Protein AF-0000000074539623 (afdb_homodimer)

Sequence (484 aa):
MILRAFTIAVFAFLYIPIVIMIALSFYDDGFTLRNYQALLEDREIVSAFFNSIGVALLSTIISVILGTLAAYAFMRDQISFSALFYPPIIIPEITEAVSLLLFFIVLGFPLGFYSVLIGHTAFNIAFVFVIVSARGANLRREFEEASYILGANEFQTFRKVTLPLLMPGIIAASLIAFTLSWDNFIKTVFTTGPGFETLPLIIWSQAARGVVSPTINALASLMIVISLLLSYIYVRITVSERMILRAFTIAVFAFLYIPIVIMIALSFYDDGFTLRNYQALLEDREIVSAFFNSIGVALLSTIISVILGTLAAYAFMRDQISFSALFYPPIIIPEITEAVSLLLFFIVLGFPLGFYSVLIGHTAFNIAFVFVIVSARGANLRREFEEASYILGANEFQTFRKVTLPLLMPGIIAASLIAFTLSWDNFIKTVFTTGPGFETLPLIIWSQAARGVVSPTINALASLMIVISLLLSYIYVRITVSER

Solvent-accessible surface area (backbone atoms only — not comparable to full-atom values): 24145 Å² total; per-residue (Å²): 110,70,51,56,56,48,42,50,50,51,48,45,64,63,43,47,30,48,52,50,32,47,56,41,17,32,39,72,99,47,83,45,65,57,32,54,52,49,46,73,68,30,64,67,54,46,50,9,46,53,43,24,52,49,41,12,50,50,20,21,53,53,12,45,53,52,9,43,50,40,27,47,38,36,70,70,66,63,50,89,62,66,69,67,48,48,52,72,74,59,39,38,61,62,44,54,23,51,17,44,34,50,42,31,57,76,68,67,50,76,50,18,66,64,38,25,34,50,46,45,19,58,56,29,21,36,53,18,21,54,41,30,36,57,50,46,70,71,50,65,65,59,60,55,50,51,34,45,72,73,65,43,51,70,66,54,32,38,63,71,48,50,44,63,70,37,39,67,27,46,54,53,25,37,54,50,30,26,54,55,38,51,43,44,39,63,43,35,67,48,21,40,25,86,94,47,53,33,50,46,52,52,49,43,76,54,37,70,81,73,43,81,49,36,47,52,26,24,53,38,40,49,52,36,51,52,41,51,49,52,52,47,52,47,48,51,60,59,51,65,75,101,107,70,51,57,55,48,41,51,50,51,49,46,64,61,42,46,29,49,51,50,33,47,57,42,17,32,39,72,100,47,82,44,62,58,30,54,52,49,46,74,69,31,65,67,54,46,50,8,45,53,43,23,52,47,42,13,51,51,22,21,54,52,12,43,52,54,10,43,50,38,28,48,37,36,71,70,65,62,50,88,61,66,70,68,46,49,51,72,74,60,39,39,61,61,44,53,22,49,16,45,35,52,43,31,57,77,69,66,51,74,52,18,68,65,39,25,33,50,47,45,19,57,58,29,20,37,53,18,21,52,42,30,35,57,52,46,70,71,50,64,64,58,60,56,50,49,34,45,71,73,66,43,50,72,67,53,32,38,64,69,47,49,44,63,70,37,40,67,28,45,54,52,25,37,51,52,30,25,55,55,39,52,44,44,39,62,44,35,68,47,21,41,24,86,94,46,53,33,49,46,50,52,50,43,74,55,37,70,80,72,43,80,49,36,47,53,26,24,53,38,41,50,53,37,52,52,42,51,50,51,50,48,52,48,49,50,59,59,50,66,73,99

Radius of gyration: 23.47 Å; Cα contacts (8 Å, |Δi|>4): 634; chains: 2; bounding box: 62×62×57 Å

Foldseek 3Di:
DVVVVVVVVVVCVVCVVLVVLLVLLQDDPHGHCVLVVVCVVDPVNVQQACLLQVLLQLLLVLLLVLLLVVLVCCLPVVPVVLVVLCVLVVDDLLVLLLVLLVVCVVVVNDFASVLLSVLLNVSLNSLLNVQLNVQCVPPDCVQLVVCVVVPDDPVRSCVPPVCVSSVLSSLVSSLVSSLCSSQPDNNDVSRHDPPHHHLNRVLCVQPVVPDDDSSSSNSVSVSVVVNVVSVVVSCCVSVVVD/DVVVVVVVVVVCVVCVVLVVLLVLLQDDPHGHCVLVVVCVVDPVNVQQACLLQVLLQLLLVLLLVLLLVVLVCCLPVVPVVLVVLCVLVVDDLLVLLQVLLVVCVVVVNDFASVLLSVLLNVSLNSLLNVQLNVQCVPPDCVQLVVCVVVPDDPVRSCVPPVCVSSVLSSLVSSLVSSLCSSQPDNNDVSRHDPPHHHLNRVLCVQPVVPDDDSSSSNSVSVSVVVNVVSVVVSCCVSVVVD

Organism: Archaeoglobus fulgidus (strain ATCC 49558 / DSM 4304 / JCM 9628 / NBRC 100126 / VC-16) (NCBI:txid224325)

InterPro domains:
  IPR000515 ABC transporter type 1, transmembrane domain MetI-like [PF00528] (88-235)
  IPR000515 ABC transporter type 1, transmembrane domain MetI-like [PS50928] (49-234)
  IPR000515 ABC transporter type 1, transmembrane domain MetI-like [cd06261] (49-231)
  IPR035906 MetI-like superfamily [G3DSA:1.10.3720.10] (1-236)
  IPR035906 MetI-like superfamily [SSF161098] (3-240)
  IPR051789 Bacterial Polyamine Transport Permease [PTHR43848] (3-237)

Structure (mmCIF, N/CA/C/O backbone):
data_AF-0000000074539623-model_v1
#
loop_
_entity.id
_entity.type
_entity.pdbx_description
1 polymer 'Spermidine/putrescine ABC transporter, permease protein (PotC)'
#
loop_
_atom_site.group_PDB
_atom_site.id
_atom_site.type_symbol
_atom_site.label_atom_id
_atom_site.label_alt_id
_atom_site.label_comp_id
_atom_site.label_asym_id
_atom_site.label_entity_id
_atom_site.label_seq_id
_atom_site.pdbx_PDB_ins_code
_atom_site.Cartn_x
_atom_site.Cartn_y
_atom_site.Cartn_z
_atom_site.occupancy
_atom_site.B_iso_or_equiv
_atom_site.auth_seq_id
_atom_site.auth_comp_id
_atom_site.auth_asym_id
_atom_site.auth_atom_id
_atom_site.pdbx_PDB_model_num
ATOM 1 N N . MET A 1 1 ? -29.781 10.711 11.742 1 66.69 1 MET A N 1
ATOM 2 C CA . MET A 1 1 ? -30.125 9.297 11.859 1 66.69 1 MET A CA 1
ATOM 3 C C . MET A 1 1 ? -29.641 8.523 10.633 1 66.69 1 MET A C 1
ATOM 5 O O . MET A 1 1 ? -28.922 7.527 10.766 1 66.69 1 MET A O 1
ATOM 9 N N . ILE A 1 2 ? -29.859 8.992 9.492 1 76.25 2 ILE A N 1
ATOM 10 C CA . ILE A 1 2 ? -29.531 8.297 8.258 1 76.25 2 ILE A CA 1
ATOM 11 C C . ILE A 1 2 ? -28.016 8.195 8.117 1 76.25 2 ILE A C 1
ATOM 13 O O . ILE A 1 2 ? -27.484 7.129 7.781 1 76.25 2 ILE A O 1
ATOM 17 N N . LEU A 1 3 ? -27.344 9.125 8.594 1 78.75 3 LEU A N 1
ATOM 18 C CA . LEU A 1 3 ? -25.875 9.141 8.484 1 78.75 3 LEU A CA 1
ATOM 19 C C . LEU A 1 3 ? -25.25 8.148 9.453 1 78.75 3 LEU A C 1
ATOM 21 O O . LEU A 1 3 ? -24.25 7.516 9.141 1 78.75 3 LEU A O 1
ATOM 25 N N . ARG A 1 4 ? -25.906 8.117 10.539 1 79.56 4 ARG A N 1
ATOM 26 C CA . ARG A 1 4 ? -25.406 7.156 11.523 1 79.56 4 ARG A CA 1
ATOM 27 C C . ARG A 1 4 ? -25.578 5.727 11.023 1 79.56 4 ARG A C 1
ATOM 29 O O . ARG A 1 4 ? -24.672 4.906 11.156 1 79.56 4 ARG A O 1
ATOM 36 N N . ALA A 1 5 ? -26.734 5.438 10.539 1 82.81 5 ALA A N 1
ATOM 37 C CA . ALA A 1 5 ? -27 4.113 9.977 1 82.81 5 ALA A CA 1
ATOM 38 C C . ALA A 1 5 ? -26.031 3.787 8.844 1 82.81 5 ALA A C 1
ATOM 40 O O . ALA A 1 5 ? -25.547 2.656 8.742 1 82.81 5 ALA A O 1
ATOM 41 N N . PHE A 1 6 ? -25.75 4.73 8.141 1 83.88 6 PHE A N 1
ATOM 42 C CA . PHE A 1 6 ? -24.812 4.586 7.035 1 83.88 6 PHE A CA 1
ATOM 43 C C . PHE A 1 6 ? -23.406 4.266 7.543 1 83.88 6 PHE A C 1
ATOM 45 O O . PHE A 1 6 ? -22.766 3.348 7.043 1 83.88 6 PHE A O 1
ATOM 52 N N . THR A 1 7 ? -22.984 4.938 8.484 1 83.19 7 THR A N 1
ATOM 53 C CA . THR A 1 7 ? -21.641 4.73 9.039 1 83.19 7 THR A CA 1
ATOM 54 C C . THR A 1 7 ? -21.531 3.346 9.672 1 83.19 7 THR A C 1
ATOM 56 O O . THR A 1 7 ? -20.516 2.666 9.5 1 83.19 7 THR A O 1
ATOM 59 N N . ILE A 1 8 ? -22.562 2.953 10.266 1 84.81 8 ILE A N 1
ATOM 60 C CA . ILE A 1 8 ? -22.594 1.628 10.883 1 84.81 8 ILE A CA 1
ATOM 61 C C . ILE A 1 8 ? -22.5 0.558 9.797 1 84.81 8 ILE A C 1
ATOM 63 O O . ILE A 1 8 ? -21.781 -0.431 9.945 1 84.81 8 ILE A O 1
ATOM 67 N N . ALA A 1 9 ? -23.156 0.792 8.781 1 87.5 9 ALA A N 1
ATOM 68 C CA . ALA A 1 9 ? -23.141 -0.148 7.66 1 87.5 9 ALA A CA 1
ATOM 69 C C . ALA A 1 9 ? -21.75 -0.244 7.047 1 87.5 9 ALA A C 1
ATOM 71 O O . ALA A 1 9 ? -21.297 -1.332 6.676 1 87.5 9 ALA A O 1
ATOM 72 N N . VAL A 1 10 ? -21.125 0.88 6.992 1 85.88 10 VAL A N 1
ATOM 73 C CA . VAL A 1 10 ? -19.766 0.915 6.438 1 85.88 10 VAL A CA 1
ATOM 74 C C . VAL A 1 10 ? -18.828 0.143 7.352 1 85.88 10 VAL A C 1
ATOM 76 O O . VAL A 1 10 ? -18.031 -0.684 6.879 1 85.88 10 VAL A O 1
ATOM 79 N N . PHE A 1 11 ? -18.969 0.32 8.625 1 86.88 11 PHE A N 1
ATOM 80 C CA . PHE A 1 11 ? -18.141 -0.393 9.586 1 86.88 11 PHE A CA 1
ATOM 81 C C . PHE A 1 11 ? -18.391 -1.893 9.523 1 86.88 11 PHE A C 1
ATOM 83 O O . PHE A 1 11 ? -17.453 -2.693 9.531 1 86.88 11 PHE A O 1
ATOM 90 N N . ALA A 1 12 ? -19.641 -2.156 9.461 1 88.94 12 ALA A N 1
ATOM 91 C CA . ALA A 1 12 ? -20 -3.568 9.367 1 88.94 12 ALA A CA 1
ATOM 92 C C . ALA A 1 12 ? -19.375 -4.219 8.141 1 88.94 12 ALA A C 1
ATOM 94 O O . ALA A 1 12 ? -18.812 -5.316 8.227 1 88.94 12 ALA A O 1
ATOM 95 N N . PHE A 1 13 ? -19.453 -3.535 7.133 1 87.5 13 PHE A N 1
ATOM 96 C CA . PHE A 1 13 ? -18.906 -4.051 5.887 1 87.5 13 PHE A CA 1
ATOM 97 C C . PHE A 1 13 ? -17.391 -4.227 5.992 1 87.5 13 PHE A C 1
ATOM 99 O O . PHE A 1 13 ? -16.844 -5.219 5.504 1 87.5 13 PHE A O 1
ATOM 106 N N . LEU A 1 14 ? -16.703 -3.332 6.629 1 88.5 14 LEU A N 1
ATOM 107 C CA . LEU A 1 14 ? -15.242 -3.35 6.738 1 88.5 14 LEU A CA 1
ATOM 108 C C . LEU A 1 14 ? -14.781 -4.438 7.699 1 88.5 14 LEU A C 1
ATOM 110 O O . LEU A 1 14 ? -13.758 -5.082 7.469 1 88.5 14 LEU A O 1
ATOM 114 N N . TYR A 1 15 ? -15.578 -4.734 8.75 1 94 15 TYR A N 1
ATOM 115 C CA . TYR A 1 15 ? -15.039 -5.539 9.844 1 94 15 TYR A CA 1
ATOM 116 C C . TYR A 1 15 ? -15.672 -6.926 9.852 1 94 15 TYR A C 1
ATOM 118 O O . TYR A 1 15 ? -15.086 -7.875 10.383 1 94 15 TYR A O 1
ATOM 126 N N . ILE A 1 16 ? -16.781 -7.156 9.266 1 96 16 ILE A N 1
ATOM 127 C CA . ILE A 1 16 ? -17.484 -8.438 9.312 1 96 16 ILE A CA 1
ATOM 128 C C . ILE A 1 16 ? -16.609 -9.531 8.703 1 96 16 ILE A C 1
ATOM 130 O O . ILE A 1 16 ? -16.438 -10.594 9.297 1 96 16 ILE A O 1
ATOM 134 N N . PRO A 1 17 ? -16.047 -9.281 7.488 1 96.06 17 PRO A N 1
ATOM 135 C CA . PRO A 1 17 ? -15.188 -10.328 6.918 1 96.06 17 PRO A CA 1
ATOM 136 C C . PRO A 1 17 ? -14.023 -10.703 7.836 1 96.06 17 PRO A C 1
ATOM 138 O O . PRO A 1 17 ? -13.688 -11.891 7.953 1 96.06 17 PRO A O 1
ATOM 141 N N . ILE A 1 18 ? -13.469 -9.758 8.453 1 96.19 18 ILE A N 1
ATOM 142 C CA . ILE A 1 18 ? -12.32 -9.977 9.32 1 96.19 18 ILE A CA 1
ATOM 143 C C . ILE A 1 18 ? -12.75 -10.773 10.555 1 96.19 18 ILE A C 1
ATOM 145 O O . ILE A 1 18 ? -12.078 -11.734 10.945 1 96.19 18 ILE A O 1
ATOM 149 N N . VAL A 1 19 ? -13.875 -10.391 11.148 1 96.62 19 VAL A N 1
ATOM 150 C CA . VAL A 1 19 ? -14.391 -11.047 12.336 1 96.62 19 VAL A CA 1
ATOM 151 C C . VAL A 1 19 ? -14.742 -12.5 12.008 1 96.62 19 VAL A C 1
ATOM 153 O O . VAL A 1 19 ? -14.469 -13.406 12.805 1 96.62 19 VAL A O 1
ATOM 156 N N . ILE A 1 20 ? -15.305 -12.703 10.883 1 96.19 20 ILE A N 1
ATOM 157 C CA . ILE A 1 20 ? -15.656 -14.055 10.453 1 96.19 20 ILE A CA 1
ATOM 158 C C . ILE A 1 20 ? -14.391 -14.898 10.312 1 96.19 20 ILE A C 1
ATOM 160 O O . ILE A 1 20 ? -14.352 -16.047 10.766 1 96.19 20 ILE A O 1
ATOM 164 N N . MET A 1 21 ? -13.383 -14.328 9.672 1 96.56 21 MET A N 1
ATOM 165 C CA . MET A 1 21 ? -12.125 -15.047 9.492 1 96.56 21 MET A CA 1
ATOM 166 C C . MET A 1 21 ? -11.5 -15.398 10.836 1 96.56 21 MET A C 1
ATOM 168 O O . MET A 1 21 ? -11.055 -16.531 11.047 1 96.56 21 MET A O 1
ATOM 172 N N . ILE A 1 22 ? -11.523 -14.445 11.742 1 97.12 22 ILE A N 1
ATOM 173 C CA . ILE A 1 22 ? -10.961 -14.672 13.062 1 97.12 22 ILE A CA 1
ATOM 174 C C . ILE A 1 22 ? -11.766 -15.758 13.789 1 97.12 22 ILE A C 1
ATOM 176 O O . ILE A 1 22 ? -11.188 -16.656 14.398 1 97.12 22 ILE A O 1
ATOM 180 N N . ALA A 1 23 ? -13.055 -15.695 13.727 1 96.56 23 ALA A N 1
ATOM 181 C CA . ALA A 1 23 ? -13.914 -16.703 14.359 1 96.56 23 ALA A CA 1
ATOM 182 C C . ALA A 1 23 ? -13.648 -18.094 13.797 1 96.56 23 ALA A C 1
ATOM 184 O O . ALA A 1 23 ? -13.547 -19.062 14.547 1 96.56 23 ALA A O 1
ATOM 185 N N . LEU A 1 24 ? -13.469 -18.172 12.5 1 95.75 24 LEU A N 1
ATOM 186 C CA . LEU A 1 24 ? -13.297 -19.469 11.844 1 95.75 24 LEU A CA 1
ATOM 187 C C . LEU A 1 24 ? -11.883 -20.016 12.07 1 95.75 24 LEU A C 1
ATOM 189 O O . LEU A 1 24 ? -11.625 -21.188 11.828 1 95.75 24 LEU A O 1
ATOM 193 N N . SER A 1 25 ? -10.984 -19.109 12.477 1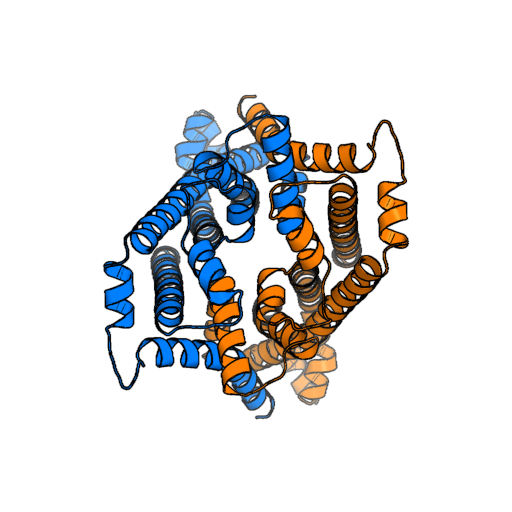 96.62 25 SER A N 1
ATOM 194 C CA . SER A 1 25 ? -9.641 -19.578 12.82 1 96.62 25 SER A CA 1
ATOM 195 C C . SER A 1 25 ? -9.672 -20.484 14.039 1 96.62 25 SER A C 1
ATOM 197 O O . SER A 1 25 ? -8.75 -21.281 14.25 1 96.62 25 SER A O 1
ATOM 199 N N . PHE A 1 26 ? -10.781 -20.438 14.883 1 97.38 26 PHE A N 1
ATOM 200 C CA . PHE A 1 26 ? -10.922 -21.234 16.094 1 97.38 26 PHE A CA 1
ATOM 201 C C . PHE A 1 26 ? -11.836 -22.422 15.852 1 97.38 26 PHE A C 1
ATOM 203 O O . PHE A 1 26 ? -12.234 -23.109 16.797 1 97.38 26 PHE A O 1
ATOM 210 N N . TYR A 1 27 ? -12.195 -22.594 14.586 1 94.38 27 TYR A N 1
ATOM 211 C CA . TYR A 1 27 ? -13.172 -23.625 14.305 1 94.38 27 TYR A CA 1
ATOM 212 C C . TYR A 1 27 ? -12.586 -24.703 13.383 1 94.38 27 TYR A C 1
ATOM 214 O O . TYR A 1 27 ? -12.016 -24.375 12.336 1 94.38 27 TYR A O 1
ATOM 222 N N . ASP A 1 28 ? -12.609 -25.906 13.672 1 93.25 28 ASP A N 1
ATOM 223 C CA . ASP A 1 28 ? -12.266 -27.125 12.953 1 93.25 28 ASP A CA 1
ATOM 224 C C . ASP A 1 28 ? -13.008 -28.328 13.516 1 93.25 28 ASP A C 1
ATOM 226 O O . ASP A 1 28 ? -12.438 -29.141 14.25 1 93.25 28 ASP A O 1
ATOM 230 N N . ASP A 1 29 ? -14.25 -28.641 13.023 1 92.06 29 ASP A N 1
ATOM 231 C CA . ASP A 1 29 ? -15.148 -29.625 13.602 1 92.06 29 ASP A CA 1
ATOM 232 C C . ASP A 1 29 ? -15.445 -29.312 15.062 1 92.06 29 ASP A C 1
ATOM 234 O O . ASP A 1 29 ? -15.359 -30.188 15.93 1 92.06 29 ASP A O 1
ATOM 238 N N . GLY A 1 30 ? -15.648 -28.109 15.398 1 93.75 30 GLY A N 1
ATOM 239 C CA . GLY A 1 30 ? -15.859 -27.547 16.719 1 93.75 30 GLY A CA 1
ATOM 240 C C . GLY A 1 30 ? -14.805 -26.531 17.109 1 93.75 30 GLY A C 1
ATOM 241 O O . GLY A 1 30 ? -13.891 -26.25 16.344 1 93.75 30 GLY A O 1
ATOM 242 N N . PHE A 1 31 ? -15.055 -25.922 18.219 1 96.25 31 PHE A N 1
ATOM 243 C CA . PHE A 1 31 ? -14.094 -24.938 18.734 1 96.25 31 PHE A CA 1
ATOM 244 C C . PHE A 1 31 ? -12.766 -25.609 19.062 1 96.25 31 PHE A C 1
ATOM 246 O O . PHE A 1 31 ? -12.742 -26.672 19.672 1 96.25 31 PHE A O 1
ATOM 253 N N . THR A 1 32 ? -11.641 -25.031 18.625 1 96.62 32 THR A N 1
ATOM 254 C CA . THR A 1 32 ? -10.336 -25.609 18.875 1 96.62 32 THR A CA 1
ATOM 255 C C . THR A 1 32 ? -9.242 -24.547 18.781 1 96.62 32 THR A C 1
ATOM 257 O O . THR A 1 32 ? -9.445 -23.5 18.188 1 96.62 32 THR A O 1
ATOM 260 N N . LEU A 1 33 ? -8.164 -24.797 19.422 1 96.5 33 LEU A N 1
ATOM 261 C CA . LEU A 1 33 ? -6.965 -23.969 19.312 1 96.5 33 LEU A CA 1
ATOM 262 C C . LEU A 1 33 ? -5.887 -24.688 18.5 1 96.5 33 LEU A C 1
ATOM 264 O O . LEU A 1 33 ? -4.77 -24.188 18.359 1 96.5 33 LEU A O 1
ATOM 268 N N . ARG A 1 34 ? -6.266 -25.719 17.922 1 96.56 34 ARG A N 1
ATOM 269 C CA . ARG A 1 34 ? -5.332 -26.578 17.203 1 96.56 34 ARG A CA 1
ATOM 270 C C . ARG A 1 34 ? -4.738 -25.859 16 1 96.56 34 ARG A C 1
ATOM 272 O O . ARG A 1 34 ? -3.574 -26.078 15.656 1 96.56 34 ARG A O 1
ATOM 279 N N . ASN A 1 35 ? -5.512 -25 15.406 1 96.69 35 ASN A N 1
ATOM 280 C CA . ASN A 1 35 ? -5.02 -24.25 14.25 1 96.69 35 ASN A CA 1
ATOM 281 C C . ASN A 1 35 ? -3.844 -23.359 14.617 1 96.69 35 ASN A C 1
ATOM 283 O O . ASN A 1 35 ? -2.924 -23.172 13.82 1 96.69 35 ASN A O 1
ATOM 287 N N . TYR A 1 36 ? -3.914 -22.859 15.789 1 97.06 36 TYR A N 1
ATOM 288 C CA . TYR A 1 36 ? -2.824 -22 16.266 1 97.06 36 TYR A CA 1
ATOM 289 C C . TYR A 1 36 ? -1.63 -22.844 16.703 1 97.06 36 TYR A C 1
ATOM 291 O O . TYR A 1 36 ? -0.479 -22.453 16.484 1 97.06 36 TYR A O 1
ATOM 299 N N . GLN A 1 37 ? -1.86 -23.953 17.297 1 97 37 GLN A N 1
ATOM 300 C CA . GLN A 1 37 ? -0.789 -24.875 17.656 1 97 37 GLN A CA 1
ATOM 301 C C . GLN A 1 37 ? -0.054 -25.359 16.406 1 97 37 GLN A C 1
ATOM 303 O O . GLN A 1 37 ? 1.174 -25.469 16.406 1 97 37 GLN A O 1
ATOM 308 N N . ALA A 1 38 ? -0.805 -25.641 15.414 1 96 38 ALA A N 1
ATOM 309 C CA . ALA A 1 38 ? -0.242 -26.109 14.148 1 96 38 ALA A CA 1
ATOM 310 C C . ALA A 1 38 ? 0.717 -25.078 13.555 1 96 38 ALA A C 1
ATOM 312 O O . ALA A 1 38 ? 1.715 -25.438 12.93 1 96 38 ALA A O 1
ATOM 313 N N . LEU A 1 39 ? 0.415 -23.812 13.719 1 96.31 39 LEU A N 1
ATOM 314 C CA . LEU A 1 39 ? 1.296 -22.75 13.234 1 96.31 39 LEU A CA 1
ATOM 315 C C . LEU A 1 39 ? 2.672 -22.859 13.891 1 96.31 39 LEU A C 1
ATOM 317 O O . LEU A 1 39 ? 3.693 -22.703 13.219 1 96.31 39 LEU A O 1
ATOM 321 N N . LEU A 1 40 ? 2.678 -23.141 15.219 1 96.25 40 LEU A N 1
ATOM 322 C CA . LEU A 1 40 ? 3.912 -23.172 15.992 1 96.25 40 LEU A CA 1
ATOM 323 C C . LEU A 1 40 ? 4.727 -24.422 15.695 1 96.25 40 LEU A C 1
ATOM 325 O O . LEU A 1 40 ? 5.949 -24.422 15.852 1 96.25 40 LEU A O 1
ATOM 329 N N . GLU A 1 41 ? 4.074 -25.422 15.242 1 97.06 41 GLU A N 1
ATOM 330 C CA . GLU A 1 41 ? 4.723 -26.703 14.977 1 97.06 41 GLU A CA 1
ATOM 331 C C . GLU A 1 41 ? 5.223 -26.781 13.539 1 97.06 41 GLU A C 1
ATOM 333 O O . GLU A 1 41 ? 6.02 -27.656 13.203 1 97.06 41 GLU A O 1
ATOM 338 N N . ASP A 1 42 ? 4.785 -25.906 12.727 1 96.44 42 ASP A N 1
ATOM 339 C CA . ASP A 1 42 ? 5.207 -25.859 11.328 1 96.44 42 ASP A CA 1
ATOM 340 C C . ASP A 1 42 ? 6.504 -25.078 11.172 1 96.44 42 ASP A C 1
ATOM 342 O O . ASP A 1 42 ? 6.508 -23.844 11.258 1 96.44 42 ASP A O 1
ATOM 346 N N . ARG A 1 43 ? 7.539 -25.766 10.859 1 96.88 43 ARG A N 1
ATOM 347 C CA . ARG A 1 43 ? 8.859 -25.156 10.789 1 96.88 43 ARG A CA 1
ATOM 348 C C . ARG A 1 43 ? 8.914 -24.109 9.688 1 96.88 43 ARG A C 1
ATOM 350 O O . ARG A 1 43 ? 9.625 -23.109 9.812 1 96.88 43 ARG A O 1
ATOM 357 N N . GLU A 1 44 ? 8.219 -24.328 8.625 1 96.06 44 GLU A N 1
ATOM 358 C CA . GLU A 1 44 ? 8.188 -23.359 7.531 1 96.06 44 GLU A CA 1
ATOM 359 C C . GLU A 1 44 ? 7.52 -22.062 7.965 1 96.06 44 GLU A C 1
ATOM 361 O O . GLU A 1 44 ? 8.008 -20.969 7.648 1 96.06 44 GLU A O 1
ATOM 366 N N . ILE A 1 45 ? 6.453 -22.188 8.719 1 96.75 45 ILE A N 1
ATOM 367 C CA . ILE A 1 45 ? 5.719 -21.016 9.18 1 96.75 45 ILE A CA 1
ATOM 368 C C . ILE A 1 45 ? 6.547 -20.266 10.219 1 96.75 45 ILE A C 1
ATOM 370 O O . ILE A 1 45 ? 6.637 -19.047 10.188 1 96.75 45 ILE A O 1
ATOM 374 N N . VAL A 1 46 ? 7.152 -21.016 11.078 1 97.62 46 VAL A N 1
ATOM 375 C CA . VAL A 1 46 ? 7.984 -20.391 12.109 1 97.62 46 VAL A CA 1
ATOM 376 C C . VAL A 1 46 ? 9.164 -19.672 11.461 1 97.62 46 VAL A C 1
ATOM 378 O O . VAL A 1 46 ? 9.477 -18.531 11.828 1 97.62 46 VAL A O 1
ATOM 381 N N . SER A 1 47 ? 9.797 -20.328 10.539 1 97.81 47 SER A N 1
ATOM 382 C CA . SER A 1 47 ? 10.898 -19.703 9.82 1 97.81 47 SER A CA 1
ATOM 383 C C . SER A 1 47 ? 10.445 -18.438 9.094 1 97.81 47 SER A C 1
ATOM 385 O O . SER A 1 47 ? 11.133 -17.422 9.125 1 97.81 47 SER A O 1
ATOM 387 N N . ALA A 1 48 ? 9.328 -18.5 8.438 1 97.75 48 ALA A N 1
ATOM 388 C CA . ALA A 1 48 ? 8.773 -17.359 7.715 1 97.75 48 ALA A CA 1
ATOM 389 C C . ALA A 1 48 ? 8.477 -16.203 8.664 1 97.75 48 ALA A C 1
ATOM 391 O O . ALA A 1 48 ? 8.617 -15.031 8.289 1 97.75 48 ALA A O 1
ATOM 392 N N . PHE A 1 49 ? 8.031 -16.562 9.828 1 97.31 49 PHE A N 1
ATOM 393 C CA . PHE A 1 49 ? 7.777 -15.547 10.836 1 97.31 49 PHE A CA 1
ATOM 394 C C . PHE A 1 49 ? 9.047 -14.766 11.141 1 97.31 49 PHE A C 1
ATOM 396 O O . PHE A 1 49 ? 9.047 -13.531 11.109 1 97.31 49 PHE A O 1
ATOM 403 N N . PHE A 1 50 ? 10.102 -15.422 11.391 1 97.56 50 PHE A N 1
ATOM 404 C CA . PHE A 1 50 ? 11.359 -14.766 11.734 1 97.56 50 PHE A CA 1
ATOM 405 C C . PHE A 1 50 ? 11.953 -14.055 10.523 1 97.56 50 PHE A C 1
ATOM 407 O O . PHE A 1 50 ? 12.586 -13.008 10.664 1 97.56 50 PHE A O 1
ATOM 414 N N . ASN A 1 51 ? 11.773 -14.641 9.359 1 98.31 51 ASN A N 1
ATOM 415 C CA . ASN A 1 51 ? 12.164 -13.938 8.148 1 98.31 51 ASN A CA 1
ATOM 416 C C . ASN A 1 51 ? 11.414 -12.609 8 1 98.31 51 ASN A C 1
ATOM 418 O O . ASN A 1 51 ? 12.023 -11.586 7.668 1 98.31 51 ASN A O 1
ATOM 422 N N . SER A 1 52 ? 10.086 -12.641 8.242 1 98 52 SER A N 1
ATOM 423 C CA . SER A 1 52 ? 9.266 -11.445 8.133 1 98 52 SER A CA 1
ATOM 424 C C . SER A 1 52 ? 9.703 -10.375 9.125 1 98 52 SER A C 1
ATOM 426 O O . SER A 1 52 ? 9.891 -9.211 8.758 1 98 52 SER A O 1
ATOM 428 N N . ILE A 1 53 ? 9.891 -10.773 10.344 1 96.69 53 ILE A N 1
ATOM 429 C CA . ILE A 1 53 ? 10.289 -9.828 11.383 1 96.69 53 ILE A CA 1
ATOM 430 C C . ILE A 1 53 ? 11.688 -9.297 11.078 1 96.69 53 ILE A C 1
ATOM 432 O O . ILE A 1 53 ? 11.961 -8.102 11.273 1 96.69 53 ILE A O 1
ATOM 436 N N . GLY A 1 54 ? 12.562 -10.172 10.695 1 97.88 54 GLY A N 1
ATOM 437 C CA . GLY A 1 54 ? 13.93 -9.773 10.375 1 97.88 54 GLY A CA 1
ATOM 438 C C . GLY A 1 54 ? 14 -8.758 9.25 1 97.88 54 GLY A C 1
ATOM 439 O O . GLY A 1 54 ? 14.664 -7.727 9.383 1 97.88 54 GLY A O 1
ATOM 440 N N . VAL A 1 55 ? 13.336 -9.031 8.164 1 98.44 55 VAL A N 1
ATOM 441 C CA . VAL A 1 55 ? 13.344 -8.125 7.016 1 98.44 55 VAL A CA 1
ATOM 442 C C . VAL A 1 55 ? 12.688 -6.797 7.402 1 98.44 55 VAL A C 1
ATOM 444 O O . VAL A 1 55 ? 13.188 -5.727 7.055 1 98.44 55 VAL A O 1
ATOM 447 N N . ALA A 1 56 ? 11.578 -6.891 8.094 1 97.69 56 ALA A N 1
ATOM 448 C CA . ALA A 1 56 ? 10.852 -5.684 8.477 1 97.69 56 ALA A CA 1
ATOM 449 C C . ALA A 1 56 ? 11.703 -4.797 9.375 1 97.69 56 ALA A C 1
ATOM 451 O O . ALA A 1 56 ? 11.789 -3.584 9.164 1 97.69 56 ALA A O 1
ATOM 452 N N . LEU A 1 57 ? 12.344 -5.414 10.336 1 97.44 57 LEU A N 1
ATOM 453 C CA . LEU A 1 57 ? 13.164 -4.656 11.281 1 97.44 57 LEU A CA 1
ATOM 454 C C . LEU A 1 57 ? 14.391 -4.078 10.586 1 97.44 57 LEU A C 1
ATOM 456 O O . LEU A 1 57 ? 14.688 -2.889 10.719 1 97.44 57 LEU A O 1
ATOM 460 N N . LEU A 1 58 ? 15.102 -4.875 9.875 1 98.44 58 LEU A N 1
ATOM 461 C CA . LEU A 1 58 ? 16.344 -4.438 9.242 1 98.44 58 LEU A CA 1
ATOM 462 C C . LEU A 1 58 ? 16.062 -3.385 8.172 1 98.44 58 LEU A C 1
ATOM 464 O O . LEU A 1 58 ? 16.766 -2.383 8.078 1 98.44 58 LEU A O 1
ATOM 468 N N . SER A 1 59 ? 15.055 -3.631 7.32 1 98.19 59 SER A N 1
ATOM 469 C CA . SER A 1 59 ? 14.719 -2.641 6.301 1 98.19 59 SER A CA 1
ATOM 470 C C . SER A 1 59 ? 14.297 -1.318 6.934 1 98.19 59 SER A C 1
ATOM 472 O O . SER A 1 59 ? 14.586 -0.248 6.398 1 98.19 59 SER A O 1
ATOM 474 N N . THR A 1 60 ? 13.562 -1.409 8.039 1 97.56 60 THR A N 1
ATOM 475 C CA . THR A 1 60 ? 13.148 -0.203 8.75 1 97.56 60 THR A CA 1
ATOM 476 C C . THR A 1 60 ? 14.367 0.56 9.266 1 97.56 60 THR A C 1
ATOM 478 O O . THR A 1 60 ? 14.492 1.765 9.039 1 97.56 60 THR A O 1
ATOM 481 N N . ILE A 1 61 ? 15.266 -0.138 9.906 1 98 61 ILE A N 1
ATOM 482 C CA . ILE A 1 61 ? 16.453 0.488 10.477 1 98 61 ILE A CA 1
ATOM 483 C C . ILE A 1 61 ? 17.266 1.154 9.367 1 98 61 ILE A C 1
ATOM 485 O O . ILE A 1 61 ? 17.625 2.328 9.469 1 98 61 ILE A O 1
ATOM 489 N N . ILE A 1 62 ? 17.5 0.46 8.328 1 97.62 62 ILE A N 1
ATOM 490 C CA . ILE A 1 62 ? 18.312 0.975 7.219 1 97.62 62 ILE A CA 1
ATOM 491 C C . ILE A 1 62 ? 17.594 2.16 6.574 1 97.62 62 ILE A C 1
ATOM 493 O O . ILE A 1 62 ? 18.203 3.197 6.312 1 97.62 62 ILE A O 1
ATOM 497 N N . SER A 1 63 ? 16.297 2.045 6.336 1 97.38 63 SER A N 1
ATOM 498 C CA . SER A 1 63 ? 15.539 3.098 5.672 1 97.38 63 SER A CA 1
ATOM 499 C C . SER A 1 63 ? 15.445 4.348 6.543 1 97.38 63 SER A C 1
ATOM 501 O O . SER A 1 63 ? 15.461 5.469 6.031 1 97.38 63 SER A O 1
ATOM 503 N N . VAL A 1 64 ? 15.297 4.105 7.824 1 97 64 VAL A N 1
ATOM 504 C CA . VAL A 1 64 ? 15.219 5.242 8.742 1 97 64 VAL A CA 1
ATOM 505 C C . VAL A 1 64 ? 16.531 6.016 8.727 1 97 64 VAL A C 1
ATOM 507 O O . VAL A 1 64 ? 16.531 7.246 8.672 1 97 64 VAL A O 1
ATOM 510 N N . ILE A 1 65 ? 17.609 5.324 8.758 1 95.69 65 ILE A N 1
ATOM 511 C CA . ILE A 1 65 ? 18.922 5.961 8.734 1 95.69 65 ILE A CA 1
ATOM 512 C C . ILE A 1 65 ? 19.125 6.691 7.406 1 95.69 65 ILE A C 1
ATOM 514 O O . ILE A 1 65 ? 19.391 7.895 7.387 1 95.69 65 ILE A O 1
ATOM 518 N N . LEU A 1 66 ? 18.875 6.047 6.32 1 94.81 66 LEU A N 1
ATOM 519 C CA . LEU A 1 66 ? 19.156 6.613 5.004 1 94.81 66 LEU A CA 1
ATOM 520 C C . LEU A 1 66 ? 18.141 7.711 4.664 1 94.81 66 LEU A C 1
ATOM 522 O O . LEU A 1 66 ? 18.516 8.75 4.117 1 94.81 66 LEU A O 1
ATOM 526 N N . GLY A 1 67 ? 16.906 7.434 4.953 1 94.25 67 GLY A N 1
ATOM 527 C CA . GLY A 1 67 ? 15.867 8.422 4.676 1 94.25 67 GLY A CA 1
ATOM 528 C C . GLY A 1 67 ? 16.016 9.68 5.508 1 94.25 67 GLY A C 1
ATOM 529 O O . GLY A 1 67 ? 15.789 10.789 5.012 1 94.25 67 GLY A O 1
ATOM 530 N N . THR A 1 68 ? 16.344 9.523 6.75 1 93.5 68 THR A N 1
ATOM 531 C CA . THR A 1 68 ? 16.531 10.672 7.637 1 93.5 68 THR A CA 1
ATOM 532 C C . THR A 1 68 ? 17.75 11.5 7.203 1 93.5 68 THR A C 1
ATOM 534 O O . THR A 1 68 ? 17.688 12.727 7.199 1 93.5 68 THR A O 1
ATOM 537 N N . LEU A 1 69 ? 18.828 10.812 6.863 1 90.81 69 LEU A N 1
ATOM 538 C CA . LEU A 1 69 ? 20 11.516 6.371 1 90.81 69 LEU A CA 1
ATOM 539 C C . LEU A 1 69 ? 19.672 12.289 5.094 1 90.81 69 LEU A C 1
ATOM 541 O O . LEU A 1 69 ? 20.141 13.414 4.91 1 90.81 69 LEU A O 1
ATOM 545 N N . ALA A 1 70 ? 18.938 11.695 4.23 1 90 70 ALA A N 1
ATOM 546 C CA . ALA A 1 70 ? 18.531 12.375 3.004 1 90 70 ALA A CA 1
ATOM 547 C C . ALA A 1 70 ? 17.656 13.586 3.314 1 90 70 ALA A C 1
ATOM 549 O O . ALA A 1 70 ? 17.828 14.648 2.717 1 90 70 ALA A O 1
ATOM 550 N N . ALA A 1 71 ? 16.703 13.383 4.215 1 89.81 71 ALA A N 1
ATOM 551 C CA . ALA A 1 71 ? 15.844 14.492 4.621 1 89.81 71 ALA A CA 1
ATOM 552 C C . ALA A 1 71 ? 16.656 15.641 5.199 1 89.81 71 ALA A C 1
ATOM 554 O O . ALA A 1 71 ? 16.391 16.812 4.898 1 89.81 71 ALA A O 1
ATOM 555 N N . TYR A 1 72 ? 17.594 15.305 5.969 1 87.44 72 TYR A N 1
ATOM 556 C CA . TYR A 1 72 ? 18.469 16.297 6.574 1 87.44 72 TYR A CA 1
ATOM 557 C C . TYR A 1 72 ? 19.266 17.047 5.512 1 87.44 72 TYR A C 1
ATOM 559 O O . TYR A 1 72 ? 19.438 18.266 5.59 1 87.44 72 TYR A O 1
ATOM 567 N N . ALA A 1 73 ? 19.844 16.281 4.633 1 85.12 73 ALA A N 1
ATOM 568 C CA . ALA A 1 73 ? 20.594 16.891 3.541 1 85.12 73 ALA A CA 1
ATOM 569 C C . ALA A 1 73 ? 19.734 17.891 2.77 1 85.12 73 ALA A C 1
ATOM 571 O O . ALA A 1 73 ? 20.203 18.969 2.387 1 85.12 73 ALA A O 1
ATOM 572 N N . PHE A 1 74 ? 18.609 17.516 2.562 1 83.56 74 PHE A N 1
ATOM 573 C CA . PHE A 1 74 ? 17.688 18.375 1.823 1 83.56 74 PHE A CA 1
ATOM 574 C C . PHE A 1 74 ? 17.359 19.641 2.615 1 83.56 74 PHE A C 1
ATOM 576 O O . PHE A 1 74 ? 17.25 20.719 2.043 1 83.56 74 PHE A O 1
ATOM 583 N N . MET A 1 75 ? 17.141 19.531 3.867 1 80 75 MET A N 1
ATOM 584 C CA . MET A 1 75 ? 16.812 20.656 4.727 1 80 75 MET A CA 1
ATOM 585 C C . MET A 1 75 ? 17.969 21.641 4.809 1 80 75 MET A C 1
ATOM 587 O O . MET A 1 75 ? 17.766 22.859 4.863 1 80 75 MET A O 1
ATOM 591 N N . ARG A 1 76 ? 19.109 21.094 4.789 1 76.25 76 ARG A N 1
ATOM 592 C CA . ARG A 1 76 ? 20.297 21.922 4.988 1 76.25 76 ARG A CA 1
ATOM 593 C C . ARG A 1 76 ? 20.703 22.594 3.686 1 76.25 76 ARG A C 1
ATOM 595 O O . ARG A 1 76 ? 21.016 23.797 3.674 1 76.25 76 ARG A O 1
ATOM 602 N N . ASP A 1 77 ? 20.859 21.766 2.662 1 73.25 77 ASP A N 1
ATOM 603 C CA . ASP A 1 77 ? 21.5 22.266 1.444 1 73.25 77 ASP A CA 1
ATOM 604 C C . ASP A 1 77 ? 20.453 22.781 0.454 1 73.25 77 ASP A C 1
ATOM 606 O O . ASP A 1 77 ? 20.797 23.281 -0.622 1 73.25 77 ASP A O 1
ATOM 610 N N . GLN A 1 78 ? 19.297 23 0.847 1 65.69 78 GLN A N 1
ATOM 611 C CA . GLN A 1 78 ? 18.234 23.422 -0.053 1 65.69 78 GLN A CA 1
ATOM 612 C C . GLN A 1 78 ? 18.297 22.672 -1.379 1 65.69 78 GLN A C 1
ATOM 614 O O . GLN A 1 78 ? 18.281 23.281 -2.447 1 65.69 78 GLN A O 1
ATOM 619 N N . ILE A 1 79 ? 18.688 21.469 -1.336 1 63.41 79 ILE A N 1
ATOM 620 C CA . ILE A 1 79 ? 18.766 20.672 -2.555 1 63.41 79 ILE A CA 1
ATOM 621 C C . ILE A 1 79 ? 17.438 20.688 -3.287 1 63.41 79 ILE A C 1
ATOM 623 O O . ILE A 1 79 ? 16.375 20.469 -2.682 1 63.41 79 ILE A O 1
ATOM 627 N N . SER A 1 80 ? 17.453 21.188 -4.574 1 65.56 80 SER A N 1
ATOM 628 C CA . SER A 1 80 ? 16.312 21.484 -5.426 1 65.56 80 SER A CA 1
ATOM 629 C C . SER A 1 80 ? 15.586 20.219 -5.859 1 65.56 80 SER A C 1
ATOM 631 O O . SER A 1 80 ? 14.5 20.281 -6.445 1 65.56 80 SER A O 1
ATOM 633 N N . PHE A 1 81 ? 16 18.969 -5.402 1 76.62 81 PHE A N 1
ATOM 634 C CA . PHE A 1 81 ? 15.375 17.828 -6.074 1 76.62 81 PHE A CA 1
ATOM 635 C C . PHE A 1 81 ? 14.625 16.953 -5.074 1 76.62 81 PHE A C 1
ATOM 637 O O . PHE A 1 81 ? 14.539 15.742 -5.25 1 76.62 81 PHE A O 1
ATOM 644 N N . SER A 1 82 ? 14.125 17.578 -4.039 1 75.56 82 SER A N 1
ATOM 645 C CA . SER A 1 82 ? 13.352 16.859 -3.033 1 75.56 82 SER A CA 1
ATOM 646 C C . SER A 1 82 ? 12.086 16.25 -3.635 1 75.56 82 SER A C 1
ATOM 648 O O . SER A 1 82 ? 11.602 15.227 -3.164 1 75.56 82 SER A O 1
ATOM 650 N N . ALA A 1 83 ? 11.758 16.719 -4.777 1 77.75 83 ALA A N 1
ATOM 651 C CA . ALA A 1 83 ? 10.555 16.25 -5.457 1 77.75 83 ALA A CA 1
ATOM 652 C C . ALA A 1 83 ? 10.75 14.852 -6.023 1 77.75 83 ALA A C 1
ATOM 654 O O . ALA A 1 83 ? 9.781 14.141 -6.285 1 77.75 83 ALA A O 1
ATOM 655 N N . LEU A 1 84 ? 11.945 14.406 -6.074 1 83 84 LEU A N 1
ATOM 656 C CA . LEU A 1 84 ? 12.258 13.117 -6.676 1 83 84 LEU A CA 1
ATOM 657 C C . LEU A 1 84 ? 11.969 11.984 -5.695 1 83 84 LEU A C 1
ATOM 659 O O . LEU A 1 84 ? 11.922 10.812 -6.086 1 83 84 LEU A O 1
ATOM 663 N N . PHE A 1 85 ? 11.656 12.32 -4.457 1 82.81 85 PHE A N 1
ATOM 664 C CA . PHE A 1 85 ? 11.336 11.273 -3.488 1 82.81 85 PHE A CA 1
ATOM 665 C C . PHE A 1 85 ? 9.844 10.953 -3.512 1 82.81 85 PHE A C 1
ATOM 667 O O . PHE A 1 85 ? 9.414 9.945 -2.943 1 82.81 85 PHE A O 1
ATOM 674 N N . TYR A 1 86 ? 9.047 11.633 -4.309 1 83.5 86 TYR A N 1
ATOM 675 C CA . TYR A 1 86 ? 7.605 11.422 -4.309 1 83.5 86 TYR A CA 1
ATOM 676 C C . TYR A 1 86 ? 7.207 10.383 -5.352 1 83.5 86 TYR A C 1
ATOM 678 O O . TYR A 1 86 ? 6.359 9.523 -5.09 1 83.5 86 TYR A O 1
ATOM 686 N N . PRO A 1 87 ? 7.887 10.328 -6.441 1 86.56 87 PRO A N 1
ATOM 687 C CA . PRO A 1 87 ? 7.457 9.391 -7.48 1 86.56 87 PRO A CA 1
ATOM 688 C C . PRO A 1 87 ? 7.473 7.938 -7.008 1 86.56 87 PRO A C 1
ATOM 690 O O . PRO A 1 87 ? 6.566 7.168 -7.332 1 86.56 87 PRO A O 1
ATOM 693 N N . PRO A 1 88 ? 8.43 7.516 -6.195 1 86.12 88 PRO A N 1
ATOM 694 C CA . PRO A 1 88 ? 8.414 6.121 -5.754 1 86.12 88 PRO A CA 1
ATOM 695 C C . PRO A 1 88 ? 7.148 5.762 -4.98 1 86.12 88 PRO A C 1
ATOM 697 O O . PRO A 1 88 ? 6.762 4.59 -4.93 1 86.12 88 PRO A O 1
ATOM 700 N N . ILE A 1 89 ? 6.551 6.746 -4.406 1 86.69 89 ILE A N 1
ATOM 701 C CA . ILE A 1 89 ? 5.32 6.523 -3.652 1 86.69 89 ILE A CA 1
ATOM 702 C C . ILE A 1 89 ? 4.141 6.414 -4.613 1 86.69 89 ILE A C 1
ATOM 704 O O . ILE A 1 89 ? 3.168 5.707 -4.332 1 86.69 89 ILE A O 1
ATOM 708 N N . ILE A 1 90 ? 4.262 7.059 -5.781 1 88.69 90 ILE A N 1
ATOM 709 C CA . ILE A 1 90 ? 3.176 7.16 -6.754 1 88.69 90 ILE A CA 1
ATOM 710 C C . ILE A 1 90 ? 3.266 6.004 -7.746 1 88.69 90 ILE A C 1
ATOM 712 O O . ILE A 1 90 ? 2.244 5.531 -8.25 1 88.69 90 ILE A O 1
ATOM 716 N N . ILE A 1 91 ? 4.438 5.535 -7.988 1 94.06 91 ILE A N 1
ATOM 717 C CA . ILE A 1 91 ? 4.68 4.445 -8.93 1 94.06 91 ILE A CA 1
ATOM 718 C C . ILE A 1 91 ? 4.035 3.164 -8.414 1 94.06 91 ILE A C 1
ATOM 720 O O . ILE A 1 91 ? 4.133 2.848 -7.227 1 94.06 91 ILE A O 1
ATOM 724 N N . PRO A 1 92 ? 3.369 2.457 -9.336 1 94.88 92 PRO A N 1
ATOM 725 C CA . PRO A 1 92 ? 2.758 1.193 -8.914 1 94.88 92 PRO A CA 1
ATOM 726 C C . PRO A 1 92 ? 3.766 0.221 -8.305 1 94.88 92 PRO A C 1
ATOM 728 O O . PRO A 1 92 ? 4.859 0.043 -8.852 1 94.88 92 PRO A O 1
ATOM 731 N N . GLU A 1 93 ? 3.348 -0.289 -7.258 1 94.62 93 GLU A N 1
ATOM 732 C CA . GLU A 1 93 ? 4.254 -1.146 -6.496 1 94.62 93 GLU A CA 1
ATOM 733 C C . GLU A 1 93 ? 4.711 -2.34 -7.328 1 94.62 93 GLU A C 1
ATOM 735 O O . GLU A 1 93 ? 5.891 -2.697 -7.312 1 94.62 93 GLU A O 1
ATOM 740 N N . ILE A 1 94 ? 3.82 -2.926 -8.047 1 95.25 94 ILE A N 1
ATOM 741 C CA . ILE A 1 94 ? 4.145 -4.133 -8.805 1 95.25 94 ILE A CA 1
ATOM 742 C C . ILE A 1 94 ? 5.156 -3.803 -9.898 1 95.25 94 ILE A C 1
ATOM 744 O O . ILE A 1 94 ? 6.035 -4.609 -10.195 1 95.25 94 ILE A O 1
ATOM 748 N N . THR A 1 95 ? 5.047 -2.637 -10.508 1 95.81 95 THR A N 1
ATOM 749 C CA . THR A 1 95 ? 6 -2.246 -11.539 1 95.81 95 THR A CA 1
ATOM 750 C C . THR A 1 95 ? 7.375 -1.979 -10.93 1 95.81 95 THR A C 1
ATOM 752 O O . THR A 1 95 ? 8.398 -2.289 -11.547 1 95.81 95 THR A O 1
ATOM 755 N N . GLU A 1 96 ? 7.355 -1.415 -9.758 1 94.81 96 GLU A N 1
ATOM 756 C CA . GLU A 1 96 ? 8.617 -1.244 -9.047 1 94.81 96 GLU A CA 1
ATOM 757 C C . GLU A 1 96 ? 9.266 -2.59 -8.742 1 94.81 96 GLU A C 1
ATOM 759 O O . GLU A 1 96 ? 10.484 -2.746 -8.883 1 94.81 96 GLU A O 1
ATOM 764 N N . ALA A 1 97 ? 8.469 -3.488 -8.328 1 95.31 97 ALA A N 1
ATOM 765 C CA . ALA A 1 97 ? 8.969 -4.812 -7.965 1 95.31 97 ALA A CA 1
ATOM 766 C C . ALA A 1 97 ? 9.531 -5.535 -9.188 1 95.31 97 ALA A C 1
ATOM 768 O O . ALA A 1 97 ? 10.594 -6.156 -9.109 1 95.31 97 ALA A O 1
ATOM 769 N N . VAL A 1 98 ? 8.844 -5.453 -10.281 1 95.38 98 VAL A N 1
ATOM 770 C CA . VAL A 1 98 ? 9.297 -6.078 -11.516 1 95.38 98 VAL A CA 1
ATOM 771 C C . VAL A 1 98 ? 10.602 -5.434 -11.969 1 95.38 98 VAL A C 1
ATOM 773 O O . VAL A 1 98 ? 11.508 -6.121 -12.445 1 95.38 98 VAL A O 1
ATOM 776 N N . SER A 1 99 ? 10.641 -4.125 -11.898 1 95.56 99 SER A N 1
ATOM 777 C CA . SER A 1 99 ? 11.859 -3.426 -12.289 1 95.56 99 SER A CA 1
ATOM 778 C C . SER A 1 99 ? 13.055 -3.883 -11.453 1 95.56 99 SER A C 1
ATOM 780 O O . SER A 1 99 ? 14.156 -4.043 -11.977 1 95.56 99 SER A O 1
ATOM 782 N N . LEU A 1 100 ? 12.859 -4.066 -10.203 1 95.12 100 LEU A N 1
ATOM 783 C CA . LEU A 1 100 ? 13.93 -4.539 -9.328 1 95.12 100 LEU A CA 1
ATOM 784 C C . LEU A 1 10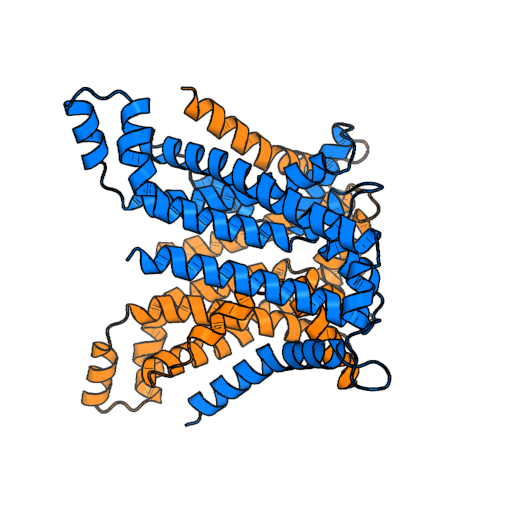0 ? 14.344 -5.957 -9.695 1 95.12 100 LEU A C 1
ATOM 786 O O . LEU A 1 100 ? 15.539 -6.281 -9.688 1 95.12 100 LEU A O 1
ATOM 790 N N . LEU A 1 101 ? 13.336 -6.824 -9.914 1 95.5 101 LEU A N 1
ATOM 791 C CA . LEU A 1 101 ? 13.633 -8.18 -10.352 1 95.5 101 LEU A CA 1
ATOM 792 C C . LEU A 1 101 ? 14.523 -8.172 -11.586 1 95.5 101 LEU A C 1
ATOM 794 O O . LEU A 1 101 ? 15.562 -8.836 -11.617 1 95.5 101 LEU A O 1
ATOM 798 N N . LEU A 1 102 ? 14.117 -7.391 -12.57 1 94.81 102 LEU A N 1
ATOM 799 C CA . LEU A 1 102 ? 14.883 -7.281 -13.805 1 94.81 102 LEU A CA 1
ATOM 800 C C . LEU A 1 102 ? 16.297 -6.793 -13.531 1 94.81 102 LEU A C 1
ATOM 802 O O . LEU A 1 102 ? 17.266 -7.293 -14.109 1 94.81 102 LEU A O 1
ATOM 806 N N . PHE A 1 103 ? 16.375 -5.867 -12.688 1 95.19 103 PHE A N 1
ATOM 807 C CA . PHE A 1 103 ? 17.672 -5.305 -12.312 1 95.19 103 PHE A CA 1
ATOM 808 C C . PHE A 1 103 ? 18.562 -6.375 -11.703 1 95.19 103 PHE A C 1
ATOM 810 O O . PHE A 1 103 ? 19.75 -6.469 -12.039 1 95.19 103 PHE A O 1
ATOM 817 N N . PHE A 1 104 ? 18.031 -7.199 -10.797 1 95.12 104 PHE A N 1
ATOM 818 C CA . PHE A 1 104 ? 18.797 -8.273 -10.172 1 95.12 104 PHE A CA 1
ATOM 819 C C . PHE A 1 104 ? 19.219 -9.305 -11.203 1 95.12 104 PHE A C 1
ATOM 821 O O . PHE A 1 104 ? 20.344 -9.82 -11.141 1 95.12 104 PHE A O 1
ATOM 828 N N . ILE A 1 105 ? 18.344 -9.562 -12.102 1 93.19 105 ILE A N 1
ATOM 829 C CA . ILE A 1 105 ? 18.656 -10.523 -13.156 1 93.19 105 ILE A CA 1
ATOM 830 C C . ILE A 1 105 ? 19.812 -10 -14.008 1 93.19 105 ILE A C 1
ATOM 832 O O . ILE A 1 105 ? 20.766 -10.719 -14.258 1 93.19 105 ILE A O 1
ATOM 836 N N . VAL A 1 106 ? 19.734 -8.773 -14.445 1 92.69 106 VAL A N 1
ATOM 837 C CA . VAL A 1 106 ? 20.75 -8.156 -15.297 1 92.69 106 VAL A CA 1
ATOM 838 C C . VAL A 1 106 ? 22.094 -8.141 -14.586 1 92.69 106 VAL A C 1
ATOM 840 O O . VAL A 1 106 ? 23.141 -8.367 -15.211 1 92.69 106 VAL A O 1
ATOM 843 N N . LEU A 1 107 ? 22.094 -7.996 -13.289 1 95.38 107 LEU A N 1
ATOM 844 C CA . LEU A 1 107 ? 23.328 -7.906 -12.516 1 95.38 107 LEU A CA 1
ATOM 845 C C . LEU A 1 107 ? 23.812 -9.297 -12.117 1 95.38 107 LEU A C 1
ATOM 847 O O . LEU A 1 107 ? 24.922 -9.445 -11.609 1 95.38 107 LEU A O 1
ATOM 851 N N . GLY A 1 108 ? 22.984 -10.312 -12.328 1 95.88 108 GLY A N 1
ATOM 852 C CA . GLY A 1 108 ?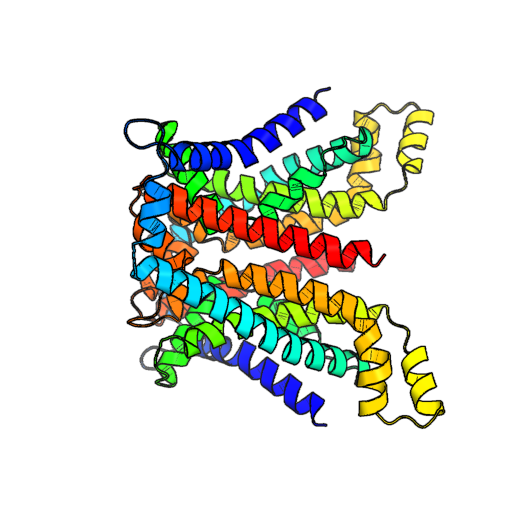 23.312 -11.641 -11.844 1 95.88 108 GLY A CA 1
ATOM 853 C C . GLY A 1 108 ? 23.297 -11.742 -10.328 1 95.88 108 GLY A C 1
ATOM 854 O O . GLY A 1 108 ? 24.062 -12.523 -9.742 1 95.88 108 GLY A O 1
ATOM 855 N N . PHE A 1 109 ? 22.547 -10.914 -9.695 1 95.94 109 PHE A N 1
ATOM 856 C CA . PHE A 1 109 ? 22.422 -10.906 -8.242 1 95.94 109 PHE A CA 1
ATOM 857 C C . PHE A 1 109 ? 21.516 -12.031 -7.766 1 95.94 109 PHE A C 1
ATOM 859 O O . PHE A 1 109 ? 20.359 -12.133 -8.188 1 95.94 109 PHE A O 1
ATOM 866 N N . PRO A 1 110 ? 22.062 -12.906 -6.895 1 95.75 110 PRO A N 1
ATOM 867 C CA . PRO A 1 110 ? 21.219 -14.016 -6.438 1 95.75 110 PRO A CA 1
ATOM 868 C C . PRO A 1 110 ? 20.016 -13.547 -5.633 1 95.75 110 PRO A C 1
ATOM 870 O O . PRO A 1 110 ? 20.109 -12.602 -4.844 1 95.75 110 PRO A O 1
ATOM 873 N N . LEU A 1 111 ? 18.906 -14.18 -5.875 1 95.69 111 LEU A N 1
ATOM 874 C CA . LEU A 1 111 ? 17.672 -13.844 -5.164 1 95.69 111 LEU A CA 1
ATOM 875 C C . LEU A 1 111 ? 17.609 -14.562 -3.824 1 95.69 111 LEU A C 1
ATOM 877 O O . LEU A 1 111 ? 18 -15.727 -3.721 1 95.69 111 LEU A O 1
ATOM 881 N N . GLY A 1 112 ? 17.172 -13.891 -2.826 1 97.06 112 GLY A N 1
ATOM 882 C CA . GLY A 1 112 ? 17.078 -14.391 -1.466 1 97.06 112 GLY A CA 1
ATOM 883 C C . GLY A 1 112 ? 16.906 -13.297 -0.434 1 97.06 112 GLY A C 1
ATOM 884 O O . GLY A 1 112 ? 16.219 -12.305 -0.687 1 97.06 112 GLY A O 1
ATOM 885 N N . PHE A 1 113 ? 17.453 -13.508 0.719 1 97.81 113 PHE A N 1
ATOM 886 C CA . PHE A 1 113 ? 17.281 -12.594 1.84 1 97.81 113 PHE A CA 1
ATOM 887 C C . PHE A 1 113 ? 17.734 -11.188 1.46 1 97.81 113 PHE A C 1
ATOM 889 O O . PHE A 1 113 ? 17 -10.219 1.675 1 97.81 113 PHE A O 1
ATOM 896 N N . TYR A 1 114 ? 18.828 -11.07 0.848 1 97.62 114 TYR A N 1
ATOM 897 C CA . TYR A 1 114 ? 19.406 -9.758 0.592 1 97.62 114 TYR A CA 1
ATOM 898 C C . TYR A 1 114 ? 18.625 -9.016 -0.48 1 97.62 114 TYR A C 1
ATOM 900 O O . TYR A 1 114 ? 18.422 -7.805 -0.383 1 97.62 114 TYR A O 1
ATOM 908 N N . SER A 1 115 ? 18.203 -9.711 -1.579 1 97.38 115 SER A N 1
ATOM 909 C CA . SER A 1 115 ? 17.406 -9.047 -2.602 1 97.38 115 SER A CA 1
ATOM 910 C C . SER A 1 115 ? 16.062 -8.602 -2.041 1 97.38 115 SER A C 1
ATOM 912 O O . SER A 1 115 ? 15.562 -7.52 -2.381 1 97.38 115 SER A O 1
ATOM 914 N N . VAL A 1 116 ? 15.484 -9.398 -1.125 1 98.25 116 VAL A N 1
ATOM 915 C CA . VAL A 1 116 ? 14.242 -9.016 -0.464 1 98.25 116 VAL A CA 1
ATOM 916 C C . VAL A 1 116 ? 14.469 -7.793 0.417 1 98.25 116 VAL A C 1
ATOM 918 O O . VAL A 1 116 ? 13.695 -6.836 0.377 1 98.25 116 VAL A O 1
ATOM 921 N N . LEU A 1 117 ? 15.539 -7.824 1.168 1 98.25 117 LEU A N 1
ATOM 922 C CA . LEU A 1 117 ? 15.883 -6.715 2.053 1 98.25 117 LEU A CA 1
ATOM 923 C C . LEU A 1 117 ? 16.078 -5.426 1.26 1 98.25 117 LEU A C 1
ATOM 925 O O . LEU A 1 117 ? 15.57 -4.371 1.647 1 98.25 117 LEU A O 1
ATOM 929 N N . ILE A 1 118 ? 16.75 -5.535 0.186 1 97.25 118 ILE A N 1
ATOM 930 C CA . ILE A 1 118 ? 17 -4.387 -0.677 1 97.25 118 ILE A CA 1
ATOM 931 C C . ILE A 1 118 ? 15.672 -3.852 -1.219 1 97.25 118 ILE A C 1
ATOM 933 O O . ILE A 1 118 ? 15.445 -2.641 -1.234 1 97.25 118 ILE A O 1
ATOM 937 N N . GLY A 1 119 ? 14.836 -4.773 -1.685 1 96.75 119 GLY A N 1
ATOM 938 C CA . GLY A 1 119 ? 13.539 -4.371 -2.195 1 96.75 119 GLY A CA 1
ATOM 939 C C . GLY A 1 119 ? 12.695 -3.631 -1.172 1 96.75 119 GLY A C 1
ATOM 940 O O . GLY A 1 119 ? 12.109 -2.592 -1.479 1 96.75 119 GLY A O 1
ATOM 941 N N . HIS A 1 120 ? 12.656 -4.125 0.03 1 97.88 120 HIS A N 1
ATOM 942 C CA . HIS A 1 120 ? 11.898 -3.49 1.109 1 97.88 120 HIS A CA 1
ATOM 943 C C . HIS A 1 120 ? 12.508 -2.141 1.481 1 97.88 120 HIS A C 1
ATOM 945 O O . HIS A 1 120 ? 11.781 -1.167 1.69 1 97.88 120 HIS A O 1
ATOM 951 N N . THR A 1 121 ? 13.766 -2.051 1.474 1 96.81 121 THR A N 1
ATOM 952 C CA . THR A 1 121 ? 14.469 -0.835 1.869 1 96.81 121 THR A CA 1
ATOM 953 C C . THR A 1 121 ? 14.258 0.27 0.837 1 96.81 121 THR A C 1
ATOM 955 O O . THR A 1 121 ? 14 1.421 1.195 1 96.81 121 THR A O 1
ATOM 958 N N . ALA A 1 122 ? 14.414 -0.087 -0.398 1 91.75 122 ALA A N 1
ATOM 959 C CA . ALA A 1 122 ? 14.281 0.884 -1.48 1 91.75 122 ALA A CA 1
ATOM 960 C C . ALA A 1 122 ? 12.953 1.63 -1.391 1 91.75 122 ALA A C 1
ATOM 962 O O . ALA A 1 122 ? 12.906 2.85 -1.566 1 91.75 122 ALA A O 1
ATOM 963 N N . PHE A 1 123 ? 11.953 0.951 -1.042 1 86.12 123 PHE A N 1
ATOM 964 C CA . PHE A 1 123 ? 10.625 1.552 -0.98 1 86.12 123 PHE A CA 1
ATOM 965 C C . PHE A 1 123 ? 10.438 2.307 0.33 1 86.12 123 PHE A C 1
ATOM 967 O O . PHE A 1 123 ? 9.891 3.412 0.342 1 86.12 123 PHE A O 1
ATOM 974 N N . ASN A 1 124 ? 10.906 1.836 1.336 1 94.81 124 ASN A N 1
ATOM 975 C CA . ASN A 1 124 ? 10.742 2.408 2.668 1 94.81 124 ASN A CA 1
ATOM 976 C C . ASN A 1 124 ? 11.484 3.732 2.807 1 94.81 124 ASN A C 1
ATOM 978 O O . ASN A 1 124 ? 11.039 4.625 3.529 1 94.81 124 ASN A O 1
ATOM 982 N N . ILE A 1 125 ? 12.562 3.891 2.051 1 95.44 125 ILE A N 1
ATOM 983 C CA . ILE A 1 125 ? 13.383 5.094 2.152 1 95.44 125 ILE A CA 1
ATOM 984 C C . ILE A 1 125 ? 12.555 6.316 1.756 1 95.44 125 ILE A C 1
ATOM 986 O O . ILE A 1 125 ? 12.633 7.359 2.408 1 95.44 125 ILE A O 1
ATOM 990 N N . ALA A 1 126 ? 11.875 6.172 0.673 1 93.12 126 ALA A N 1
ATOM 991 C CA . ALA A 1 126 ? 11.07 7.285 0.173 1 93.12 126 ALA A CA 1
ATOM 992 C C . ALA A 1 126 ? 10.031 7.719 1.206 1 93.12 126 ALA A C 1
ATOM 994 O O . ALA A 1 126 ? 9.836 8.914 1.43 1 93.12 126 ALA A O 1
ATOM 995 N N . PHE A 1 127 ? 9.422 6.797 1.898 1 93.81 127 PHE A N 1
ATOM 996 C CA . PHE A 1 127 ? 8.422 7.102 2.916 1 93.81 127 PHE A CA 1
ATOM 997 C C . PHE A 1 127 ? 9.062 7.793 4.113 1 93.81 127 PHE A C 1
ATOM 999 O O . PHE A 1 127 ? 8.531 8.781 4.625 1 93.81 127 PHE A O 1
ATOM 1006 N N . VAL A 1 128 ? 10.172 7.27 4.492 1 95.81 128 VAL A N 1
ATOM 1007 C CA . VAL A 1 128 ? 10.875 7.863 5.621 1 95.81 128 VAL A CA 1
ATOM 1008 C C . VAL A 1 128 ? 11.281 9.297 5.281 1 95.81 128 VAL A C 1
ATOM 1010 O O . VAL A 1 128 ? 11.086 10.211 6.086 1 95.81 128 VAL A O 1
ATOM 1013 N N . PHE A 1 129 ? 11.812 9.453 4.129 1 93.62 129 PHE A N 1
ATOM 1014 C CA . PHE A 1 129 ? 12.227 10.781 3.684 1 93.62 129 PHE A CA 1
ATOM 1015 C C . PHE A 1 129 ? 11.062 11.766 3.75 1 93.62 129 PHE A C 1
ATOM 1017 O O . PHE A 1 129 ? 11.188 12.852 4.32 1 93.62 129 PHE A O 1
ATOM 1024 N N . VAL A 1 130 ? 9.969 11.406 3.209 1 91.12 130 VAL A N 1
ATOM 1025 C CA . VAL A 1 130 ? 8.82 12.305 3.09 1 91.12 130 VAL A CA 1
ATOM 1026 C C . VAL A 1 130 ? 8.289 12.648 4.477 1 91.12 130 VAL A C 1
ATOM 1028 O O . VAL A 1 130 ? 8.008 13.812 4.773 1 91.12 130 VAL A O 1
ATOM 1031 N N . ILE A 1 131 ? 8.18 11.703 5.355 1 91.5 131 ILE A N 1
ATOM 1032 C CA . ILE A 1 131 ? 7.609 11.906 6.684 1 91.5 131 ILE A CA 1
ATOM 1033 C C . ILE A 1 131 ? 8.555 12.758 7.523 1 91.5 131 ILE A C 1
ATOM 1035 O O . ILE A 1 131 ? 8.133 13.727 8.164 1 91.5 131 ILE A O 1
ATOM 1039 N N . VAL A 1 132 ? 9.82 12.461 7.465 1 92.88 132 VAL A N 1
ATOM 1040 C CA . VAL A 1 132 ? 10.805 13.188 8.258 1 92.88 132 VAL A CA 1
ATOM 1041 C C . VAL A 1 132 ? 10.961 14.602 7.719 1 92.88 132 VAL A C 1
ATOM 1043 O O . VAL A 1 132 ? 11.078 15.562 8.484 1 92.88 132 VAL A O 1
ATOM 1046 N N . SER A 1 133 ? 10.969 14.766 6.418 1 90.69 133 SER A N 1
ATOM 1047 C CA . SER A 1 133 ? 11.062 16.094 5.816 1 90.69 133 SER A CA 1
ATOM 1048 C C . SER A 1 133 ? 9.859 16.953 6.191 1 90.69 133 SER A C 1
ATOM 1050 O O . SER A 1 133 ? 10 18.156 6.402 1 90.69 133 SER A O 1
ATOM 1052 N N . ALA A 1 134 ? 8.742 16.312 6.223 1 86.19 134 ALA A N 1
ATOM 1053 C CA . ALA A 1 134 ? 7.543 17.047 6.613 1 86.19 134 ALA A CA 1
ATOM 1054 C C . ALA A 1 134 ? 7.652 17.562 8.047 1 86.19 134 ALA A C 1
ATOM 1056 O O . ALA A 1 134 ? 7.266 18.688 8.344 1 86.19 134 ALA A O 1
ATOM 1057 N N . ARG A 1 135 ? 8.133 16.766 8.867 1 85.5 135 ARG A N 1
ATOM 1058 C CA . ARG A 1 135 ? 8.352 17.172 10.25 1 85.5 135 ARG A CA 1
ATOM 1059 C C . ARG A 1 135 ? 9.391 18.281 10.328 1 85.5 135 ARG A C 1
ATOM 1061 O O . ARG A 1 135 ? 9.258 19.203 11.141 1 85.5 135 ARG A O 1
ATOM 1068 N N . GLY A 1 136 ? 10.398 18.219 9.555 1 86.31 136 GLY A N 1
ATOM 1069 C CA . GLY A 1 136 ? 11.492 19.172 9.57 1 86.31 136 GLY A CA 1
ATOM 1070 C C . GLY A 1 136 ? 11.117 20.516 8.969 1 86.31 136 GLY A C 1
ATOM 1071 O O . GLY A 1 136 ? 11.727 21.531 9.305 1 86.31 136 GLY A O 1
ATOM 1072 N N . ALA A 1 137 ? 10.219 20.422 8.055 1 81 137 ALA A N 1
ATOM 1073 C CA . ALA A 1 137 ? 9.812 21.656 7.395 1 81 137 ALA A CA 1
ATOM 1074 C C . ALA A 1 137 ? 9.25 22.656 8.406 1 81 137 ALA A C 1
ATOM 1076 O O . ALA A 1 137 ? 9.367 23.875 8.219 1 81 137 ALA A O 1
ATOM 1077 N N . ASN A 1 138 ? 8.859 22.078 9.422 1 72.94 138 ASN A N 1
ATOM 1078 C CA . ASN A 1 138 ? 8.258 22.938 10.438 1 72.94 138 ASN A CA 1
ATOM 1079 C C . ASN A 1 138 ? 9.289 23.375 11.484 1 72.94 138 ASN A C 1
ATOM 1081 O O . ASN A 1 138 ? 8.969 24.156 12.383 1 72.94 138 ASN A O 1
ATOM 1085 N N . LEU A 1 139 ? 10.414 22.812 11.273 1 74.44 139 LEU A N 1
ATOM 1086 C CA . LEU A 1 139 ? 11.406 23.094 12.305 1 74.44 139 LEU A CA 1
ATOM 1087 C C . LEU A 1 139 ? 12.18 24.375 11.977 1 74.44 139 LEU A C 1
ATOM 1089 O O . LEU A 1 139 ? 12.477 24.641 10.805 1 74.44 139 LEU A O 1
ATOM 1093 N N . ARG A 1 140 ? 12.203 25.219 12.867 1 66.94 140 ARG A N 1
ATOM 1094 C CA . ARG A 1 140 ? 12.82 26.531 12.734 1 66.94 140 ARG A CA 1
ATOM 1095 C C . ARG A 1 140 ? 14.336 26.422 12.594 1 66.94 140 ARG A C 1
ATOM 1097 O O . ARG A 1 140 ? 14.992 25.781 13.414 1 66.94 140 ARG A O 1
ATOM 1104 N N . ARG A 1 141 ? 14.852 26.797 11.586 1 74.88 141 ARG A N 1
ATOM 1105 C CA . ARG A 1 141 ? 16.281 26.891 11.281 1 74.88 141 ARG A CA 1
ATOM 1106 C C . ARG A 1 141 ? 17.016 27.688 12.359 1 74.88 141 ARG A C 1
ATOM 1108 O O . ARG A 1 141 ? 18.234 27.547 12.516 1 74.88 141 ARG A O 1
ATOM 1115 N N . GLU A 1 142 ? 16.203 28.203 13.141 1 77.62 142 GLU A N 1
ATOM 1116 C CA . GLU A 1 142 ? 16.75 29.078 14.164 1 77.62 142 GLU A CA 1
ATOM 1117 C C . GLU A 1 142 ? 17.578 28.297 15.18 1 77.62 142 GLU A C 1
ATOM 1119 O O . GLU A 1 142 ? 18.625 28.766 15.641 1 77.62 142 GLU A O 1
ATOM 1124 N N . PHE A 1 143 ? 17.125 27.094 15.422 1 80.12 143 PHE A N 1
ATOM 1125 C CA . PHE A 1 143 ? 17.828 26.297 16.406 1 80.12 143 PHE A CA 1
ATOM 1126 C C . PHE A 1 143 ? 19.188 25.844 15.867 1 80.12 143 PHE A C 1
ATOM 1128 O O . PHE A 1 143 ? 20.172 25.812 16.609 1 80.12 143 PHE A O 1
ATOM 1135 N N . GLU A 1 144 ? 19.172 25.578 14.664 1 81.69 144 GLU A N 1
ATOM 1136 C CA . GLU A 1 144 ? 20.438 25.172 14.055 1 81.69 144 GLU A CA 1
ATOM 1137 C C . GLU A 1 144 ? 21.406 26.344 13.977 1 81.69 144 GLU A C 1
ATOM 1139 O O . GLU A 1 144 ? 22.609 26.188 14.242 1 81.69 144 GLU A O 1
ATOM 1144 N N . GLU A 1 145 ? 20.875 27.438 13.68 1 84.56 145 GLU A N 1
ATOM 1145 C CA . GLU A 1 145 ? 21.688 28.641 13.609 1 84.56 145 GLU A CA 1
ATOM 1146 C C . GLU A 1 145 ? 22.281 28.984 14.969 1 84.56 145 GLU A C 1
ATOM 1148 O O . GLU A 1 145 ? 23.453 29.375 15.07 1 84.56 145 GLU A O 1
ATOM 1153 N N . ALA A 1 146 ? 21.438 28.875 15.891 1 88.56 146 ALA A N 1
ATOM 1154 C CA . ALA A 1 146 ? 21.891 29.141 17.25 1 88.56 146 ALA A CA 1
ATOM 1155 C C . ALA A 1 146 ? 23.016 28.203 17.656 1 88.56 146 ALA A C 1
ATOM 1157 O O . ALA A 1 146 ? 23.969 28.609 18.328 1 88.56 146 ALA A O 1
ATOM 1158 N N . SER A 1 147 ? 22.859 27.016 17.234 1 88.81 147 SER A N 1
ATOM 1159 C CA . SER A 1 147 ? 23.891 26.031 17.531 1 88.81 147 SER A CA 1
ATOM 1160 C C . SER A 1 147 ? 25.219 26.406 16.859 1 88.81 147 SER A C 1
ATOM 1162 O O . SER A 1 147 ? 26.281 26.234 17.453 1 88.81 147 SER A O 1
ATOM 1164 N N . TYR A 1 148 ? 25.125 26.953 15.719 1 86.62 148 TYR A N 1
ATOM 1165 C CA . TYR A 1 148 ? 26.328 27.391 15.008 1 86.62 148 TYR A CA 1
ATOM 1166 C C . TYR A 1 148 ? 26.953 28.594 15.68 1 86.62 148 TYR A C 1
ATOM 1168 O O . TYR A 1 148 ? 28.172 28.703 15.773 1 86.62 148 TYR A O 1
ATOM 1176 N N . ILE A 1 149 ? 26.156 29.391 16.156 1 90.75 149 ILE A N 1
ATOM 1177 C CA . ILE A 1 149 ? 26.609 30.594 16.828 1 90.75 149 ILE A CA 1
ATOM 1178 C C . ILE A 1 149 ? 27.344 30.219 18.125 1 90.75 149 ILE A C 1
ATOM 1180 O O . ILE A 1 149 ? 28.328 30.859 18.5 1 90.75 149 ILE A O 1
ATOM 1184 N N . LEU A 1 150 ? 26.938 29.156 18.703 1 92.88 150 LEU A N 1
ATOM 1185 C CA . LEU A 1 150 ? 27.531 28.688 19.953 1 92.88 150 LEU A CA 1
ATOM 1186 C C . LEU A 1 150 ? 28.781 27.859 19.672 1 92.88 150 LEU A C 1
ATOM 1188 O O . LEU A 1 150 ? 29.453 27.406 20.609 1 92.88 150 LEU A O 1
ATOM 1192 N N . GLY A 1 151 ? 29.078 27.734 18.438 1 91.69 151 GLY A N 1
ATOM 1193 C CA . GLY A 1 151 ? 30.344 27.125 18.062 1 91.69 151 GLY A CA 1
ATOM 1194 C C . GLY A 1 151 ? 30.219 25.656 17.719 1 91.69 151 GLY A C 1
ATOM 1195 O O . GLY A 1 151 ? 31.234 24.984 17.5 1 91.69 151 GLY A O 1
ATOM 1196 N N . ALA A 1 152 ? 29.016 25.188 17.672 1 91.31 152 ALA A N 1
ATOM 1197 C CA . ALA A 1 152 ? 28.828 23.781 17.328 1 91.31 152 ALA A CA 1
ATOM 1198 C C . ALA A 1 152 ? 29.078 23.547 15.844 1 91.31 152 ALA A C 1
ATOM 1200 O O . ALA A 1 152 ? 28.797 24.406 15.008 1 91.31 152 ALA A O 1
ATOM 1201 N N . ASN A 1 153 ? 29.719 22.375 15.586 1 90.94 153 ASN A N 1
ATOM 1202 C CA . ASN A 1 153 ? 29.891 22.016 14.18 1 90.94 153 ASN A CA 1
ATOM 1203 C C . ASN A 1 153 ? 28.656 21.297 13.633 1 90.94 153 ASN A C 1
ATOM 1205 O O . ASN A 1 153 ? 27.656 21.125 14.344 1 90.94 153 ASN A O 1
ATOM 1209 N N . GLU A 1 154 ? 28.734 20.875 12.398 1 83.94 154 GLU A N 1
ATOM 1210 C CA . GLU A 1 154 ? 27.578 20.328 11.695 1 83.94 154 GLU A CA 1
ATOM 1211 C C . GLU A 1 154 ? 27.125 19.016 12.336 1 83.94 154 GLU A C 1
ATOM 1213 O O . GLU A 1 154 ? 25.922 18.797 12.492 1 83.94 154 GLU A O 1
ATOM 1218 N N . PHE A 1 155 ? 28.062 18.266 12.633 1 88.19 155 PHE A N 1
ATOM 1219 C CA . PHE A 1 155 ? 27.719 16.969 13.211 1 88.19 155 PHE A CA 1
ATOM 1220 C C . PHE A 1 155 ? 27.156 17.125 14.609 1 88.19 155 PHE A C 1
ATOM 1222 O O . PHE A 1 155 ? 26.188 16.453 14.977 1 88.19 155 PHE A O 1
ATOM 1229 N N . GLN A 1 156 ? 27.734 18.016 15.359 1 91.31 156 GLN A N 1
ATOM 1230 C CA . GLN A 1 156 ? 27.234 18.312 16.703 1 91.31 156 GLN A CA 1
ATOM 1231 C C . GLN A 1 156 ? 25.828 18.891 16.641 1 91.31 156 GLN A C 1
ATOM 1233 O O . GLN A 1 156 ? 24.953 18.516 17.438 1 91.31 156 GLN A O 1
ATOM 1238 N N . THR A 1 157 ? 25.641 19.797 15.727 1 89.12 157 THR A N 1
ATOM 1239 C CA . THR A 1 157 ? 24.344 20.422 15.562 1 89.12 157 THR A CA 1
ATOM 1240 C C . THR A 1 157 ? 23.297 19.391 15.148 1 89.12 157 THR A C 1
ATOM 1242 O O . THR A 1 157 ? 22.172 19.391 15.664 1 89.12 157 THR A O 1
ATOM 1245 N N . PHE A 1 158 ? 23.688 18.5 14.25 1 88.75 158 PHE A N 1
ATOM 1246 C CA . PHE A 1 158 ? 22.766 17.453 13.812 1 88.75 158 PHE A CA 1
ATOM 1247 C C . PHE A 1 158 ? 22.391 16.547 14.969 1 88.75 158 PHE A C 1
ATOM 1249 O O . PHE A 1 158 ? 21.203 16.297 15.219 1 88.75 158 PHE A O 1
ATOM 1256 N N . ARG A 1 159 ? 23.328 16.109 15.664 1 91.31 159 ARG A N 1
ATOM 1257 C CA . ARG A 1 159 ? 23.141 15.094 16.703 1 91.31 159 ARG A CA 1
ATOM 1258 C C . ARG A 1 159 ? 22.422 15.672 17.922 1 91.31 159 ARG A C 1
ATOM 1260 O O . ARG A 1 159 ? 21.562 15.016 18.516 1 91.31 159 ARG A O 1
ATOM 1267 N N . LYS A 1 160 ? 22.703 16.906 18.234 1 92.88 160 LYS A N 1
ATOM 1268 C CA . LYS A 1 160 ? 22.234 17.453 19.516 1 92.88 160 LYS A CA 1
ATOM 1269 C C . LYS A 1 160 ? 21.016 18.328 19.328 1 92.88 160 LYS A C 1
ATOM 1271 O O . LYS A 1 160 ? 20.266 18.578 20.281 1 92.88 160 LYS A O 1
ATOM 1276 N N . VAL A 1 161 ? 20.781 18.797 18.156 1 91.19 161 VAL A N 1
ATOM 1277 C CA . VAL A 1 161 ? 19.703 19.75 17.953 1 91.19 161 VAL A CA 1
ATOM 1278 C C . VAL A 1 161 ? 18.719 19.203 16.938 1 91.19 161 VAL A C 1
ATOM 1280 O O . VAL A 1 161 ? 17.562 18.891 17.266 1 91.19 161 VAL A O 1
ATOM 1283 N N . THR A 1 162 ? 19.188 18.938 15.766 1 90.38 162 THR A N 1
ATOM 1284 C CA . THR A 1 162 ? 18.312 18.594 14.648 1 90.38 162 THR A CA 1
ATOM 1285 C C . THR A 1 162 ? 17.672 17.234 14.867 1 90.38 162 THR A C 1
ATOM 1287 O O . THR A 1 162 ? 16.453 17.078 14.75 1 90.38 162 THR A O 1
ATOM 1290 N N . LEU A 1 163 ? 18.5 16.281 15.242 1 92.69 163 LEU A N 1
ATOM 1291 C CA . LEU A 1 163 ? 18.031 14.898 15.367 1 92.69 163 LEU A CA 1
ATOM 1292 C C . LEU A 1 163 ? 16.969 14.781 16.453 1 92.69 163 LEU A C 1
ATOM 1294 O O . LEU A 1 163 ? 15.898 14.203 16.234 1 92.69 163 LEU A O 1
ATOM 1298 N N . PRO A 1 164 ? 17.234 15.336 17.594 1 92.44 164 PRO A N 1
ATOM 1299 C CA . PRO A 1 164 ? 16.203 15.289 18.625 1 92.44 164 PRO A CA 1
ATOM 1300 C C . PRO A 1 164 ? 14.898 15.953 18.172 1 92.44 164 PRO A C 1
ATOM 1302 O O . PRO A 1 164 ? 13.812 15.484 18.531 1 92.44 164 PRO A O 1
ATOM 1305 N N . LEU A 1 165 ? 15.023 16.984 17.453 1 90 165 LEU A N 1
ATOM 1306 C CA . LEU A 1 165 ? 13.844 17.703 16.969 1 90 165 LEU A CA 1
ATOM 1307 C C . LEU A 1 165 ? 13.102 16.875 15.922 1 90 165 LEU A C 1
ATOM 1309 O O . LEU A 1 165 ? 11.883 17 15.781 1 90 165 LEU A O 1
ATOM 1313 N N . LEU A 1 166 ? 13.781 16.016 15.25 1 93.06 166 LEU A N 1
ATOM 1314 C CA . LEU A 1 166 ? 13.203 15.195 14.188 1 93.06 166 LEU A CA 1
ATOM 1315 C C . LEU A 1 166 ? 12.68 13.883 14.742 1 93.06 166 LEU A C 1
ATOM 1317 O O . LEU A 1 166 ? 11.961 13.148 14.055 1 93.06 166 LEU A O 1
ATOM 1321 N N . MET A 1 167 ? 12.961 13.594 15.969 1 93.06 167 MET A N 1
ATOM 1322 C CA . MET A 1 167 ? 12.742 12.266 16.531 1 93.06 167 MET A CA 1
ATOM 1323 C C . MET A 1 167 ? 11.266 11.883 16.453 1 93.06 167 MET A C 1
ATOM 1325 O O . MET A 1 167 ? 10.938 10.742 16.109 1 93.06 167 MET A O 1
ATOM 1329 N N . PRO A 1 168 ? 10.375 12.758 16.703 1 88.56 168 PRO A N 1
ATOM 1330 C CA . PRO A 1 168 ? 8.969 12.352 16.562 1 88.56 168 PRO A CA 1
ATOM 1331 C C . PRO A 1 168 ? 8.633 11.906 15.148 1 88.56 168 PRO A C 1
ATOM 1333 O O . PRO A 1 168 ? 7.902 10.922 14.961 1 88.56 168 PRO A O 1
ATOM 1336 N N . GLY A 1 169 ? 9.141 12.68 14.211 1 90.81 169 GLY A N 1
ATOM 1337 C CA . GLY A 1 169 ? 8.953 12.281 12.828 1 90.81 169 GLY A CA 1
ATOM 1338 C C . GLY A 1 169 ? 9.633 10.969 12.484 1 90.81 169 GLY A C 1
ATOM 1339 O O . GLY A 1 169 ? 9.07 10.141 11.758 1 90.81 169 GLY A O 1
ATOM 1340 N N . ILE A 1 170 ? 10.797 10.781 13.047 1 94.81 170 ILE A N 1
ATOM 1341 C CA . ILE A 1 170 ? 11.57 9.57 12.797 1 94.81 170 ILE A CA 1
ATOM 1342 C C . ILE A 1 170 ? 10.852 8.359 13.391 1 94.81 170 ILE A C 1
ATOM 1344 O O . ILE A 1 170 ? 10.766 7.309 12.758 1 94.81 170 ILE A O 1
ATOM 1348 N N . ILE A 1 171 ? 10.359 8.516 14.531 1 92.31 171 ILE A N 1
ATOM 1349 C CA . ILE A 1 171 ? 9.617 7.449 15.188 1 92.31 171 ILE A CA 1
ATOM 1350 C C . ILE A 1 171 ? 8.375 7.109 14.367 1 92.31 171 ILE A C 1
ATOM 1352 O O . ILE A 1 171 ? 8.078 5.934 14.133 1 92.31 171 ILE A O 1
ATOM 1356 N N . ALA A 1 172 ? 7.656 8.109 13.93 1 89.81 172 ALA A N 1
ATOM 1357 C CA . ALA A 1 172 ? 6.484 7.887 13.094 1 89.81 172 ALA A CA 1
ATOM 1358 C C . ALA A 1 172 ? 6.863 7.176 11.797 1 89.81 172 ALA A C 1
ATOM 1360 O O . ALA A 1 172 ? 6.199 6.223 11.383 1 89.81 172 ALA A O 1
ATOM 1361 N N . ALA A 1 173 ? 7.91 7.648 11.219 1 94.12 173 ALA A N 1
ATOM 1362 C CA . ALA A 1 173 ? 8.383 7.051 9.969 1 94.12 173 ALA A CA 1
ATOM 1363 C C . ALA A 1 173 ? 8.797 5.598 10.18 1 94.12 173 ALA A C 1
ATOM 1365 O O . ALA A 1 173 ? 8.586 4.754 9.305 1 94.12 173 ALA A O 1
ATOM 1366 N N . SER A 1 174 ? 9.398 5.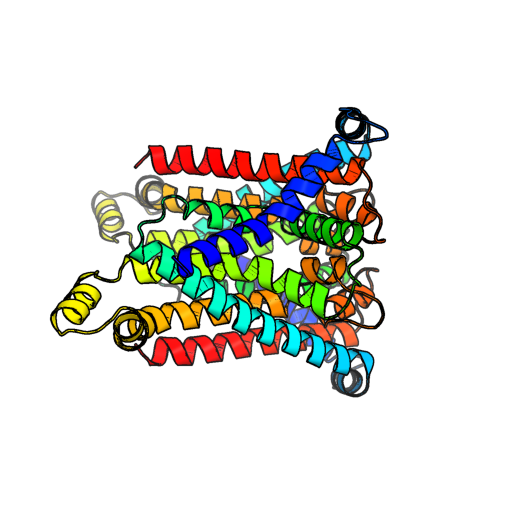348 11.281 1 94.62 174 SER A N 1
ATOM 1367 C CA . SER A 1 174 ? 9.852 3.988 11.57 1 94.62 174 SER A CA 1
ATOM 1368 C C . SER A 1 174 ? 8.672 3.027 11.672 1 94.62 174 SER A C 1
ATOM 1370 O O . SER A 1 174 ? 8.758 1.884 11.219 1 94.62 174 SER A O 1
ATOM 1372 N N . LEU A 1 175 ? 7.656 3.438 12.297 1 91.25 175 LEU A N 1
ATOM 1373 C CA . LEU A 1 175 ? 6.473 2.596 12.43 1 91.25 175 LEU A CA 1
ATOM 1374 C C . LEU A 1 175 ? 5.852 2.316 11.062 1 91.25 175 LEU A C 1
ATOM 1376 O O . LEU A 1 175 ? 5.469 1.181 10.766 1 91.25 175 LEU A O 1
ATOM 1380 N N . ILE A 1 176 ? 5.754 3.342 10.281 1 91.25 176 ILE A N 1
ATOM 1381 C CA . ILE A 1 176 ? 5.172 3.195 8.945 1 91.25 176 ILE A CA 1
ATOM 1382 C C . ILE A 1 176 ? 6.039 2.258 8.109 1 91.25 176 ILE A C 1
ATOM 1384 O O . ILE A 1 176 ? 5.523 1.342 7.461 1 91.25 176 ILE A O 1
ATOM 1388 N N . ALA A 1 177 ? 7.316 2.451 8.156 1 95.25 177 ALA A N 1
ATOM 1389 C CA . ALA A 1 177 ? 8.242 1.614 7.402 1 95.25 177 ALA A CA 1
ATOM 1390 C C . ALA A 1 177 ? 8.141 0.155 7.832 1 95.25 177 ALA A C 1
ATOM 1392 O O . ALA A 1 177 ? 8.133 -0.749 6.992 1 95.25 177 ALA A O 1
ATOM 1393 N N . PHE A 1 178 ? 8.086 -0.034 9.109 1 94.44 178 PHE A N 1
ATOM 1394 C CA . PHE A 1 178 ? 7.973 -1.393 9.633 1 94.44 178 PHE A CA 1
ATOM 1395 C C . PHE A 1 178 ? 6.684 -2.049 9.148 1 94.44 178 PHE A C 1
ATOM 1397 O O . PHE A 1 178 ? 6.699 -3.189 8.688 1 94.44 178 PHE A O 1
ATOM 1404 N N . THR A 1 179 ? 5.617 -1.36 9.297 1 92.06 179 THR A N 1
ATOM 1405 C CA . THR A 1 179 ? 4.312 -1.896 8.914 1 92.06 179 THR A CA 1
ATOM 1406 C C . THR A 1 179 ? 4.281 -2.246 7.434 1 92.06 179 THR A C 1
ATOM 1408 O O . THR A 1 179 ? 3.758 -3.293 7.047 1 92.06 179 THR A O 1
ATOM 1411 N N . LEU A 1 180 ? 4.82 -1.389 6.629 1 93.38 180 LEU A N 1
ATOM 1412 C CA . LEU A 1 180 ? 4.84 -1.596 5.188 1 93.38 180 LEU A CA 1
ATOM 1413 C C . LEU A 1 180 ? 5.668 -2.826 4.824 1 93.38 180 LEU A C 1
ATOM 1415 O O . LEU A 1 180 ? 5.328 -3.551 3.887 1 93.38 180 LEU A O 1
ATOM 1419 N N . SER A 1 181 ? 6.703 -3.014 5.543 1 96.5 181 SER A N 1
ATOM 1420 C CA . SER A 1 181 ? 7.57 -4.16 5.285 1 96.5 181 SER A CA 1
ATOM 1421 C C . SER A 1 181 ? 6.973 -5.441 5.859 1 96.5 181 SER A C 1
ATOM 1423 O O . SER A 1 181 ? 6.996 -6.488 5.207 1 96.5 181 SER A O 1
ATOM 1425 N N . TRP A 1 182 ? 6.398 -5.387 7 1 95.31 182 TRP A N 1
ATOM 1426 C CA . TRP A 1 182 ? 5.832 -6.52 7.727 1 95.31 182 TRP A CA 1
ATOM 1427 C C . TRP A 1 182 ? 4.809 -7.258 6.871 1 95.31 182 TRP A C 1
ATOM 1429 O O . TRP A 1 182 ? 4.758 -8.492 6.883 1 95.31 182 TRP A O 1
ATOM 1439 N N . ASP A 1 183 ? 4.129 -6.594 6.121 1 93.5 183 ASP A N 1
ATOM 1440 C CA . ASP A 1 183 ? 3.033 -7.219 5.391 1 93.5 183 ASP A CA 1
ATOM 1441 C C . ASP A 1 183 ? 3.305 -7.215 3.887 1 93.5 183 ASP A C 1
ATOM 1443 O O . ASP A 1 183 ? 2.424 -7.543 3.09 1 93.5 183 ASP A O 1
ATOM 1447 N N . ASN A 1 184 ? 4.48 -6.879 3.521 1 96.75 184 ASN A N 1
ATOM 1448 C CA . ASN A 1 184 ? 4.723 -6.699 2.096 1 96.75 184 ASN A CA 1
ATOM 1449 C C . ASN A 1 184 ? 4.773 -8.039 1.361 1 96.75 184 ASN A C 1
ATOM 1451 O O . ASN A 1 184 ? 5.59 -8.898 1.689 1 96.75 184 ASN A O 1
ATOM 1455 N N . PHE A 1 185 ? 3.984 -8.234 0.446 1 96.25 185 PHE A N 1
ATOM 1456 C CA . PHE A 1 185 ? 3.957 -9.422 -0.405 1 96.25 185 PHE A CA 1
ATOM 1457 C C . PHE A 1 185 ? 4.617 -9.133 -1.749 1 96.25 185 PHE A C 1
ATOM 1459 O O . PHE A 1 185 ? 5.461 -9.906 -2.207 1 96.25 185 PHE A O 1
ATOM 1466 N N . ILE A 1 186 ? 4.328 -8.016 -2.334 1 95.56 186 ILE A N 1
ATOM 1467 C CA . ILE A 1 186 ? 4.652 -7.738 -3.729 1 95.56 186 ILE A CA 1
ATOM 1468 C C . ILE A 1 186 ? 6.164 -7.633 -3.895 1 95.56 186 ILE A C 1
ATOM 1470 O O . ILE A 1 186 ? 6.754 -8.328 -4.727 1 95.56 186 ILE A O 1
ATOM 1474 N N . LYS A 1 187 ? 6.762 -6.824 -3.074 1 95.5 187 LYS A N 1
ATOM 1475 C CA . LYS A 1 187 ? 8.211 -6.707 -3.197 1 95.5 187 LYS A CA 1
ATOM 1476 C C . LYS A 1 187 ? 8.898 -8.039 -2.889 1 95.5 187 LYS A C 1
ATOM 1478 O O . LYS A 1 187 ? 9.891 -8.391 -3.529 1 95.5 187 LYS A O 1
ATOM 1483 N N . THR A 1 188 ? 8.336 -8.688 -1.944 1 96.81 188 THR A N 1
ATOM 1484 C CA . THR A 1 188 ? 8.961 -9.938 -1.516 1 96.81 188 THR A CA 1
ATOM 1485 C C . THR A 1 188 ? 8.867 -10.984 -2.615 1 96.81 188 THR A C 1
ATOM 1487 O O . THR A 1 188 ? 9.859 -11.625 -2.959 1 96.81 188 THR A O 1
ATOM 1490 N N . VAL A 1 189 ? 7.742 -11.164 -3.178 1 95.19 189 VAL A N 1
ATOM 1491 C CA . VAL A 1 189 ? 7.512 -12.281 -4.094 1 95.19 189 VAL A CA 1
ATOM 1492 C C . VAL A 1 189 ? 8.352 -12.094 -5.355 1 95.19 189 VAL A C 1
ATOM 1494 O O . VAL A 1 189 ? 8.789 -13.07 -5.969 1 95.19 189 VAL A O 1
ATOM 1497 N N . PHE A 1 190 ? 8.648 -10.906 -5.75 1 95.06 190 PHE A N 1
ATOM 1498 C CA . PHE A 1 190 ? 9.414 -10.648 -6.965 1 95.06 190 PHE A CA 1
ATOM 1499 C C . PHE A 1 190 ? 10.906 -10.703 -6.68 1 95.06 190 PHE A C 1
ATOM 1501 O O . PHE A 1 190 ? 11.719 -10.781 -7.605 1 95.06 190 PHE A O 1
ATOM 1508 N N . THR A 1 191 ? 11.266 -10.672 -5.449 1 95.19 191 THR A N 1
ATOM 1509 C CA . THR A 1 191 ? 12.688 -10.562 -5.164 1 95.19 191 THR A CA 1
ATOM 1510 C C . THR A 1 191 ? 13.164 -11.719 -4.297 1 95.19 191 THR A C 1
ATOM 1512 O O . THR A 1 191 ? 14.336 -11.789 -3.92 1 95.19 191 THR A O 1
ATOM 1515 N N . THR A 1 192 ? 12.234 -12.609 -3.949 1 96 192 THR A N 1
ATOM 1516 C CA . THR A 1 192 ? 12.602 -13.75 -3.125 1 96 192 THR A CA 1
ATOM 1517 C C . THR A 1 192 ? 13.234 -14.852 -3.975 1 96 192 THR A C 1
ATOM 1519 O O . THR A 1 192 ? 13.203 -14.789 -5.207 1 96 192 THR A O 1
ATOM 1522 N N . GLY A 1 193 ? 13.945 -15.766 -3.318 1 93.62 193 GLY A N 1
ATOM 1523 C CA . GLY A 1 193 ? 14.562 -16.938 -3.932 1 93.62 193 GLY A CA 1
ATOM 1524 C C . GLY A 1 193 ? 14.359 -18.203 -3.129 1 93.62 193 GLY A C 1
ATOM 1525 O O . GLY A 1 193 ? 13.648 -18.203 -2.121 1 93.62 193 GLY A O 1
ATOM 1526 N N . PRO A 1 194 ? 14.938 -19.219 -3.717 1 91.25 194 PRO A N 1
ATOM 1527 C CA . PRO A 1 194 ? 14.766 -20.516 -3.041 1 91.25 194 PRO A CA 1
ATOM 1528 C C . PRO A 1 194 ? 15.148 -20.453 -1.563 1 91.25 194 PRO A C 1
ATOM 1530 O O . PRO A 1 194 ? 16.156 -19.844 -1.205 1 91.25 194 PRO A O 1
ATOM 1533 N N . GLY A 1 195 ? 14.297 -20.969 -0.758 1 92.31 195 GLY A N 1
ATOM 1534 C CA . GLY A 1 195 ? 14.609 -21.141 0.652 1 92.31 195 GLY A CA 1
ATOM 1535 C C . GLY A 1 195 ? 14.25 -19.938 1.492 1 92.31 195 GLY A C 1
ATOM 1536 O O . GLY A 1 195 ? 14.445 -19.938 2.711 1 92.31 195 GLY A O 1
ATOM 1537 N N . PHE A 1 196 ? 13.852 -18.875 0.913 1 96.69 196 PHE A N 1
ATOM 1538 C CA . PHE A 1 196 ? 13.508 -17.688 1.688 1 96.69 196 PHE A CA 1
ATOM 1539 C C . PHE A 1 196 ? 12.031 -17.328 1.5 1 96.69 196 PHE A C 1
ATOM 1541 O O . PHE A 1 196 ? 11.625 -16.922 0.409 1 96.69 196 PHE A O 1
ATOM 1548 N N . GLU A 1 197 ? 11.305 -17.391 2.629 1 96.69 197 GLU A N 1
ATOM 1549 C CA . GLU A 1 197 ? 9.875 -17.094 2.594 1 96.69 197 GLU A CA 1
ATOM 1550 C C . GLU A 1 197 ? 9.469 -16.203 3.771 1 96.69 197 GLU A C 1
ATOM 1552 O O . GLU A 1 197 ? 10.016 -16.328 4.867 1 96.69 197 GLU A O 1
ATOM 1557 N N . THR A 1 198 ? 8.516 -15.273 3.475 1 98 198 THR A N 1
ATOM 1558 C CA . THR A 1 198 ? 7.895 -14.469 4.523 1 98 198 THR A CA 1
ATOM 1559 C C . THR A 1 198 ? 6.453 -14.914 4.758 1 98 198 THR A C 1
ATOM 1561 O O . THR A 1 198 ? 5.914 -15.719 3.998 1 98 198 THR A O 1
ATOM 1564 N N . LEU A 1 199 ? 5.844 -14.445 5.82 1 97.75 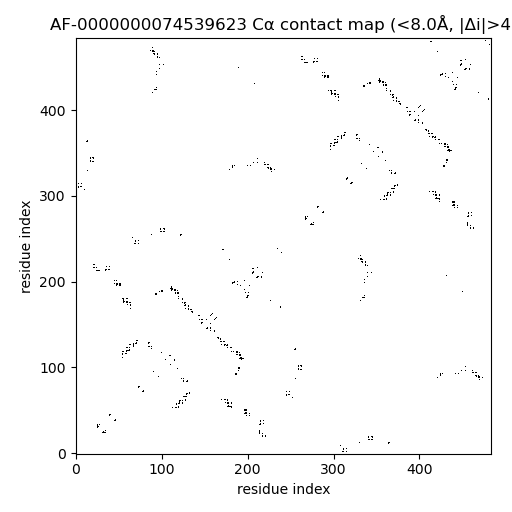199 LEU A N 1
ATOM 1565 C CA . LEU A 1 199 ? 4.496 -14.859 6.191 1 97.75 199 LEU A CA 1
ATOM 1566 C C . LEU A 1 199 ? 3.502 -14.539 5.082 1 97.75 199 LEU A C 1
ATOM 1568 O O . LEU A 1 199 ? 2.666 -15.375 4.73 1 97.75 199 LEU A O 1
ATOM 1572 N N . PRO A 1 200 ? 3.594 -13.336 4.469 1 97.31 200 PRO A N 1
ATOM 1573 C CA . PRO A 1 200 ? 2.662 -13.055 3.373 1 97.31 200 PRO A CA 1
ATOM 1574 C C . PRO A 1 200 ? 2.785 -14.047 2.223 1 97.31 200 PRO A C 1
ATOM 1576 O O . PRO A 1 200 ? 1.783 -14.406 1.599 1 97.31 200 PRO A O 1
ATOM 1579 N N . LEU A 1 201 ? 4.004 -14.523 1.973 1 96.06 201 LEU A N 1
ATOM 1580 C CA . LEU A 1 201 ? 4.195 -15.508 0.914 1 96.06 201 LEU A CA 1
ATOM 1581 C C . LEU A 1 201 ? 3.537 -16.828 1.281 1 96.06 201 LEU A C 1
ATOM 1583 O O . LEU A 1 201 ? 2.992 -17.516 0.415 1 96.06 201 LEU A O 1
ATOM 1587 N N . ILE A 1 202 ? 3.619 -17.156 2.543 1 95.81 202 ILE A N 1
ATOM 1588 C CA . ILE A 1 202 ? 2.98 -18.391 3 1 95.81 202 ILE A CA 1
ATOM 1589 C C . ILE A 1 202 ? 1.465 -18.266 2.85 1 95.81 202 ILE A C 1
ATOM 1591 O O . ILE A 1 202 ? 0.807 -19.203 2.377 1 95.81 202 ILE A O 1
ATOM 1595 N N . ILE A 1 203 ? 0.934 -17.172 3.236 1 95.25 203 ILE A N 1
ATOM 1596 C CA . ILE A 1 203 ? -0.5 -16.953 3.1 1 95.25 203 ILE A CA 1
ATOM 1597 C C . ILE A 1 203 ? -0.899 -17.047 1.629 1 95.25 203 ILE A C 1
ATOM 1599 O O . ILE A 1 203 ? -1.887 -17.703 1.287 1 95.25 203 ILE A O 1
ATOM 1603 N N . TRP A 1 204 ? -0.13 -16.406 0.811 1 92.69 204 TRP A N 1
ATOM 1604 C CA . TRP A 1 204 ? -0.39 -16.453 -0.625 1 92.69 204 TRP A CA 1
ATOM 1605 C C . TRP A 1 204 ? -0.376 -17.875 -1.146 1 92.69 204 TRP A C 1
ATOM 1607 O O . TRP A 1 204 ? -1.313 -18.312 -1.821 1 92.69 204 TRP A O 1
ATOM 1617 N N . SER A 1 205 ? 0.662 -18.625 -0.866 1 89.94 205 SER A N 1
ATOM 1618 C CA . SER A 1 205 ? 0.851 -19.969 -1.397 1 89.94 205 SER A CA 1
ATOM 1619 C C . SER A 1 205 ? -0.289 -20.891 -0.981 1 89.94 205 SER A C 1
ATOM 1621 O O . SER A 1 205 ? -0.639 -21.828 -1.711 1 89.94 205 SER A O 1
ATOM 1623 N N . GLN A 1 206 ? -0.953 -20.531 0.078 1 87.31 206 GLN A N 1
ATOM 1624 C CA . GLN A 1 206 ? -1.988 -21.422 0.596 1 87.31 206 GLN A CA 1
ATOM 1625 C C . GLN A 1 206 ? -3.381 -20.922 0.214 1 87.31 206 GLN A C 1
ATOM 1627 O O . GLN A 1 206 ? -4.305 -21.719 0.046 1 87.31 206 GLN A O 1
ATOM 1632 N N . ALA A 1 207 ? -3.523 -19.672 0.041 1 85.62 207 ALA A N 1
ATOM 1633 C CA . ALA A 1 207 ? -4.867 -19.109 -0.111 1 85.62 207 ALA A CA 1
ATOM 1634 C C . ALA A 1 207 ? -5.156 -18.766 -1.569 1 85.62 207 ALA A C 1
ATOM 1636 O O . ALA A 1 207 ? -6.316 -18.625 -1.961 1 85.62 207 ALA A O 1
ATOM 1637 N N . ALA A 1 208 ? -4.168 -18.578 -2.373 1 72.75 208 ALA A N 1
ATOM 1638 C CA . ALA A 1 208 ? -4.359 -18.062 -3.723 1 72.75 208 ALA A CA 1
ATOM 1639 C C . ALA A 1 208 ? -5.117 -19.062 -4.594 1 72.75 208 ALA A C 1
ATOM 1641 O O . ALA A 1 208 ? -5.699 -18.688 -5.617 1 72.75 208 ALA A O 1
ATOM 1642 N N . ARG A 1 209 ? -5.242 -20.25 -4.18 1 73 209 ARG A N 1
ATOM 1643 C CA . ARG A 1 209 ? -5.965 -21.234 -4.977 1 73 209 ARG A CA 1
ATOM 1644 C C . ARG A 1 209 ? -7.434 -21.281 -4.566 1 73 209 ARG A C 1
ATOM 1646 O O . ARG A 1 209 ? -8.164 -22.188 -4.996 1 73 209 ARG A O 1
ATOM 1653 N N . GLY A 1 210 ? -7.781 -20.406 -3.758 1 75.31 210 GLY A N 1
ATOM 1654 C CA . GLY A 1 210 ? -9.188 -20.297 -3.416 1 75.31 210 GLY A CA 1
ATOM 1655 C C . GLY A 1 210 ? -9.57 -21.141 -2.205 1 75.31 210 GLY A C 1
ATOM 1656 O O . GLY A 1 210 ? -10.75 -21.281 -1.888 1 75.31 210 GLY A O 1
ATOM 1657 N N . VAL A 1 211 ? -8.648 -21.703 -1.685 1 78.44 211 VAL A N 1
ATOM 1658 C CA . VAL A 1 211 ? -8.93 -22.516 -0.502 1 78.44 211 VAL A CA 1
ATOM 1659 C C . VAL A 1 211 ? -8.398 -21.812 0.743 1 78.44 211 VAL A C 1
ATOM 1661 O O . VAL A 1 211 ? -7.223 -21.438 0.801 1 78.44 211 VAL A O 1
ATOM 1664 N N . VAL A 1 212 ? -9.391 -21.625 1.582 1 85.75 212 VAL A N 1
ATOM 1665 C CA . VAL A 1 212 ? -9 -21.016 2.848 1 85.75 212 VAL A CA 1
ATOM 1666 C C . VAL A 1 212 ? -9.211 -22 3.986 1 85.75 212 VAL A C 1
ATOM 1668 O O . VAL A 1 212 ? -10.352 -22.312 4.348 1 85.75 212 VAL A O 1
ATOM 1671 N N . SER A 1 213 ? -8.07 -22.484 4.512 1 90.75 213 SER A N 1
ATOM 1672 C CA . SER A 1 213 ? -8.117 -23.453 5.602 1 90.75 213 SER A CA 1
ATOM 1673 C C . SER A 1 213 ? -8.172 -22.766 6.957 1 90.75 213 SER A C 1
ATOM 1675 O O . SER A 1 213 ? -7.844 -21.578 7.07 1 90.75 213 SER A O 1
ATOM 1677 N N . PRO A 1 214 ? -8.539 -23.469 7.957 1 92.88 214 PRO A N 1
ATOM 1678 C CA . PRO A 1 214 ? -8.531 -22.906 9.305 1 92.88 214 PRO A CA 1
ATOM 1679 C C . PRO A 1 214 ? -7.137 -22.469 9.75 1 92.88 214 PRO A C 1
ATOM 1681 O O . PRO A 1 214 ? -6.996 -21.484 10.484 1 92.88 214 PRO A O 1
ATOM 1684 N N . THR A 1 215 ? -6.168 -23.188 9.258 1 92.56 215 THR A N 1
ATOM 1685 C CA . THR A 1 215 ? -4.797 -22.812 9.594 1 92.56 215 THR A CA 1
ATOM 1686 C C . THR A 1 215 ? -4.418 -21.484 8.969 1 92.56 215 THR A C 1
ATOM 1688 O O . THR A 1 215 ? -3.742 -20.672 9.602 1 92.56 215 THR A O 1
ATOM 1691 N N . ILE A 1 216 ? -4.867 -21.234 7.809 1 93.38 216 ILE A N 1
ATOM 1692 C CA . ILE A 1 216 ? -4.613 -19.953 7.145 1 93.38 216 ILE A CA 1
ATOM 1693 C C . ILE A 1 216 ? -5.367 -18.844 7.859 1 93.38 216 ILE A C 1
ATOM 1695 O O . ILE A 1 216 ? -4.848 -17.734 8.016 1 93.38 216 ILE A O 1
ATOM 1699 N N . ASN A 1 217 ? -6.59 -19.188 8.258 1 96.12 217 ASN A N 1
ATOM 1700 C CA . ASN A 1 217 ? -7.344 -18.219 9.055 1 96.12 217 ASN A CA 1
ATOM 1701 C C . ASN A 1 217 ? -6.586 -17.828 10.328 1 96.12 217 ASN A C 1
ATOM 1703 O O . ASN A 1 217 ? -6.559 -16.656 10.703 1 96.12 217 ASN A O 1
ATOM 1707 N N . ALA A 1 218 ? -6.055 -18.828 10.891 1 97.31 218 ALA A N 1
ATOM 1708 C CA . ALA A 1 218 ? -5.297 -18.594 12.117 1 97.31 218 ALA A CA 1
ATOM 1709 C C . ALA A 1 218 ? -4.059 -17.75 11.844 1 97.31 218 ALA A C 1
ATOM 1711 O O . ALA A 1 218 ? -3.758 -16.812 12.594 1 97.31 218 ALA A O 1
ATOM 1712 N N . LEU A 1 219 ? -3.318 -18.109 10.82 1 96.94 219 LEU A N 1
ATOM 1713 C CA . LEU A 1 219 ? -2.117 -17.375 10.453 1 96.94 219 LEU A CA 1
ATOM 1714 C C . LEU A 1 219 ? -2.445 -15.914 10.141 1 96.94 219 LEU A C 1
ATOM 1716 O O . LEU A 1 219 ? -1.766 -15 10.617 1 96.94 219 LEU A O 1
ATOM 1720 N N . ALA A 1 220 ? -3.453 -15.664 9.352 1 96.94 220 ALA A N 1
ATOM 1721 C CA . ALA A 1 220 ? -3.896 -14.32 9 1 96.94 220 ALA A CA 1
ATOM 1722 C C . ALA A 1 220 ? -4.324 -13.539 10.242 1 96.94 220 ALA A C 1
ATOM 1724 O O . ALA A 1 220 ? -3.98 -12.367 10.398 1 96.94 220 ALA A O 1
ATOM 1725 N N . SER A 1 221 ? -5.059 -14.195 11.109 1 97.44 221 SER A N 1
ATOM 1726 C CA . SER A 1 221 ? -5.504 -13.578 12.352 1 97.44 221 SER A CA 1
ATOM 1727 C C . SER A 1 221 ? -4.32 -13.148 13.211 1 97.44 221 SER A C 1
ATOM 1729 O O . SER A 1 221 ? -4.309 -12.047 13.75 1 97.44 221 SER A O 1
ATOM 1731 N N . LEU A 1 222 ? -3.422 -14.039 13.266 1 96.62 222 LEU A N 1
ATOM 1732 C CA . LEU A 1 222 ? -2.23 -13.734 14.047 1 96.62 222 LEU A CA 1
ATOM 1733 C C . LEU A 1 222 ? -1.492 -12.531 13.477 1 96.62 222 LEU A C 1
ATOM 1735 O O . LEU A 1 222 ? -1.018 -11.672 14.227 1 96.62 222 LEU A O 1
ATOM 1739 N N . MET A 1 223 ? -1.34 -12.477 12.211 1 96.38 223 MET A N 1
ATOM 1740 C CA . MET A 1 223 ? -0.672 -11.352 11.562 1 96.38 223 MET A CA 1
ATOM 1741 C C . MET A 1 223 ? -1.401 -10.047 11.852 1 96.38 223 MET A C 1
ATOM 1743 O O . MET A 1 223 ? -0.767 -9.008 12.07 1 96.38 223 MET A O 1
ATOM 1747 N N . ILE A 1 224 ? -2.736 -10.047 11.836 1 96.25 224 ILE A N 1
ATOM 1748 C CA . ILE A 1 224 ? -3.545 -8.875 12.148 1 96.25 224 ILE A CA 1
ATOM 1749 C C . ILE A 1 224 ? -3.279 -8.43 13.578 1 96.25 224 ILE A C 1
ATOM 1751 O O . ILE A 1 224 ? -3.027 -7.246 13.836 1 96.25 224 ILE A O 1
ATOM 1755 N N . VAL A 1 225 ? -3.283 -9.359 14.484 1 95.06 225 VAL A N 1
ATOM 1756 C CA . VAL A 1 225 ? -3.107 -9.062 15.898 1 95.06 225 VAL A CA 1
ATOM 1757 C C . VAL A 1 225 ? -1.734 -8.43 16.125 1 95.06 225 VAL A C 1
ATOM 1759 O O . VAL A 1 225 ? -1.612 -7.438 16.844 1 95.06 225 VAL A O 1
ATOM 1762 N N . ILE A 1 226 ? -0.776 -8.984 15.516 1 93.38 226 ILE A N 1
ATOM 1763 C CA . ILE A 1 226 ? 0.578 -8.461 15.672 1 93.38 226 ILE A CA 1
ATOM 1764 C C . ILE A 1 226 ? 0.655 -7.047 15.102 1 93.38 226 ILE A C 1
ATOM 1766 O O . ILE A 1 226 ? 1.229 -6.152 15.727 1 93.38 226 ILE A O 1
ATOM 1770 N N . SER A 1 227 ? 0.087 -6.859 13.953 1 93.19 227 SER A N 1
ATOM 1771 C CA . SER A 1 227 ? 0.091 -5.539 13.328 1 93.19 227 SER A CA 1
ATOM 1772 C C . SER A 1 227 ? -0.606 -4.508 14.211 1 93.19 227 SER A C 1
ATOM 1774 O O . SER A 1 227 ? -0.088 -3.408 14.414 1 93.19 227 SER A O 1
ATOM 1776 N N . LEU A 1 228 ? -1.753 -4.82 14.75 1 92.94 228 LEU A N 1
ATOM 1777 C CA . LEU A 1 228 ? -2.525 -3.904 15.586 1 92.94 228 LEU A CA 1
ATOM 1778 C C . LEU A 1 228 ? -1.816 -3.645 16.906 1 92.94 228 LEU A C 1
ATOM 1780 O O . LEU A 1 228 ? -1.825 -2.518 17.406 1 92.94 228 LEU A O 1
ATOM 1784 N N . LEU A 1 229 ? -1.24 -4.656 17.438 1 92.38 229 LEU A N 1
ATOM 1785 C CA . LEU A 1 229 ? -0.512 -4.512 18.703 1 92.38 229 LEU A CA 1
ATOM 1786 C C . LEU A 1 229 ? 0.684 -3.578 18.531 1 92.38 229 LEU A C 1
ATOM 1788 O O . LEU A 1 229 ? 0.917 -2.701 19.359 1 92.38 229 LEU A O 1
ATOM 1792 N N . LEU A 1 230 ? 1.362 -3.787 17.484 1 85.81 230 LEU A N 1
ATOM 1793 C CA . LEU A 1 230 ? 2.52 -2.936 17.234 1 85.81 230 LEU A CA 1
ATOM 1794 C C . LEU A 1 230 ? 2.09 -1.489 17 1 85.81 230 LEU A C 1
ATOM 1796 O O . LEU A 1 230 ? 2.742 -0.561 17.484 1 85.81 230 LEU A O 1
ATOM 1800 N N . SER A 1 231 ? 1.057 -1.355 16.234 1 85.19 231 SER A N 1
ATOM 1801 C CA . SER A 1 231 ? 0.529 -0.015 16 1 85.19 231 SER A CA 1
ATOM 1802 C C . SER A 1 231 ? 0.074 0.636 17.312 1 85.19 231 SER A C 1
ATOM 1804 O O . SER A 1 231 ? 0.305 1.827 17.531 1 85.19 231 SER A O 1
ATOM 1806 N N . TYR A 1 232 ? -0.548 -0.093 18.156 1 87.38 232 TYR A N 1
ATOM 1807 C CA . TYR A 1 232 ? -1.02 0.408 19.453 1 87.38 232 TYR A CA 1
ATOM 1808 C C . TYR A 1 232 ? 0.149 0.846 20.328 1 87.38 232 TYR A C 1
ATOM 1810 O O . TYR A 1 232 ? 0.118 1.928 20.922 1 87.38 232 TYR A O 1
ATOM 1818 N N . ILE A 1 233 ? 1.03 -0.008 20.453 1 83.94 233 ILE A N 1
ATOM 1819 C CA . ILE A 1 233 ? 2.213 0.293 21.25 1 83.94 233 ILE A CA 1
ATOM 1820 C C . ILE A 1 233 ? 2.881 1.562 20.734 1 83.94 233 ILE A C 1
ATOM 1822 O O . ILE A 1 233 ? 3.283 2.428 21.5 1 83.94 233 ILE A O 1
ATOM 1826 N N . TYR A 1 234 ? 2.902 1.631 19.453 1 77 234 TYR A N 1
ATOM 1827 C CA . TYR A 1 234 ? 3.518 2.793 18.828 1 77 234 TYR A CA 1
ATOM 1828 C C . TYR A 1 234 ? 2.764 4.07 19.172 1 77 234 TYR A C 1
ATOM 1830 O O . TYR A 1 234 ? 3.371 5.07 19.562 1 77 234 TYR A O 1
ATOM 1838 N N . VAL A 1 235 ? 1.503 4.105 19.078 1 77 235 VAL A N 1
ATOM 1839 C CA . VAL A 1 235 ? 0.68 5.273 19.375 1 77 235 VAL A CA 1
ATOM 1840 C C . VAL A 1 235 ? 0.828 5.648 20.844 1 77 235 VAL A C 1
ATOM 1842 O O . VAL A 1 235 ? 0.922 6.832 21.188 1 77 235 VAL A O 1
ATOM 1845 N N . ARG A 1 236 ? 0.903 4.715 21.656 1 82 236 ARG A N 1
ATOM 1846 C CA . ARG A 1 236 ? 1.021 4.953 23.094 1 82 236 ARG A CA 1
ATOM 1847 C C . ARG A 1 236 ? 2.357 5.609 23.438 1 82 236 ARG A C 1
ATOM 1849 O O . ARG A 1 236 ? 2.426 6.484 24.297 1 82 236 ARG A O 1
ATOM 1856 N N . ILE A 1 237 ? 3.283 5.141 22.797 1 74.75 237 ILE A N 1
ATOM 1857 C CA . ILE A 1 237 ? 4.617 5.664 23.078 1 74.75 237 ILE A CA 1
ATOM 1858 C C . ILE A 1 237 ? 4.742 7.082 22.531 1 74.75 237 ILE A C 1
ATOM 1860 O O . ILE A 1 237 ? 5.328 7.957 23.172 1 74.75 237 ILE A O 1
ATOM 1864 N N . THR A 1 238 ? 4.215 7.281 21.359 1 67.62 238 THR A N 1
ATOM 1865 C CA . THR A 1 238 ? 4.379 8.57 20.703 1 67.62 238 THR A CA 1
ATOM 1866 C C . THR A 1 238 ? 3.416 9.602 21.281 1 67.62 238 THR A C 1
ATOM 1868 O O . THR A 1 238 ? 3.752 10.781 21.391 1 67.62 238 THR A O 1
ATOM 1871 N N . VAL A 1 239 ? 2.193 9.281 21.484 1 63.12 239 VAL A N 1
ATOM 1872 C CA . VAL A 1 239 ? 1.22 10.211 22.047 1 63.12 239 VAL A CA 1
ATOM 1873 C C . VAL A 1 239 ? 1.512 10.438 23.516 1 63.12 239 VAL A C 1
ATOM 1875 O O . VAL A 1 239 ? 1.302 11.539 24.047 1 63.12 239 VAL A O 1
ATOM 1878 N N . SER A 1 240 ? 1.86 9.43 24.234 1 56.44 240 SER A N 1
ATOM 1879 C CA . SER A 1 240 ? 2.15 9.633 25.641 1 56.44 240 SER A CA 1
ATOM 1880 C C . SER A 1 240 ? 3.227 10.695 25.844 1 56.44 240 SER A C 1
ATOM 1882 O O . SER A 1 240 ? 3.326 11.305 26.906 1 56.44 240 SER A O 1
ATOM 1884 N N . GLU A 1 241 ? 4.016 10.875 24.859 1 50.28 241 GLU A N 1
ATOM 1885 C CA . GLU A 1 241 ? 5.035 11.906 25.047 1 50.28 241 GLU A CA 1
ATOM 1886 C C . GLU A 1 241 ? 4.492 13.289 24.703 1 50.28 241 GLU A C 1
ATOM 1888 O O . GLU A 1 241 ? 5.164 14.297 24.938 1 50.28 241 GLU A O 1
ATOM 1893 N N . ARG A 1 242 ? 3.178 13.391 24.234 1 45.88 242 ARG A N 1
ATOM 1894 C CA . ARG A 1 242 ? 2.6 14.727 24.188 1 45.88 242 ARG A CA 1
ATOM 1895 C C . ARG A 1 242 ? 1.818 15.023 25.469 1 45.88 242 ARG A C 1
ATOM 1897 O O . ARG A 1 242 ? 1.232 14.125 26.062 1 45.88 242 ARG A O 1
ATOM 1904 N N . MET B 1 1 ? 29.078 17.875 1.402 1 67.25 1 MET B N 1
ATOM 1905 C CA . MET B 1 1 ? 29.5 17.078 0.253 1 67.25 1 MET B CA 1
ATOM 1906 C C . MET B 1 1 ? 29.109 15.617 0.435 1 67.25 1 MET B C 1
ATOM 1908 O O . MET B 1 1 ? 28.453 15.031 -0.431 1 67.25 1 MET B O 1
ATOM 1912 N N . ILE B 1 2 ? 29.328 15.055 1.557 1 76.25 2 ILE B N 1
ATOM 1913 C CA . ILE B 1 2 ? 29.078 13.641 1.808 1 76.25 2 ILE B CA 1
ATOM 1914 C C . ILE B 1 2 ? 27.578 13.367 1.776 1 76.25 2 ILE B C 1
ATOM 1916 O O . ILE B 1 2 ? 27.141 12.391 1.165 1 76.25 2 ILE B O 1
ATOM 1920 N N . LEU B 1 3 ? 26.844 14.289 2.156 1 78.75 3 LEU B N 1
ATOM 1921 C CA . LEU B 1 3 ? 25.391 14.117 2.197 1 78.75 3 LEU B CA 1
ATOM 1922 C C . LEU B 1 3 ? 24.797 14.18 0.793 1 78.75 3 LEU B C 1
ATOM 1924 O O . LEU B 1 3 ? 23.844 13.461 0.487 1 78.75 3 LEU B O 1
ATOM 1928 N N . ARG B 1 4 ? 25.406 15.039 0.102 1 79.62 4 ARG B N 1
ATOM 1929 C CA . ARG B 1 4 ? 24.938 15.141 -1.28 1 79.62 4 ARG B CA 1
ATOM 1930 C C . ARG B 1 4 ? 25.219 13.852 -2.047 1 79.62 4 ARG B C 1
ATOM 1932 O O . ARG B 1 4 ? 24.359 13.367 -2.785 1 79.62 4 ARG B O 1
ATOM 1939 N N . ALA B 1 5 ? 26.406 13.375 -1.924 1 82.94 5 ALA B N 1
ATOM 1940 C CA . ALA B 1 5 ? 26.781 12.117 -2.566 1 82.94 5 ALA B CA 1
ATOM 1941 C C . ALA B 1 5 ? 25.875 10.984 -2.117 1 82.94 5 ALA B C 1
ATOM 1943 O O . ALA B 1 5 ? 25.469 10.141 -2.926 1 82.94 5 ALA B O 1
ATOM 1944 N N . PHE B 1 6 ? 25.547 11.023 -0.948 1 83.94 6 PHE B N 1
ATOM 1945 C CA . PHE B 1 6 ? 24.672 10.016 -0.375 1 83.94 6 PHE B CA 1
ATOM 1946 C C . PHE B 1 6 ? 23.281 10.109 -0.993 1 83.94 6 PHE B C 1
ATOM 1948 O O . PHE B 1 6 ? 22.703 9.094 -1.395 1 83.94 6 PHE B O 1
ATOM 1955 N N . THR B 1 7 ? 22.766 11.242 -1.102 1 83 7 THR B N 1
ATOM 1956 C CA . THR B 1 7 ? 21.438 11.445 -1.658 1 83 7 THR B CA 1
ATOM 1957 C C . THR B 1 7 ? 21.391 11.023 -3.125 1 83 7 THR B C 1
ATOM 1959 O O . THR B 1 7 ? 20.438 10.398 -3.568 1 83 7 THR B O 1
ATOM 1962 N N . ILE B 1 8 ? 22.422 11.297 -3.779 1 84.81 8 ILE B N 1
ATOM 1963 C CA . ILE B 1 8 ? 22.516 10.914 -5.184 1 84.81 8 ILE B CA 1
ATOM 1964 C C . ILE B 1 8 ? 22.531 9.391 -5.305 1 84.81 8 ILE B C 1
ATOM 1966 O O . ILE B 1 8 ? 21.875 8.82 -6.18 1 84.81 8 ILE B O 1
ATOM 1970 N N . ALA B 1 9 ? 23.234 8.805 -4.457 1 87.56 9 ALA B N 1
ATOM 1971 C CA . ALA B 1 9 ? 23.312 7.344 -4.453 1 87.56 9 ALA B CA 1
ATOM 1972 C C . ALA B 1 9 ? 21.938 6.723 -4.172 1 87.56 9 ALA B C 1
ATOM 1974 O O . ALA B 1 9 ? 21.578 5.711 -4.773 1 87.56 9 ALA B O 1
ATOM 1975 N N . VAL B 1 10 ? 21.234 7.363 -3.295 1 85.81 10 VAL B N 1
ATOM 1976 C CA . VAL B 1 10 ? 19.906 6.875 -2.949 1 85.81 10 VAL B CA 1
ATOM 1977 C C . VAL B 1 10 ? 18.984 7.012 -4.152 1 85.81 10 VAL B C 1
ATOM 1979 O O . VAL B 1 10 ? 18.266 6.07 -4.504 1 85.81 10 VAL B O 1
ATOM 1982 N N . PHE B 1 11 ? 19.062 8.117 -4.832 1 86.75 11 PHE B N 1
ATOM 1983 C CA . PHE B 1 11 ? 18.25 8.336 -6.023 1 86.75 11 PHE B CA 1
ATOM 1984 C C . PHE B 1 11 ? 18.609 7.34 -7.117 1 86.75 11 PHE B C 1
ATOM 1986 O O . PHE B 1 11 ? 17.719 6.766 -7.758 1 86.75 11 PHE B O 1
ATOM 1993 N N . ALA B 1 12 ? 19.859 7.207 -7.25 1 88.88 12 ALA B N 1
ATOM 1994 C CA . ALA B 1 12 ? 20.312 6.258 -8.258 1 88.88 12 ALA B CA 1
ATOM 1995 C C . ALA B 1 12 ? 19.766 4.859 -7.984 1 88.88 12 ALA B C 1
ATOM 1997 O O . ALA B 1 12 ? 19.281 4.188 -8.891 1 88.88 12 ALA B O 1
ATOM 1998 N N . PHE B 1 13 ? 19.859 4.535 -6.812 1 87.44 13 PHE B N 1
ATOM 1999 C CA . PHE B 1 13 ? 19.391 3.211 -6.418 1 87.44 13 PHE B CA 1
ATOM 2000 C C . PHE B 1 13 ? 17.891 3.078 -6.656 1 87.44 13 PHE B C 1
ATOM 2002 O O . PHE B 1 13 ? 17.422 2.035 -7.113 1 87.44 13 PHE B O 1
ATOM 2009 N N . LEU B 1 14 ? 17.109 4.09 -6.398 1 88.5 14 LEU B N 1
ATOM 2010 C CA . LEU B 1 14 ? 15.664 4.07 -6.52 1 88.5 14 LEU B CA 1
ATOM 2011 C C . LEU B 1 14 ? 15.242 4.07 -7.984 1 88.5 14 LEU B C 1
ATOM 2013 O O . LEU B 1 14 ? 14.266 3.414 -8.352 1 88.5 14 LEU B O 1
ATOM 2017 N N . TYR B 1 15 ? 16 4.742 -8.859 1 94.06 15 TYR B N 1
ATOM 2018 C CA . TYR B 1 15 ? 15.492 5.02 -10.195 1 94.06 15 TYR B CA 1
ATOM 2019 C C . TYR B 1 15 ? 16.203 4.172 -11.242 1 94.06 15 TYR B C 1
ATOM 2021 O O . TYR B 1 15 ? 15.664 3.93 -12.328 1 94.06 15 TYR B O 1
ATOM 2029 N N . ILE B 1 16 ? 17.359 3.646 -11.008 1 96 16 ILE B N 1
ATOM 2030 C CA . ILE B 1 16 ? 18.125 2.902 -11.992 1 96 16 ILE B CA 1
ATOM 2031 C C . ILE B 1 16 ? 17.344 1.677 -12.453 1 96 16 ILE B C 1
ATOM 2033 O O . ILE B 1 16 ? 17.203 1.434 -13.656 1 96 16 ILE B O 1
ATOM 2037 N N . PRO B 1 17 ? 16.797 0.873 -11.5 1 96 17 PRO B N 1
ATOM 2038 C CA . PRO B 1 17 ? 16.031 -0.29 -11.953 1 96 17 PRO B CA 1
ATOM 2039 C C . PRO B 1 17 ? 14.867 0.089 -12.875 1 96 17 PRO B C 1
ATOM 2041 O O . PRO B 1 17 ? 14.602 -0.604 -13.859 1 96 17 PRO B O 1
ATOM 2044 N N . ILE B 1 18 ? 14.242 1.141 -12.562 1 96.19 18 ILE B N 1
ATOM 2045 C CA . ILE B 1 18 ? 13.078 1.586 -13.328 1 96.19 18 ILE B CA 1
ATOM 2046 C C . ILE B 1 18 ? 13.516 2.045 -14.719 1 96.19 18 ILE B C 1
ATOM 2048 O O . ILE B 1 18 ? 12.906 1.678 -15.719 1 96.19 18 ILE B O 1
ATOM 2052 N N . VAL B 1 19 ? 14.602 2.812 -14.766 1 96.62 19 VAL B N 1
ATOM 2053 C CA . VAL B 1 19 ? 15.125 3.328 -16.016 1 96.62 19 VAL B CA 1
ATOM 2054 C C . VAL B 1 19 ? 15.578 2.17 -16.906 1 96.62 19 VAL B C 1
ATOM 2056 O O . VAL B 1 19 ? 15.336 2.174 -18.125 1 96.62 19 VAL B O 1
ATOM 2059 N N . ILE B 1 20 ? 16.188 1.211 -16.312 1 96.12 20 ILE B N 1
ATOM 2060 C CA . ILE B 1 20 ? 16.641 0.039 -17.062 1 96.12 20 ILE B CA 1
ATOM 2061 C C . ILE B 1 20 ? 15.438 -0.693 -17.656 1 96.12 20 ILE B C 1
ATOM 2063 O O . ILE B 1 20 ? 15.453 -1.081 -18.812 1 96.12 20 ILE B O 1
ATOM 2067 N N . MET B 1 21 ? 14.406 -0.878 -16.828 1 96.5 21 MET B N 1
ATOM 2068 C CA . MET B 1 21 ? 13.211 -1.562 -17.312 1 96.5 21 MET B CA 1
ATOM 2069 C C . MET B 1 21 ? 12.562 -0.8 -18.453 1 96.5 21 MET B C 1
ATOM 2071 O O . MET B 1 21 ? 12.188 -1.396 -19.469 1 96.5 21 MET B O 1
ATOM 2075 N N . ILE B 1 22 ? 12.5 0.508 -18.328 1 97.06 22 ILE B N 1
ATOM 2076 C CA . ILE B 1 22 ? 11.914 1.333 -19.375 1 97.06 22 ILE B CA 1
ATOM 2077 C C . ILE B 1 22 ? 12.766 1.24 -20.641 1 97.06 22 ILE B C 1
ATOM 2079 O O . ILE B 1 22 ? 12.227 1.092 -21.734 1 97.06 22 ILE B O 1
ATOM 2083 N N . ALA B 1 23 ? 14.055 1.318 -20.516 1 96.5 23 ALA B N 1
ATOM 2084 C CA . ALA B 1 23 ? 14.961 1.219 -21.656 1 96.5 23 ALA B CA 1
ATOM 2085 C C . ALA B 1 23 ? 14.805 -0.125 -22.359 1 96.5 23 ALA B C 1
ATOM 2087 O O . ALA B 1 23 ? 14.742 -0.183 -23.594 1 96.5 23 ALA B O 1
ATOM 2088 N N . LEU B 1 24 ? 14.656 -1.188 -21.609 1 95.75 24 LEU B N 1
ATOM 2089 C CA . LEU B 1 24 ? 14.594 -2.531 -22.172 1 95.75 24 LEU B CA 1
ATOM 2090 C C . LEU B 1 24 ? 13.219 -2.797 -22.781 1 95.75 24 LEU B C 1
ATOM 2092 O O . LEU B 1 24 ? 13.039 -3.76 -23.531 1 95.75 24 LEU B O 1
ATOM 2096 N N . SER B 1 25 ? 12.25 -1.961 -22.391 1 96.69 25 SER B N 1
ATOM 2097 C CA . SER B 1 25 ? 10.938 -2.086 -23 1 96.69 25 SER B CA 1
ATOM 2098 C C . SER B 1 25 ? 10.984 -1.737 -24.484 1 96.69 25 SER B C 1
ATOM 2100 O O . SER B 1 25 ? 10.109 -2.145 -25.25 1 96.69 25 SER B O 1
ATOM 2102 N N . PHE B 1 26 ? 12.047 -0.996 -24.953 1 97.38 26 PHE B N 1
ATOM 2103 C CA . PHE B 1 26 ? 12.203 -0.574 -26.344 1 97.38 26 PHE B CA 1
ATOM 2104 C C . PHE B 1 26 ? 13.203 -1.465 -27.078 1 97.38 26 PHE B C 1
ATOM 2106 O O . PHE B 1 26 ? 13.617 -1.155 -28.188 1 97.38 26 PHE B O 1
ATOM 2113 N N . TYR B 1 27 ? 13.602 -2.52 -26.359 1 94.38 27 TYR B N 1
ATOM 2114 C CA . TYR B 1 27 ? 14.656 -3.342 -26.953 1 94.38 27 TYR B CA 1
ATOM 2115 C C . TYR B 1 27 ? 14.164 -4.766 -27.188 1 94.38 27 TYR B C 1
ATOM 2117 O O . TYR B 1 27 ? 13.594 -5.387 -26.297 1 94.38 27 TYR B O 1
ATOM 2125 N N . ASP B 1 28 ? 14.258 -5.309 -28.297 1 93.12 28 ASP B N 1
ATOM 2126 C CA . ASP B 1 28 ? 14.023 -6.672 -28.766 1 93.12 28 ASP B CA 1
ATOM 2127 C C . ASP B 1 28 ? 14.844 -6.969 -30.016 1 93.12 28 ASP B C 1
ATOM 2129 O O . ASP B 1 28 ? 14.32 -6.977 -31.125 1 93.12 28 ASP B O 1
ATOM 2133 N N . ASP B 1 29 ? 16.125 -7.457 -29.891 1 91.94 29 ASP B N 1
ATOM 2134 C CA . ASP B 1 29 ? 17.078 -7.598 -30.984 1 91.94 29 ASP B CA 1
ATOM 2135 C C . ASP B 1 29 ? 17.328 -6.258 -31.672 1 91.94 29 ASP B C 1
ATOM 2137 O O . ASP B 1 29 ? 17.312 -6.18 -32.906 1 91.94 29 ASP B O 1
ATOM 2141 N N . GLY B 1 30 ? 17.391 -5.223 -30.984 1 93.75 30 GLY B N 1
ATOM 2142 C CA . GLY B 1 30 ? 17.531 -3.836 -31.406 1 93.75 30 GLY B CA 1
ATOM 2143 C C . GLY B 1 30 ? 16.406 -2.947 -30.922 1 93.75 30 GLY B C 1
ATOM 2144 O O . GLY B 1 30 ? 15.484 -3.416 -30.25 1 93.75 30 GLY B O 1
ATOM 2145 N N . PHE B 1 31 ? 16.594 -1.694 -31.172 1 96.25 31 PHE B N 1
ATOM 2146 C CA . PHE B 1 31 ? 15.555 -0.743 -30.781 1 96.25 31 PHE B CA 1
ATOM 2147 C C . PHE B 1 31 ? 14.266 -1.006 -31.547 1 96.25 31 PHE B C 1
ATOM 2149 O O . PHE B 1 31 ? 14.289 -1.243 -32.75 1 96.25 31 PHE B O 1
ATOM 2156 N N . THR B 1 32 ? 13.117 -1.048 -30.859 1 96.62 32 THR B N 1
ATOM 2157 C CA . THR B 1 32 ? 11.844 -1.323 -31.516 1 96.62 32 THR B CA 1
ATOM 2158 C C . THR B 1 32 ? 10.688 -0.785 -30.672 1 96.62 32 THR B C 1
ATOM 2160 O O . THR B 1 32 ? 10.836 -0.547 -29.469 1 96.62 32 THR B O 1
ATOM 2163 N N . LEU B 1 33 ? 9.594 -0.517 -31.297 1 96.5 33 LEU B N 1
ATOM 2164 C CA . LEU B 1 33 ? 8.352 -0.155 -30.641 1 96.5 33 LEU B CA 1
ATOM 2165 C C . LEU B 1 33 ? 7.348 -1.305 -30.688 1 96.5 33 LEU B C 1
ATOM 2167 O O . LEU B 1 33 ? 6.207 -1.16 -30.25 1 96.5 33 LEU B O 1
ATOM 2171 N N . ARG B 1 34 ? 7.82 -2.391 -31.109 1 96.56 34 ARG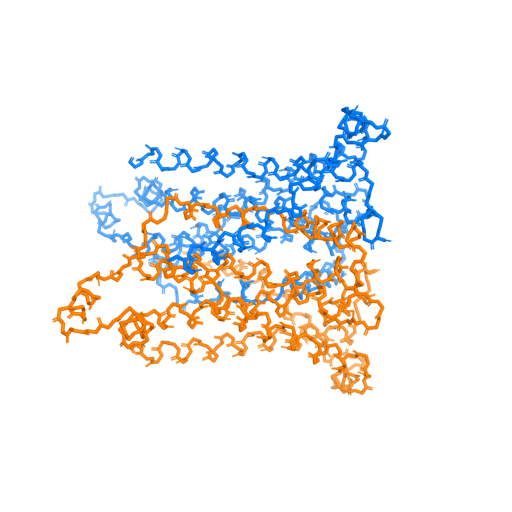 B N 1
ATOM 2172 C CA . ARG B 1 34 ? 6.969 -3.557 -31.328 1 96.56 34 ARG B CA 1
ATOM 2173 C C . ARG B 1 34 ? 6.367 -4.051 -30.016 1 96.56 34 ARG B C 1
ATOM 2175 O O . ARG B 1 34 ? 5.23 -4.535 -29.984 1 96.56 34 ARG B O 1
ATOM 2182 N N . ASN B 1 35 ? 7.094 -3.891 -28.938 1 96.75 35 ASN B N 1
ATOM 2183 C CA . ASN B 1 35 ? 6.594 -4.332 -27.641 1 96.75 35 ASN B CA 1
ATOM 2184 C C . ASN B 1 35 ? 5.352 -3.553 -27.219 1 96.75 35 ASN B C 1
ATOM 2186 O O . ASN B 1 35 ? 4.445 -4.105 -26.594 1 96.75 35 ASN B O 1
ATOM 2190 N N . TYR B 1 36 ? 5.348 -2.332 -27.609 1 97.06 36 TYR B N 1
ATOM 2191 C CA . TYR B 1 36 ? 4.191 -1.502 -27.297 1 97.06 36 TYR B CA 1
ATOM 2192 C C . TYR B 1 36 ? 3.041 -1.789 -28.25 1 97.06 36 TYR B C 1
ATOM 2194 O O . TYR B 1 36 ? 1.874 -1.784 -27.844 1 97.06 36 TYR B O 1
ATOM 2202 N N . GLN B 1 37 ? 3.33 -2.014 -29.469 1 96.94 37 GLN B N 1
ATOM 2203 C CA . GLN B 1 37 ? 2.311 -2.412 -30.438 1 96.94 37 GLN B CA 1
ATOM 2204 C C . GLN B 1 37 ? 1.65 -3.727 -30.031 1 96.94 37 GLN B C 1
ATOM 2206 O O . GLN B 1 37 ? 0.433 -3.877 -30.156 1 96.94 37 GLN B O 1
ATOM 2211 N N . ALA B 1 38 ? 2.445 -4.613 -29.578 1 96 38 ALA B N 1
ATOM 2212 C CA . ALA B 1 38 ? 1.954 -5.918 -29.141 1 96 38 ALA B CA 1
ATOM 2213 C C . ALA B 1 38 ? 0.947 -5.77 -28 1 96 38 ALA B C 1
ATOM 2215 O O . ALA B 1 38 ? -0.004 -6.547 -27.906 1 96 38 ALA B O 1
ATOM 2216 N N . LEU B 1 39 ? 1.163 -4.816 -27.125 1 96.31 39 LEU B N 1
ATOM 2217 C CA . LEU B 1 39 ? 0.23 -4.566 -26.047 1 96.31 39 LEU B CA 1
ATOM 2218 C C . LEU B 1 39 ? -1.154 -4.219 -26.578 1 96.31 39 LEU B C 1
ATOM 2220 O O . LEU B 1 39 ? -2.164 -4.703 -26.062 1 96.31 39 LEU B O 1
ATOM 2224 N N . LEU B 1 40 ? -1.189 -3.385 -27.656 1 96.19 40 LEU B N 1
ATOM 2225 C CA . LEU B 1 40 ? -2.443 -2.883 -28.219 1 96.19 40 LEU B CA 1
ATOM 2226 C C . LEU B 1 40 ? -3.162 -3.973 -29 1 96.19 40 LEU B C 1
ATOM 2228 O O . LEU B 1 40 ? -4.387 -3.938 -29.141 1 96.19 40 LEU B O 1
ATOM 2232 N N . GLU B 1 41 ? -2.426 -4.918 -29.453 1 97.06 41 GLU B N 1
ATOM 2233 C CA . GLU B 1 41 ? -2.979 -5.988 -30.281 1 97.06 41 GLU B CA 1
ATOM 2234 C C . GLU B 1 41 ? -3.432 -7.168 -29.422 1 97.06 41 GLU B C 1
ATOM 2236 O O . GLU B 1 41 ? -4.156 -8.039 -29.906 1 97.06 41 GLU B O 1
ATOM 2241 N N . ASP B 1 42 ? -3.037 -7.199 -28.219 1 96.5 42 ASP B N 1
ATOM 2242 C CA . ASP B 1 42 ? -3.414 -8.273 -27.297 1 96.5 42 ASP B CA 1
ATOM 2243 C C . ASP B 1 42 ? -4.754 -7.973 -26.625 1 96.5 42 ASP B C 1
ATOM 2245 O O . ASP B 1 42 ? -4.84 -7.117 -25.75 1 96.5 42 ASP B O 1
ATOM 2249 N N . ARG B 1 43 ? -5.734 -8.727 -27 1 96.88 43 ARG B N 1
ATOM 2250 C CA . ARG B 1 43 ? -7.094 -8.469 -26.531 1 96.88 43 ARG B CA 1
ATOM 2251 C C . ARG B 1 43 ? -7.188 -8.633 -25.016 1 96.88 43 ARG B C 1
ATOM 2253 O O . ARG B 1 43 ? -7.965 -7.945 -24.359 1 96.88 43 ARG B O 1
ATOM 2260 N N . GLU B 1 44 ? -6.441 -9.547 -24.484 1 96.12 44 GLU B N 1
ATOM 2261 C CA . GLU B 1 44 ? -6.441 -9.758 -23.031 1 96.12 44 GLU B CA 1
ATOM 2262 C C . GLU B 1 44 ? -5.875 -8.547 -22.297 1 96.12 44 GLU B C 1
ATOM 2264 O O . GLU B 1 44 ? -6.418 -8.125 -21.281 1 96.12 44 GLU B O 1
ATOM 2269 N N . ILE B 1 45 ? -4.82 -7.992 -22.844 1 96.75 45 ILE B N 1
ATOM 2270 C CA . ILE B 1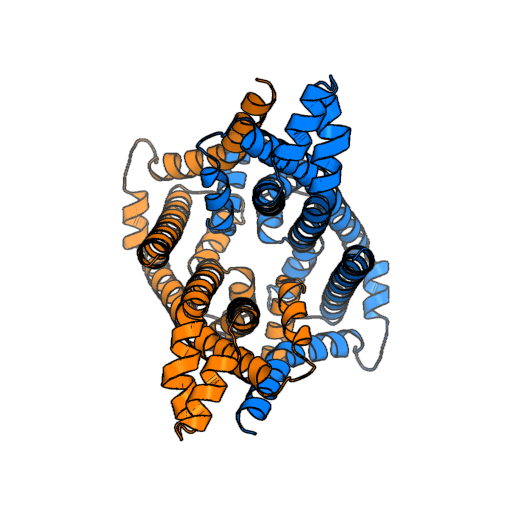 45 ? -4.184 -6.84 -22.219 1 96.75 45 ILE B CA 1
ATOM 2271 C C . ILE B 1 45 ? -5.086 -5.617 -22.359 1 96.75 45 ILE B C 1
ATOM 2273 O O . ILE B 1 45 ? -5.258 -4.859 -21.391 1 96.75 45 ILE B O 1
ATOM 2277 N N . VAL B 1 46 ? -5.672 -5.477 -23.5 1 97.62 46 VAL B N 1
ATOM 2278 C CA . VAL B 1 46 ? -6.57 -4.352 -23.719 1 97.62 46 VAL B CA 1
ATOM 2279 C C . VAL B 1 46 ? -7.777 -4.457 -22.781 1 97.62 46 VAL B C 1
ATOM 2281 O O . VAL B 1 46 ? -8.172 -3.469 -22.172 1 97.62 46 VAL B O 1
ATOM 2284 N N . SER B 1 47 ? -8.336 -5.633 -22.703 1 97.81 47 SER B N 1
ATOM 2285 C CA . SER B 1 47 ? -9.453 -5.848 -21.797 1 97.81 47 SER B CA 1
ATOM 2286 C C . SER B 1 47 ? -9.055 -5.559 -20.359 1 97.81 47 SER B C 1
ATOM 2288 O O . SER B 1 47 ? -9.812 -4.926 -19.609 1 97.81 47 SER B O 1
ATOM 2290 N N . ALA B 1 48 ? -7.922 -6.023 -19.938 1 97.81 48 ALA B N 1
ATOM 2291 C CA . ALA B 1 48 ? -7.422 -5.805 -18.594 1 97.81 48 ALA B CA 1
ATOM 2292 C C . ALA B 1 48 ? -7.23 -4.316 -18.312 1 97.81 48 ALA B C 1
ATOM 2294 O O . ALA B 1 48 ? -7.434 -3.859 -17.188 1 97.81 48 ALA B O 1
ATOM 2295 N N . PHE B 1 49 ? -6.797 -3.637 -19.328 1 97.31 49 PHE B N 1
ATOM 2296 C CA . PHE B 1 49 ? -6.645 -2.191 -19.203 1 97.31 49 PHE B CA 1
ATOM 2297 C C . PHE B 1 49 ? -7.977 -1.54 -18.828 1 97.31 49 PHE B C 1
ATOM 2299 O O . PHE B 1 49 ? -8.055 -0.774 -17.875 1 97.31 49 PHE B O 1
ATOM 2306 N N . PHE B 1 50 ? -8.992 -1.844 -19.531 1 97.56 50 PHE B N 1
ATOM 2307 C CA . PHE B 1 50 ? -10.297 -1.243 -19.297 1 97.56 50 PHE B CA 1
ATOM 2308 C C . PHE B 1 50 ? -10.898 -1.749 -17.984 1 97.56 50 PHE B C 1
ATOM 2310 O O . PHE B 1 50 ? -11.594 -1.01 -17.281 1 97.56 50 PHE B O 1
ATOM 2317 N N . ASN B 1 51 ? -10.641 -2.996 -17.672 1 98.31 51 ASN B N 1
ATOM 2318 C CA . ASN B 1 51 ? -11.039 -3.5 -16.359 1 98.31 51 ASN B CA 1
ATOM 2319 C C . ASN B 1 51 ? -10.383 -2.711 -15.234 1 98.31 51 ASN B C 1
ATOM 2321 O O . ASN B 1 51 ? -11.039 -2.344 -14.258 1 98.31 51 ASN B O 1
ATOM 2325 N N . SER B 1 52 ? -9.055 -2.455 -15.375 1 98.06 52 SER B N 1
ATOM 2326 C CA . SER B 1 52 ? -8.305 -1.717 -14.359 1 98.06 52 SER B CA 1
ATOM 2327 C C . SER B 1 52 ? -8.844 -0.298 -14.203 1 98.06 52 SER B C 1
ATOM 2329 O O . SER B 1 52 ? -9.102 0.156 -13.086 1 98.06 52 SER B O 1
ATOM 2331 N N . ILE B 1 53 ? -9.031 0.37 -15.305 1 96.69 53 ILE B N 1
ATOM 2332 C CA . ILE B 1 53 ? -9.523 1.744 -15.266 1 96.69 53 ILE B CA 1
ATOM 2333 C C . ILE B 1 53 ? -10.945 1.771 -14.703 1 96.69 53 ILE B C 1
ATOM 2335 O O . ILE B 1 53 ? -11.297 2.666 -13.938 1 96.69 53 ILE B O 1
ATOM 2339 N N . GLY B 1 54 ? -11.75 0.858 -15.148 1 97.88 54 GLY B N 1
ATOM 2340 C CA . GLY B 1 54 ? -13.125 0.782 -14.68 1 97.88 54 GLY B CA 1
ATOM 2341 C C . GLY B 1 54 ? -13.234 0.571 -13.18 1 97.88 54 GLY B C 1
ATOM 2342 O O . GLY B 1 54 ? -13.969 1.293 -12.5 1 97.88 54 GLY B O 1
ATOM 2343 N N . VAL B 1 55 ? -12.531 -0.4 -12.664 1 98.44 55 VAL B N 1
ATOM 2344 C CA . VAL B 1 55 ? -12.562 -0.691 -11.234 1 98.44 55 VAL B CA 1
ATOM 2345 C C . VAL B 1 55 ? -12.008 0.496 -10.453 1 98.44 55 VAL B C 1
ATOM 2347 O O . VAL B 1 55 ? -12.57 0.886 -9.422 1 98.44 55 VAL B O 1
ATOM 2350 N N . ALA B 1 56 ? -10.906 1.035 -10.938 1 97.69 56 ALA B N 1
ATOM 2351 C CA . ALA B 1 56 ? -10.273 2.154 -10.242 1 97.69 56 ALA B CA 1
ATOM 2352 C C . ALA B 1 56 ? -11.219 3.355 -10.172 1 97.69 56 ALA B C 1
ATOM 2354 O O . ALA B 1 56 ? -11.375 3.961 -9.109 1 97.69 56 ALA B O 1
ATOM 2355 N N . LEU B 1 57 ? -11.844 3.654 -11.281 1 97.38 57 LEU B N 1
ATOM 2356 C CA . LEU B 1 57 ? -12.742 4.805 -11.328 1 97.38 57 LEU B CA 1
ATOM 2357 C C . LEU B 1 57 ? -13.984 4.559 -10.477 1 97.38 57 LEU B C 1
ATOM 2359 O O . LEU B 1 57 ? -14.359 5.406 -9.664 1 97.38 57 LEU B O 1
ATOM 2363 N N . LEU B 1 58 ? -14.609 3.465 -10.648 1 98.44 58 LEU B N 1
ATOM 2364 C CA . LEU B 1 58 ? -15.852 3.174 -9.945 1 98.44 58 LEU B CA 1
ATOM 2365 C C . LEU B 1 58 ? -15.609 3.051 -8.445 1 98.44 58 LEU B C 1
ATOM 2367 O O . LEU B 1 58 ? -16.391 3.578 -7.641 1 98.44 58 LEU B O 1
ATOM 2371 N N . SER B 1 59 ? -14.57 2.307 -8.047 1 98.19 59 SER B N 1
ATOM 2372 C CA . SER B 1 59 ? -14.273 2.186 -6.625 1 98.19 59 SER B CA 1
ATOM 2373 C C . SER B 1 59 ? -13.961 3.545 -6.008 1 98.19 59 SER B C 1
ATOM 2375 O O . SER B 1 59 ? -14.305 3.807 -4.855 1 98.19 59 SER B O 1
ATOM 2377 N N . THR B 1 60 ? -13.258 4.379 -6.773 1 97.62 60 THR B N 1
ATOM 2378 C CA . THR B 1 60 ? -12.945 5.723 -6.297 1 97.62 60 THR B CA 1
ATOM 2379 C C . THR B 1 60 ? -14.227 6.527 -6.086 1 97.62 60 THR B C 1
ATOM 2381 O O . THR B 1 60 ? -14.422 7.121 -5.023 1 97.62 60 THR B O 1
ATOM 2384 N N . ILE B 1 61 ? -15.102 6.516 -7.062 1 98 61 ILE B N 1
ATOM 2385 C CA . ILE B 1 61 ? -16.344 7.273 -6.984 1 98 61 ILE B CA 1
ATOM 2386 C C . ILE B 1 61 ? -17.156 6.801 -5.785 1 98 61 ILE B C 1
ATOM 2388 O O . ILE B 1 61 ? -17.594 7.613 -4.965 1 98 61 ILE B O 1
ATOM 2392 N N . ILE B 1 62 ? -17.312 5.543 -5.652 1 97.56 62 ILE B N 1
ATOM 2393 C CA . ILE B 1 62 ? -18.109 4.977 -4.566 1 97.56 62 ILE B CA 1
ATOM 2394 C C . ILE B 1 62 ? -17.453 5.297 -3.225 1 97.56 62 ILE B C 1
ATOM 2396 O O . ILE B 1 62 ? -18.141 5.73 -2.285 1 97.56 62 ILE B O 1
ATOM 2400 N N . SER B 1 63 ? -16.156 5.117 -3.115 1 97.31 63 SER B N 1
ATOM 2401 C CA . SER B 1 63 ? -15.445 5.344 -1.86 1 97.31 63 SER B CA 1
ATOM 2402 C C . SER B 1 63 ? -15.461 6.816 -1.47 1 97.31 63 SER B C 1
ATOM 2404 O O . SER B 1 63 ? -15.539 7.148 -0.285 1 97.31 63 SER B O 1
ATOM 2406 N N . VAL B 1 64 ? -15.336 7.648 -2.482 1 97 64 VAL B N 1
ATOM 2407 C CA . VAL B 1 64 ? -15.352 9.086 -2.205 1 97 64 VAL B CA 1
ATOM 2408 C C . VAL B 1 64 ? -16.719 9.484 -1.647 1 97 64 VAL B C 1
ATOM 2410 O O . VAL B 1 64 ? -16.797 10.242 -0.677 1 97 64 VAL B O 1
ATOM 2413 N N . ILE B 1 65 ? -17.75 9 -2.227 1 95.69 65 ILE B N 1
ATOM 2414 C CA . ILE B 1 65 ? -19.109 9.305 -1.767 1 95.69 65 ILE B CA 1
ATOM 2415 C C . ILE B 1 65 ? -19.297 8.758 -0.356 1 95.69 65 ILE B C 1
ATOM 2417 O O . ILE B 1 65 ? -19.656 9.5 0.562 1 95.69 65 ILE B O 1
ATOM 2421 N N . LEU B 1 66 ? -19 7.527 -0.139 1 94.81 66 LEU B N 1
ATOM 2422 C CA . LEU B 1 66 ? -19.266 6.871 1.137 1 94.81 66 LEU B CA 1
ATOM 2423 C C . LEU B 1 66 ? -18.328 7.387 2.219 1 94.81 66 LEU B C 1
ATOM 2425 O O . LEU B 1 66 ? -18.75 7.621 3.355 1 94.81 66 LEU B O 1
ATOM 2429 N N . GLY B 1 67 ? -17.062 7.5 1.87 1 94.25 67 GLY B N 1
ATOM 2430 C CA . GLY B 1 67 ? -16.094 7.992 2.832 1 94.25 67 GLY B CA 1
ATOM 2431 C C . GLY B 1 67 ? -16.344 9.43 3.25 1 94.25 67 GLY B C 1
ATOM 2432 O O . GLY B 1 67 ? -16.188 9.781 4.422 1 94.25 67 GLY B O 1
ATOM 2433 N N . THR B 1 68 ? -16.719 10.25 2.311 1 93.56 68 THR B N 1
ATOM 2434 C CA . THR B 1 68 ? -17 11.656 2.6 1 93.56 68 THR B CA 1
ATOM 2435 C C . THR B 1 68 ? -18.25 11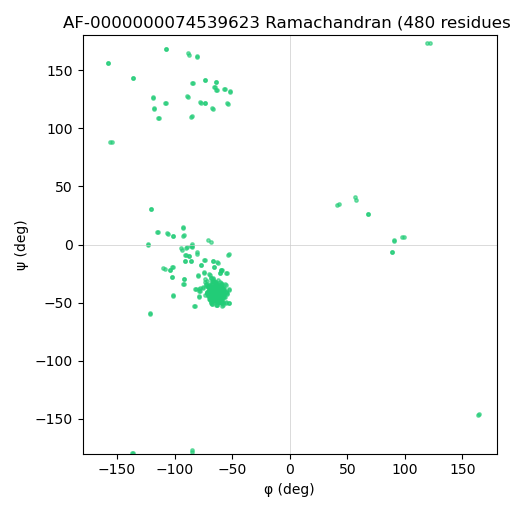.773 3.479 1 93.56 68 THR B C 1
ATOM 2437 O O . THR B 1 68 ? -18.266 12.57 4.422 1 93.56 68 THR B O 1
ATOM 2440 N N . LEU B 1 69 ? -19.266 11.008 3.148 1 90.88 69 LEU B N 1
ATOM 2441 C CA . LEU B 1 69 ? -20.469 11.008 3.975 1 90.88 69 LEU B CA 1
ATOM 2442 C C . LEU B 1 69 ? -20.156 10.555 5.395 1 90.88 69 LEU B C 1
ATOM 2444 O O . LEU B 1 69 ? -20.688 11.109 6.359 1 90.88 69 LEU B O 1
ATOM 2448 N N . ALA B 1 70 ? -19.359 9.562 5.523 1 90.12 70 ALA B N 1
ATOM 2449 C CA . ALA B 1 70 ? -18.953 9.094 6.848 1 90.12 70 ALA B CA 1
ATOM 2450 C C . ALA B 1 70 ? -18.172 10.164 7.598 1 90.12 70 ALA B C 1
ATOM 2452 O O . ALA B 1 70 ? -18.391 10.391 8.789 1 90.12 70 ALA B O 1
ATOM 2453 N N . ALA B 1 71 ? -17.234 10.781 6.887 1 89.88 71 ALA B N 1
ATOM 2454 C CA . ALA B 1 71 ? -16.453 11.859 7.492 1 89.88 71 ALA B CA 1
ATOM 2455 C C . ALA B 1 71 ? -17.359 12.984 7.973 1 89.88 71 ALA B C 1
ATOM 2457 O O . ALA B 1 71 ? -17.172 13.523 9.062 1 89.88 71 ALA B O 1
ATOM 2458 N N . TYR B 1 72 ? -18.312 13.281 7.191 1 87.5 72 TYR B N 1
ATOM 2459 C CA . TYR B 1 72 ? -19.25 14.336 7.535 1 87.5 72 TYR B CA 1
ATOM 2460 C C . TYR B 1 72 ? -20.078 13.945 8.766 1 87.5 72 TYR B C 1
ATOM 2462 O O . TYR B 1 72 ? -20.328 14.781 9.641 1 87.5 72 TYR B O 1
ATOM 2470 N N . ALA B 1 73 ? -20.578 12.758 8.734 1 85.19 73 ALA B N 1
ATOM 2471 C CA . ALA B 1 73 ? -21.328 12.273 9.883 1 85.19 73 ALA B CA 1
ATOM 2472 C C . ALA B 1 73 ? -20.516 12.383 11.172 1 85.19 73 ALA B C 1
ATOM 2474 O O . ALA B 1 73 ? -21.047 12.75 12.219 1 85.19 73 ALA B O 1
ATOM 2475 N N . PHE B 1 74 ? -19.359 12.07 11.055 1 83.56 74 PHE B N 1
ATOM 2476 C CA . PHE B 1 74 ? -18.469 12.117 12.211 1 83.56 74 PHE B CA 1
ATOM 2477 C C . PHE B 1 74 ? -18.25 13.547 12.664 1 83.56 74 PHE B C 1
ATOM 2479 O O . PHE B 1 74 ? -18.188 13.82 13.867 1 83.56 74 PHE B O 1
ATOM 2486 N N . MET B 1 75 ? -18.062 14.445 11.789 1 80.06 75 MET B N 1
ATOM 2487 C CA . MET B 1 75 ? -17.828 15.852 12.109 1 80.06 75 MET B CA 1
ATOM 2488 C C . MET B 1 75 ? -19.062 16.469 12.758 1 80.06 75 MET B C 1
ATOM 2490 O O . MET B 1 75 ? -18.938 17.312 13.656 1 80.06 75 MET B O 1
ATOM 2494 N N . ARG B 1 76 ? -20.156 16.031 12.328 1 76.38 76 ARG B N 1
ATOM 2495 C CA . ARG B 1 76 ? -21.391 16.641 12.789 1 76.38 76 ARG B CA 1
ATOM 2496 C C . ARG B 1 76 ? -21.812 16.062 14.133 1 76.38 76 ARG B C 1
ATOM 2498 O O . ARG B 1 76 ? -22.203 16.797 15.039 1 76.38 76 ARG B O 1
ATOM 2505 N N . ASP B 1 77 ? -21.891 14.734 14.164 1 73.19 77 ASP B N 1
ATOM 2506 C CA . ASP B 1 77 ? -22.516 14.094 15.312 1 73.19 77 ASP B CA 1
ATOM 2507 C C . ASP B 1 77 ? -21.484 13.734 16.375 1 73.19 77 ASP B C 1
ATOM 2509 O O . ASP B 1 77 ? -21.828 13.195 17.438 1 73.19 77 ASP B O 1
ATOM 2513 N N . GLN B 1 78 ? -20.359 14.234 16.297 1 65.62 78 GLN B N 1
ATOM 2514 C CA . GLN B 1 78 ? -19.297 13.891 17.25 1 65.62 78 GLN B CA 1
ATOM 2515 C C . GLN B 1 78 ? -19.266 12.391 17.531 1 65.62 78 GLN B C 1
ATOM 2517 O O . GLN B 1 78 ? -19.25 11.969 18.688 1 65.62 78 GLN B O 1
ATOM 2522 N N . ILE B 1 79 ? -19.562 11.625 16.562 1 63.38 79 ILE B N 1
ATOM 2523 C CA . ILE B 1 79 ? -19.562 10.172 16.734 1 63.38 79 ILE B CA 1
ATOM 2524 C C . ILE B 1 79 ? -18.203 9.727 17.281 1 63.38 79 ILE B C 1
ATOM 2526 O O . ILE B 1 79 ? -17.156 10.117 16.75 1 63.38 79 ILE B O 1
ATOM 2530 N N . SER B 1 80 ? -18.219 9.055 18.469 1 65.69 80 SER B N 1
ATOM 2531 C CA . SER B 1 80 ? -17.062 8.68 19.281 1 65.69 80 SER B CA 1
ATOM 2532 C C . SER B 1 80 ? -16.266 7.57 18.609 1 65.69 80 SER B C 1
ATOM 2534 O O . SER B 1 80 ? -15.164 7.234 19.062 1 65.69 80 SER B O 1
ATOM 2536 N N . PHE B 1 81 ? -16.609 7.109 17.359 1 76.19 81 PHE B N 1
ATOM 2537 C CA . PHE B 1 81 ? -15.906 5.902 16.938 1 76.19 81 PHE B CA 1
ATOM 2538 C C . PHE B 1 81 ? -15.117 6.152 15.656 1 76.19 81 PHE B C 1
ATOM 2540 O O . PHE B 1 81 ? -14.93 5.242 14.844 1 76.19 81 PHE B O 1
ATOM 2547 N N . SER B 1 82 ? -14.68 7.379 15.5 1 75.75 82 SER B N 1
ATOM 2548 C CA . SER B 1 82 ? -13.891 7.73 14.32 1 75.75 82 SER B CA 1
ATOM 2549 C C . SER B 1 82 ? -12.57 6.965 14.289 1 75.75 82 SER B C 1
ATOM 2551 O O . SER B 1 82 ? -12.031 6.688 13.219 1 75.75 82 SER B O 1
ATOM 2553 N N . ALA B 1 83 ? -12.234 6.406 15.391 1 77.69 83 ALA B N 1
ATOM 2554 C CA . ALA B 1 83 ? -10.977 5.664 15.508 1 77.69 83 ALA B CA 1
ATOM 2555 C C . ALA B 1 83 ? -11.07 4.316 14.797 1 77.69 83 ALA B C 1
ATOM 2557 O O . ALA B 1 83 ? -10.055 3.719 14.453 1 77.69 83 ALA B O 1
ATOM 2558 N N . LEU B 1 84 ? -12.242 3.916 14.453 1 82.69 84 LEU B N 1
ATOM 2559 C CA . LEU B 1 84 ? -12.445 2.605 13.844 1 82.69 84 LEU B CA 1
ATOM 2560 C C . LEU B 1 84 ? -12.117 2.641 12.359 1 82.69 84 LEU B C 1
ATOM 2562 O O . LEU B 1 84 ? -11.984 1.592 11.719 1 82.69 84 LEU B O 1
ATOM 2566 N N . PHE B 1 85 ? -11.852 3.814 11.836 1 82.75 85 PHE B N 1
ATOM 2567 C CA . PHE B 1 85 ? -11.492 3.902 10.422 1 82.75 85 PHE B CA 1
ATOM 2568 C C . PHE B 1 85 ? -9.984 3.771 10.234 1 82.75 85 PHE B C 1
ATOM 2570 O O . PHE B 1 85 ? -9.508 3.592 9.109 1 82.75 85 PHE B O 1
ATOM 2577 N N . TYR B 1 86 ? -9.203 3.658 11.281 1 83.44 86 TYR B N 1
ATOM 2578 C CA . TYR B 1 86 ? -7.75 3.613 11.164 1 83.44 86 TYR B CA 1
ATOM 2579 C C . TYR B 1 86 ? -7.258 2.176 11.055 1 83.44 86 TYR B C 1
ATOM 2581 O O . TYR B 1 86 ? -6.367 1.877 10.25 1 83.44 86 TYR B O 1
ATOM 2589 N N . PRO B 1 87 ? -7.895 1.264 11.703 1 86.44 87 PRO B N 1
ATOM 2590 C CA . PRO B 1 87 ? -7.379 -0.106 11.664 1 86.44 87 PRO B CA 1
ATOM 2591 C C . PRO B 1 87 ? -7.32 -0.678 10.25 1 86.44 87 PRO B C 1
ATOM 2593 O O . PRO B 1 87 ? -6.355 -1.363 9.898 1 86.44 87 PRO B O 1
ATOM 2596 N N . PRO B 1 88 ? -8.273 -0.387 9.383 1 86.06 88 PRO B N 1
ATOM 2597 C CA . PRO B 1 88 ? -8.188 -0.945 8.031 1 86.06 88 PRO B CA 1
ATOM 2598 C C . PRO B 1 88 ? -6.926 -0.504 7.293 1 86.06 88 PRO B C 1
ATOM 2600 O O . PRO B 1 88 ? -6.473 -1.193 6.375 1 86.06 88 PRO B O 1
ATOM 2603 N N . ILE B 1 89 ? -6.414 0.602 7.691 1 86.81 89 ILE B N 1
ATOM 2604 C CA . ILE B 1 89 ? -5.199 1.116 7.066 1 86.81 89 ILE B CA 1
ATOM 2605 C C . ILE B 1 89 ? -3.98 0.395 7.633 1 86.81 89 ILE B C 1
ATOM 2607 O O . ILE B 1 89 ? -2.977 0.219 6.941 1 86.81 89 ILE B O 1
ATOM 2611 N N . ILE B 1 90 ? -4.105 -0.095 8.867 1 88.5 90 ILE B N 1
ATOM 2612 C CA . ILE B 1 90 ? -2.998 -0.697 9.602 1 88.5 90 ILE B CA 1
ATOM 2613 C C . ILE B 1 90 ? -2.98 -2.205 9.359 1 88.5 90 ILE B C 1
ATOM 2615 O O . ILE B 1 90 ? -1.915 -2.828 9.359 1 88.5 90 ILE B O 1
ATOM 2619 N N . ILE B 1 91 ? -4.109 -2.768 9.133 1 94.06 91 ILE B N 1
ATOM 2620 C CA . ILE B 1 91 ? -4.246 -4.203 8.906 1 94.06 91 ILE B CA 1
ATOM 2621 C C . ILE B 1 91 ? -3.537 -4.594 7.609 1 94.06 91 ILE B C 1
ATOM 2623 O O . ILE B 1 91 ? -3.652 -3.896 6.598 1 94.06 91 ILE B O 1
ATOM 2627 N N . PRO B 1 92 ? -2.795 -5.707 7.688 1 94.88 92 PRO B N 1
ATOM 2628 C CA . PRO B 1 92 ? -2.117 -6.164 6.469 1 94.88 92 PRO B CA 1
ATOM 2629 C C . PRO B 1 92 ? -3.082 -6.391 5.309 1 94.88 92 PRO B C 1
ATOM 2631 O O . PRO B 1 92 ? -4.145 -6.992 5.492 1 94.88 92 PRO B O 1
ATOM 2634 N N . GLU B 1 93 ? -2.67 -5.887 4.254 1 94.62 93 GLU B N 1
ATOM 2635 C CA . GLU B 1 93 ? -3.543 -5.922 3.084 1 94.62 93 GLU B CA 1
ATOM 2636 C C . GLU B 1 93 ? -3.898 -7.355 2.701 1 94.62 93 GLU B C 1
ATOM 2638 O O . GLU B 1 93 ? -5.055 -7.648 2.389 1 94.62 93 GLU B O 1
ATOM 2643 N N . ILE B 1 94 ? -2.947 -8.227 2.75 1 95.31 94 ILE B N 1
ATOM 2644 C CA . ILE B 1 94 ? -3.166 -9.602 2.309 1 95.31 94 ILE B CA 1
ATOM 2645 C C . ILE B 1 94 ? -4.16 -10.289 3.24 1 95.31 94 ILE B C 1
ATOM 2647 O O . ILE B 1 94 ? -4.973 -11.102 2.797 1 95.31 94 ILE B O 1
ATOM 2651 N N . THR B 1 95 ? -4.113 -9.992 4.523 1 95.88 95 THR B N 1
ATOM 2652 C CA . THR B 1 95 ? -5.055 -10.602 5.461 1 95.88 95 THR B CA 1
ATOM 2653 C C . THR B 1 95 ? -6.465 -10.055 5.23 1 95.88 95 THR B C 1
ATOM 2655 O O . THR B 1 95 ? -7.445 -10.797 5.359 1 95.88 95 THR B O 1
ATOM 2658 N N . GLU B 1 96 ? -6.527 -8.797 4.898 1 94.81 96 GLU B N 1
ATOM 2659 C CA . GLU B 1 96 ? -7.82 -8.234 4.531 1 94.81 96 GLU B CA 1
ATOM 2660 C C . GLU B 1 96 ? -8.391 -8.914 3.289 1 94.81 96 GLU B C 1
ATOM 2662 O O . GLU B 1 96 ? -9.586 -9.211 3.227 1 94.81 96 GLU B O 1
ATOM 2667 N N . ALA B 1 97 ? -7.535 -9.117 2.359 1 95.31 97 ALA B N 1
ATOM 2668 C CA . ALA B 1 97 ? -7.957 -9.734 1.103 1 95.31 97 ALA B CA 1
ATOM 2669 C C . ALA B 1 97 ? -8.43 -11.164 1.324 1 95.31 97 ALA B C 1
ATOM 2671 O O . ALA B 1 97 ? -9.453 -11.578 0.773 1 95.31 97 ALA B O 1
ATOM 2672 N N . VAL B 1 98 ? -7.715 -11.891 2.117 1 95.38 98 VAL B N 1
ATOM 2673 C CA . VAL B 1 98 ? -8.094 -13.266 2.43 1 95.38 98 VAL B CA 1
ATOM 2674 C C . VAL B 1 98 ? -9.422 -13.289 3.172 1 95.38 98 VAL B C 1
ATOM 2676 O O . VAL B 1 98 ? -10.266 -14.156 2.93 1 95.38 98 VAL B O 1
ATOM 2679 N N . SER B 1 99 ? -9.562 -12.391 4.113 1 95.62 99 SER B N 1
ATOM 2680 C CA . SER B 1 99 ? -10.812 -12.32 4.859 1 95.62 99 SER B CA 1
ATOM 2681 C C . SER B 1 99 ? -11.992 -12.055 3.934 1 95.62 99 SER B C 1
ATOM 2683 O O . SER B 1 99 ? -13.07 -12.633 4.117 1 95.62 99 SER B O 1
ATOM 2685 N N . LEU B 1 100 ? -11.828 -11.211 2.992 1 95.12 100 LEU B N 1
ATOM 2686 C CA . LEU B 1 100 ? -12.891 -10.914 2.035 1 95.12 100 LEU B CA 1
ATOM 2687 C C . LEU B 1 100 ? -13.195 -12.141 1.178 1 95.12 100 LEU B C 1
ATOM 2689 O O . LEU B 1 100 ? -14.367 -12.43 0.896 1 95.12 100 LEU B O 1
ATOM 2693 N N . LEU B 1 101 ? -12.125 -12.797 0.687 1 95.5 101 LEU B N 1
ATOM 2694 C CA . LEU B 1 101 ? -12.32 -14.023 -0.076 1 95.5 101 LEU B CA 1
ATOM 2695 C C . LEU B 1 101 ? -13.172 -15.016 0.707 1 95.5 101 LEU B C 1
ATOM 2697 O O . LEU B 1 101 ? -14.156 -15.539 0.188 1 95.5 101 LEU B O 1
ATOM 2701 N N . LEU B 1 102 ? -12.781 -15.242 1.942 1 94.81 102 LEU B N 1
ATOM 2702 C CA . LEU B 1 102 ? -13.516 -16.172 2.803 1 94.81 102 LEU B CA 1
ATOM 2703 C C . LEU B 1 102 ? -14.969 -15.734 2.955 1 94.81 102 LEU B C 1
ATOM 2705 O O . LEU B 1 102 ? -15.875 -16.578 2.92 1 94.81 102 LEU B O 1
ATOM 2709 N N . PHE B 1 103 ? -15.141 -14.508 3.125 1 95.19 103 PHE B N 1
ATOM 2710 C CA . PHE B 1 103 ? -16.484 -13.953 3.275 1 95.19 103 PHE B CA 1
ATOM 2711 C C . PHE B 1 103 ? -17.328 -14.227 2.037 1 95.19 103 PHE B C 1
ATOM 2713 O O . PHE B 1 103 ? -18.484 -14.625 2.146 1 95.19 103 PHE B O 1
ATOM 2720 N N . PHE B 1 104 ? -16.75 -14.023 0.832 1 95.12 104 PHE B N 1
ATOM 2721 C CA . PHE B 1 104 ? -17.469 -14.289 -0.415 1 95.12 104 PHE B CA 1
ATOM 2722 C C . PHE B 1 104 ? -17.797 -15.766 -0.547 1 95.12 104 PHE B C 1
ATOM 2724 O O . PHE B 1 104 ? -18.875 -16.125 -1.016 1 95.12 104 PHE B O 1
ATOM 2731 N N . ILE B 1 105 ? -16.875 -16.562 -0.142 1 93.19 105 ILE B N 1
ATOM 2732 C CA . ILE B 1 105 ? -17.078 -18 -0.203 1 93.19 105 ILE B CA 1
ATOM 2733 C C . ILE B 1 105 ? -18.234 -18.391 0.712 1 93.19 105 ILE B C 1
ATOM 2735 O O . ILE B 1 105 ? -19.156 -19.125 0.299 1 93.19 105 ILE B O 1
ATOM 2739 N N . VAL B 1 106 ? -18.25 -17.938 1.923 1 92.69 106 VAL B N 1
ATOM 2740 C CA . VAL B 1 106 ? -19.266 -18.25 2.918 1 92.69 106 VAL B CA 1
ATOM 2741 C C . VAL B 1 106 ? -20.641 -17.797 2.428 1 92.69 106 VAL B C 1
ATOM 2743 O O . VAL B 1 106 ? -21.641 -18.484 2.625 1 92.69 106 VAL B O 1
ATOM 2746 N N . LEU B 1 107 ? -20.672 -16.703 1.706 1 95.38 107 LEU B N 1
ATOM 2747 C CA . LEU B 1 107 ? -21.938 -16.141 1.234 1 95.38 107 LEU B CA 1
ATOM 2748 C C . LEU B 1 107 ? -22.344 -16.766 -0.096 1 95.38 107 LEU B C 1
ATOM 2750 O O . LEU B 1 107 ? -23.469 -16.547 -0.569 1 95.38 107 LEU B O 1
ATOM 2754 N N . GLY B 1 108 ? -21.453 -17.516 -0.71 1 95.88 108 GLY B N 1
ATOM 2755 C CA . GLY B 1 108 ? -21.703 -18.031 -2.051 1 95.88 108 GLY B CA 1
ATOM 2756 C C . GLY B 1 108 ? -21.719 -16.938 -3.104 1 95.88 108 GLY B C 1
ATOM 2757 O O . GLY B 1 108 ? -22.438 -17.047 -4.098 1 95.88 108 GLY B O 1
ATOM 2758 N N . PHE B 1 109 ? -21.047 -15.859 -2.861 1 95.94 109 PHE B N 1
ATOM 2759 C CA . PHE B 1 109 ? -20.984 -14.734 -3.785 1 95.94 109 PHE B CA 1
ATOM 2760 C C . PHE B 1 109 ? -20.016 -15.039 -4.926 1 95.94 109 PHE B C 1
ATOM 2762 O O . PHE B 1 109 ? -18.844 -15.344 -4.691 1 95.94 109 PHE B O 1
ATOM 2769 N N . PRO B 1 110 ? -20.516 -14.984 -6.168 1 95.75 110 PRO B N 1
ATOM 2770 C CA . PRO B 1 110 ? -19.625 -15.289 -7.285 1 95.75 110 PRO B CA 1
ATOM 2771 C C . PRO B 1 110 ? -18.484 -14.297 -7.414 1 95.75 110 PRO B C 1
ATOM 2773 O O . PRO B 1 110 ? -18.672 -13.094 -7.195 1 95.75 110 PRO B O 1
ATOM 2776 N N . LEU B 1 111 ? -17.328 -14.805 -7.719 1 95.69 111 LEU B N 1
ATOM 2777 C CA . LEU B 1 111 ? -16.141 -13.961 -7.883 1 95.69 111 LEU B CA 1
ATOM 2778 C C . LEU B 1 111 ? -16.078 -13.398 -9.297 1 95.69 111 LEU B C 1
ATOM 2780 O O . LEU B 1 111 ? -16.391 -14.094 -10.266 1 95.69 111 LEU B O 1
ATOM 2784 N N . GLY B 1 112 ? -15.711 -12.164 -9.398 1 97 112 GLY B N 1
ATOM 2785 C CA . GLY B 1 112 ? -15.617 -11.445 -10.656 1 97 112 GLY B CA 1
ATOM 2786 C C . GLY B 1 112 ? -15.539 -9.945 -10.477 1 97 112 GLY B C 1
ATOM 2787 O O . GLY B 1 112 ? -14.906 -9.453 -9.539 1 97 112 GLY B O 1
ATOM 2788 N N . PHE B 1 113 ? -16.109 -9.234 -11.398 1 97.75 113 PHE B N 1
ATOM 2789 C CA . PHE B 1 113 ? -16.047 -7.781 -11.414 1 97.75 113 PHE B CA 1
ATOM 2790 C C . PHE B 1 113 ? -16.578 -7.195 -10.109 1 97.75 113 PHE B C 1
ATOM 2792 O O . PHE B 1 113 ? -15.914 -6.359 -9.484 1 97.75 113 PHE B O 1
ATOM 2799 N N . TYR B 1 114 ? -17.656 -7.668 -9.656 1 97.69 114 TYR B N 1
ATOM 2800 C CA . TYR B 1 114 ? -18.312 -7.059 -8.5 1 97.69 114 TYR B CA 1
ATOM 2801 C C . TYR B 1 114 ? -17.531 -7.348 -7.219 1 97.69 114 TYR B C 1
ATOM 2803 O O . TYR B 1 114 ? -17.406 -6.48 -6.352 1 97.69 114 TYR B O 1
ATOM 2811 N N . SER B 1 115 ? -17.047 -8.602 -7.031 1 97.38 115 SER B N 1
ATOM 2812 C CA . SER B 1 115 ? -16.25 -8.906 -5.848 1 97.38 115 SER B CA 1
ATOM 2813 C C . SER B 1 115 ? -14.953 -8.102 -5.824 1 97.38 115 SER B C 1
ATOM 2815 O O . SER B 1 115 ? -14.523 -7.637 -4.766 1 97.38 115 SER B O 1
ATOM 2817 N N . VAL B 1 116 ? -14.367 -7.875 -7.004 1 98.25 116 VAL B N 1
ATOM 2818 C CA . VAL B 1 116 ? -13.172 -7.047 -7.105 1 98.25 116 VAL B CA 1
ATOM 2819 C C . VAL B 1 116 ? -13.508 -5.602 -6.746 1 98.25 116 VAL B C 1
ATOM 2821 O O . VAL B 1 116 ? -12.797 -4.965 -5.969 1 98.25 116 VAL B O 1
ATOM 2824 N N . LEU B 1 117 ? -14.594 -5.117 -7.289 1 98.25 117 LEU B N 1
ATOM 2825 C CA . LEU B 1 117 ? -15.031 -3.75 -7.027 1 98.25 117 LEU B CA 1
ATOM 2826 C C . LEU B 1 117 ? -15.289 -3.539 -5.535 1 98.25 117 LEU B C 1
ATOM 2828 O O . LEU B 1 117 ? -14.867 -2.529 -4.965 1 98.25 117 LEU B O 1
ATOM 2832 N N . ILE B 1 118 ? -15.914 -4.477 -4.945 1 97.25 118 ILE B N 1
ATOM 2833 C CA . ILE B 1 118 ? -16.203 -4.41 -3.518 1 97.25 118 ILE B CA 1
ATOM 2834 C C . ILE B 1 118 ? -14.906 -4.391 -2.721 1 97.25 118 ILE B C 1
ATOM 2836 O O . ILE B 1 118 ? -14.758 -3.605 -1.78 1 97.25 118 ILE B O 1
ATOM 2840 N N . GLY B 1 119 ? -13.992 -5.285 -3.096 1 96.81 119 GLY B N 1
ATOM 2841 C CA . GLY B 1 119 ? -12.703 -5.324 -2.422 1 96.81 119 GLY B CA 1
ATOM 2842 C C . GLY B 1 119 ? -11.953 -4.012 -2.494 1 96.81 119 GLY B C 1
ATOM 2843 O O . GLY B 1 119 ? -11.43 -3.533 -1.485 1 96.81 119 GLY B O 1
ATOM 2844 N N . HIS B 1 120 ? -11.922 -3.408 -3.643 1 97.88 120 HIS B N 1
ATOM 2845 C CA . HIS B 1 120 ? -11.25 -2.127 -3.836 1 97.88 120 HIS B CA 1
ATOM 2846 C C . HIS B 1 120 ? -11.953 -1.016 -3.064 1 97.88 120 HIS B C 1
ATOM 2848 O O . HIS B 1 120 ? -11.297 -0.182 -2.434 1 97.88 120 HIS B O 1
ATOM 2854 N N . THR B 1 121 ? -13.211 -1.044 -3.033 1 96.81 121 THR B N 1
ATOM 2855 C CA . THR B 1 121 ? -14.008 -0.008 -2.385 1 96.81 121 THR B CA 1
ATOM 2856 C C . THR B 1 121 ? -13.836 -0.069 -0.868 1 96.81 121 THR B C 1
ATOM 2858 O O . THR B 1 121 ? -13.664 0.962 -0.215 1 96.81 121 THR B O 1
ATOM 2861 N N . ALA B 1 122 ? -13.938 -1.248 -0.342 1 91.94 122 ALA B N 1
ATOM 2862 C CA . ALA B 1 122 ? -13.836 -1.44 1.103 1 91.94 122 ALA B CA 1
ATOM 2863 C C . ALA B 1 122 ? -12.562 -0.804 1.654 1 91.94 122 ALA B C 1
ATOM 2865 O O . ALA B 1 122 ? -12.594 -0.139 2.693 1 91.94 122 ALA B O 1
ATOM 2866 N N . PHE B 1 123 ? -11.531 -0.919 0.944 1 86.19 123 PHE B N 1
ATOM 2867 C CA . PHE B 1 123 ? -10.25 -0.398 1.404 1 86.19 123 PHE B CA 1
ATOM 2868 C C . PHE B 1 123 ? -10.148 1.099 1.137 1 86.19 123 PHE B C 1
ATOM 2870 O O . PHE B 1 123 ? -9.672 1.854 1.987 1 86.19 123 PHE B O 1
ATOM 2877 N N . ASN B 1 124 ? -10.609 1.529 0.116 1 94.88 124 ASN B N 1
ATOM 2878 C CA . ASN B 1 124 ? -10.516 2.924 -0.3 1 94.88 124 ASN B CA 1
ATOM 2879 C C . ASN B 1 124 ? -11.352 3.834 0.597 1 94.88 124 ASN B C 1
ATOM 2881 O O . ASN B 1 124 ? -10.992 4.988 0.832 1 94.88 124 ASN B O 1
ATOM 2885 N N . ILE B 1 125 ? -12.422 3.289 1.167 1 95.44 125 ILE B N 1
ATOM 2886 C CA . ILE B 1 125 ? -13.32 4.086 1.993 1 95.44 125 ILE B CA 1
ATOM 2887 C C . ILE B 1 125 ? -12.57 4.621 3.207 1 95.44 125 ILE B C 1
ATOM 2889 O O . ILE B 1 125 ? -12.727 5.789 3.576 1 95.44 125 ILE B O 1
ATOM 2893 N N . ALA B 1 126 ? -11.844 3.748 3.82 1 93.19 126 ALA B N 1
ATOM 2894 C CA . ALA B 1 126 ? -11.102 4.137 5.02 1 93.19 126 ALA B CA 1
ATOM 2895 C C . ALA B 1 126 ? -10.133 5.27 4.719 1 93.19 126 ALA B C 1
ATOM 2897 O O . ALA B 1 126 ? -10.023 6.227 5.488 1 93.19 126 ALA B O 1
ATOM 2898 N N . PHE B 1 127 ? -9.484 5.242 3.58 1 93.88 127 PHE B N 1
ATOM 2899 C CA . PHE B 1 127 ? -8.539 6.281 3.184 1 93.88 127 PHE B CA 1
ATOM 2900 C C . PHE B 1 127 ? -9.258 7.598 2.926 1 93.88 127 PHE B C 1
ATOM 2902 O O . PHE B 1 127 ? -8.805 8.656 3.367 1 93.88 127 PHE B O 1
ATOM 2909 N N . VAL B 1 128 ? -10.336 7.477 2.25 1 95.81 128 VAL B N 1
ATOM 2910 C CA . VAL B 1 128 ? -11.117 8.68 1.952 1 95.81 128 VAL B CA 1
ATOM 2911 C C . VAL B 1 128 ? -11.602 9.312 3.252 1 95.81 128 VAL B C 1
ATOM 2913 O O . VAL B 1 128 ? -11.484 10.523 3.439 1 95.81 128 VAL B O 1
ATOM 2916 N N . PHE B 1 129 ? -12.117 8.5 4.129 1 93.75 129 PHE B N 1
ATOM 2917 C CA . PHE B 1 129 ? -12.602 8.977 5.414 1 93.75 129 PHE B CA 1
ATOM 2918 C C . PHE B 1 129 ? -11.508 9.742 6.156 1 93.75 129 PHE B C 1
ATOM 2920 O O . PHE B 1 129 ? -11.727 10.859 6.613 1 93.75 129 PHE B O 1
ATOM 2927 N N . VAL B 1 130 ? -10.375 9.172 6.238 1 91 130 VAL B N 1
ATOM 2928 C CA . VAL B 1 130 ? -9.289 9.734 7.039 1 91 130 VAL B CA 1
ATOM 2929 C C . VAL B 1 130 ? -8.812 11.047 6.418 1 91 130 VAL B C 1
ATOM 2931 O O . VAL B 1 130 ? -8.625 12.039 7.125 1 91 130 VAL B O 1
ATOM 2934 N N . ILE B 1 131 ? -8.672 11.109 5.125 1 91.62 131 ILE B N 1
ATOM 2935 C CA . ILE B 1 131 ? -8.156 12.297 4.441 1 91.62 131 ILE B CA 1
ATOM 2936 C C . ILE B 1 131 ? -9.18 13.422 4.527 1 91.62 131 ILE B C 1
ATOM 2938 O O . ILE B 1 131 ? -8.836 14.562 4.867 1 91.62 131 ILE B O 1
ATOM 2942 N N . VAL B 1 132 ? -10.414 13.109 4.293 1 93 132 VAL B N 1
ATOM 2943 C CA . VAL B 1 132 ? -11.469 14.117 4.305 1 93 132 VAL B CA 1
ATOM 2944 C C . VAL B 1 132 ? -11.695 14.609 5.734 1 93 132 VAL B C 1
ATOM 2946 O O . VAL B 1 132 ? -11.906 15.805 5.965 1 93 132 VAL B O 1
ATOM 2949 N N . SER B 1 133 ? -11.688 13.719 6.691 1 90.75 133 SER B N 1
ATOM 2950 C CA . SER B 1 133 ? -11.844 14.102 8.086 1 90.75 133 SER B CA 1
ATOM 2951 C C . SER B 1 133 ? -10.719 15.023 8.539 1 90.75 133 SER B C 1
ATOM 2953 O O . SER B 1 133 ? -10.938 15.953 9.32 1 90.75 133 SER B O 1
ATOM 2955 N N . ALA B 1 134 ? -9.555 14.711 8.078 1 86.38 134 ALA B N 1
ATOM 2956 C CA . ALA B 1 134 ? -8.414 15.555 8.422 1 86.38 134 ALA B CA 1
ATOM 2957 C C . ALA B 1 134 ? -8.602 16.969 7.875 1 86.38 134 ALA B C 1
ATOM 2959 O O . ALA B 1 134 ? -8.297 17.953 8.555 1 86.38 134 ALA B O 1
ATOM 2960 N N . ARG B 1 135 ? -9.047 17.047 6.719 1 85.94 135 ARG B N 1
ATOM 2961 C CA . ARG B 1 135 ? -9.328 18.359 6.129 1 85.94 135 ARG B CA 1
ATOM 2962 C C . ARG B 1 135 ? -10.445 19.062 6.895 1 85.94 135 ARG B C 1
ATOM 2964 O O . ARG B 1 135 ? -10.391 20.281 7.086 1 85.94 135 ARG B O 1
ATOM 2971 N N . GLY B 1 136 ? -11.414 18.359 7.309 1 86.56 136 GLY B N 1
ATOM 2972 C CA . GLY B 1 136 ? -12.57 18.906 7.996 1 86.56 136 GLY B CA 1
ATOM 2973 C C . GLY B 1 136 ? -12.266 19.359 9.414 1 86.56 136 GLY B C 1
ATOM 2974 O O . GLY B 1 136 ? -12.945 20.219 9.961 1 86.56 136 GLY B O 1
ATOM 2975 N N . ALA B 1 137 ? -11.336 18.656 9.969 1 81.38 137 ALA B N 1
ATOM 2976 C CA . ALA B 1 137 ? -10.992 18.984 11.352 1 81.38 137 ALA B CA 1
ATOM 2977 C C . ALA B 1 137 ? -10.523 20.438 11.469 1 81.38 137 ALA B C 1
ATOM 2979 O O . ALA B 1 137 ? -10.711 21.062 12.516 1 81.38 137 ALA B O 1
ATOM 2980 N N . ASN B 1 138 ? -10.117 20.875 10.383 1 73.31 138 ASN B N 1
ATOM 2981 C CA . ASN B 1 138 ? -9.609 22.234 10.398 1 73.31 138 ASN B CA 1
ATOM 2982 C C . ASN B 1 138 ? -10.688 23.25 10.016 1 73.31 138 ASN B C 1
ATOM 2984 O O . ASN B 1 138 ? -10.453 24.453 10.023 1 73.31 138 ASN B O 1
ATOM 2988 N N . LEU B 1 139 ? -11.781 22.656 9.703 1 74.88 139 LEU B N 1
ATOM 2989 C CA . LEU B 1 139 ? -12.828 23.562 9.219 1 74.88 139 LEU B CA 1
ATOM 2990 C C . LEU B 1 139 ? -13.664 24.078 10.383 1 74.88 139 LEU B C 1
ATOM 2992 O O . LEU B 1 139 ? -13.938 23.359 11.336 1 74.88 139 LEU B O 1
ATOM 2996 N N . ARG B 1 140 ? -13.781 25.312 10.445 1 67.5 140 ARG B N 1
ATOM 2997 C CA . ARG B 1 140 ? -14.477 26.016 11.508 1 67.5 140 ARG B CA 1
ATOM 2998 C C . ARG B 1 140 ? -15.977 25.734 11.461 1 67.5 140 ARG B C 1
ATOM 3000 O O . ARG B 1 140 ? -16.609 25.922 10.422 1 67.5 140 ARG B O 1
ATOM 3007 N N . ARG B 1 141 ? -16.484 25.188 12.391 1 75.25 141 ARG B N 1
ATOM 3008 C CA . ARG B 1 141 ? -17.906 24.922 12.602 1 75.25 141 ARG B CA 1
ATOM 3009 C C . ARG B 1 141 ? -18.719 26.188 12.484 1 75.25 141 ARG B C 1
ATOM 3011 O O . ARG B 1 141 ? -19.938 26.141 12.242 1 75.25 141 ARG B O 1
ATOM 3018 N N . GLU B 1 142 ? -17.984 27.156 12.422 1 77.81 142 GLU B N 1
ATOM 3019 C CA . GLU B 1 142 ? -18.625 28.469 12.414 1 77.81 142 GLU B CA 1
ATOM 3020 C C . GLU B 1 142 ? -19.422 28.688 11.125 1 77.81 142 GLU B C 1
ATOM 3022 O O . GLU B 1 142 ? -20.5 29.281 11.148 1 77.81 142 GLU B O 1
ATOM 3027 N N . PHE B 1 143 ? -18.906 28.125 10.07 1 80.19 143 PHE B N 1
ATOM 3028 C CA . PHE B 1 143 ? -19.578 28.312 8.797 1 80.19 143 PHE B CA 1
ATOM 3029 C C . PHE B 1 143 ? -20.891 27.531 8.758 1 80.19 143 PHE B C 1
ATOM 3031 O O . PHE B 1 143 ? -21.891 28 8.227 1 80.19 143 PHE B O 1
ATOM 3038 N N . GLU B 1 144 ? -20.812 26.438 9.344 1 81.81 144 GLU B N 1
ATOM 3039 C CA . GLU B 1 144 ? -22.031 25.625 9.391 1 81.81 144 GLU B CA 1
ATOM 3040 C C . GLU B 1 144 ? -23.078 26.266 10.297 1 81.81 144 GLU B C 1
ATOM 3042 O O . GLU B 1 144 ? -24.266 26.281 9.969 1 81.81 144 GLU B O 1
ATOM 3047 N N . GLU B 1 145 ? -22.609 26.781 11.336 1 84.62 145 GLU B N 1
ATOM 3048 C CA . GLU B 1 145 ? -23.5 27.438 12.273 1 84.62 145 GLU B CA 1
ATOM 3049 C C . GLU B 1 145 ? -24.156 28.656 11.641 1 84.62 145 GLU B C 1
ATOM 3051 O O . GLU B 1 145 ? -25.359 28.906 11.836 1 84.62 145 GLU B O 1
ATOM 3056 N N . ALA B 1 146 ? -23.328 29.344 10.977 1 88.5 146 ALA B N 1
ATOM 3057 C CA . ALA B 1 146 ? -23.844 30.516 10.289 1 88.5 146 ALA B CA 1
ATOM 3058 C C . ALA B 1 146 ? -24.922 30.141 9.281 1 88.5 146 ALA B C 1
ATOM 3060 O O . ALA B 1 146 ? -25.922 30.859 9.125 1 88.5 146 ALA B O 1
ATOM 3061 N N . SER B 1 147 ? -24.672 29.078 8.648 1 88.88 147 SER B N 1
ATOM 3062 C CA . SER B 1 147 ? -25.656 28.594 7.68 1 88.88 147 SER B CA 1
ATOM 3063 C C . SER B 1 147 ? -26.969 28.25 8.359 1 88.88 147 SER B C 1
ATOM 3065 O O . SER B 1 147 ? -28.047 28.516 7.812 1 88.88 147 SER B O 1
ATOM 3067 N N . TYR B 1 148 ? -26.891 27.734 9.508 1 86.69 148 TYR B N 1
ATOM 3068 C CA . TYR B 1 148 ? -28.094 27.391 10.273 1 86.69 148 TYR B CA 1
ATOM 3069 C C . TYR B 1 148 ? -28.812 28.656 10.734 1 86.69 148 TYR B C 1
ATOM 3071 O O . TYR B 1 148 ? -30.047 28.703 10.711 1 86.69 148 TYR B O 1
ATOM 3079 N N . ILE B 1 149 ? -28.078 29.562 11.055 1 90.88 149 ILE B N 1
ATOM 3080 C CA . ILE B 1 149 ? -28.641 30.828 11.508 1 90.88 149 ILE B CA 1
ATOM 3081 C C . ILE B 1 149 ? -29.391 31.516 10.359 1 90.88 149 ILE B C 1
ATOM 3083 O O . ILE B 1 149 ? -30.422 32.156 10.57 1 90.88 149 ILE B O 1
ATOM 3087 N N . LEU B 1 150 ? -28.938 31.297 9.188 1 92.88 150 LEU B N 1
ATOM 3088 C CA . LEU B 1 150 ? -29.531 31.906 8 1 92.88 150 LEU B CA 1
ATOM 3089 C C . LEU B 1 150 ? -30.719 31.078 7.512 1 92.88 150 LEU B C 1
ATOM 3091 O O . LEU B 1 150 ? -31.375 31.438 6.535 1 92.88 150 LEU B O 1
ATOM 3095 N N . GLY B 1 151 ? -30.953 30.031 8.195 1 91.62 151 GLY B N 1
ATOM 3096 C CA . GLY B 1 151 ? -32.188 29.281 7.945 1 91.62 151 GLY B CA 1
ATOM 3097 C C . GLY B 1 151 ? -31.953 28.062 7.051 1 91.62 151 GLY B C 1
ATOM 3098 O O . GLY B 1 151 ? -32.906 27.406 6.641 1 91.62 151 GLY B O 1
ATOM 3099 N N . ALA B 1 152 ? -30.719 27.812 6.773 1 91.38 152 ALA B N 1
ATOM 3100 C CA . ALA B 1 152 ? -30.422 26.656 5.93 1 91.38 152 ALA B CA 1
ATOM 3101 C C . ALA B 1 152 ? -30.609 25.344 6.703 1 91.38 152 ALA B C 1
ATOM 3103 O O . ALA B 1 152 ? -30.344 25.281 7.906 1 91.38 152 ALA B O 1
ATOM 3104 N N . ASN B 1 153 ? -31.156 24.359 5.961 1 90.88 153 ASN B N 1
ATOM 3105 C CA . ASN B 1 153 ? -31.266 23.047 6.586 1 90.88 153 ASN B CA 1
ATOM 3106 C C . ASN B 1 153 ? -29.969 22.25 6.438 1 90.88 153 ASN B C 1
ATOM 3108 O O . ASN B 1 153 ? -28.984 22.75 5.883 1 90.88 153 ASN B O 1
ATOM 3112 N N . GLU B 1 154 ? -29.984 21.047 6.934 1 84 154 GLU B N 1
ATOM 3113 C CA . GLU B 1 154 ? -28.781 20.234 7 1 84 154 GLU B CA 1
ATOM 3114 C C . GLU B 1 154 ? -28.25 19.906 5.605 1 84 154 GLU B C 1
ATOM 3116 O O . GLU B 1 154 ? -27.047 19.953 5.363 1 84 154 GLU B O 1
ATOM 3121 N N . PHE B 1 155 ? -29.141 19.562 4.797 1 88.19 155 PHE B N 1
ATOM 3122 C CA . PHE B 1 155 ? -28.734 19.188 3.445 1 88.19 155 PHE B CA 1
ATOM 3123 C C . PHE B 1 155 ? -28.219 20.406 2.682 1 88.19 155 PHE B C 1
ATOM 3125 O O . PHE B 1 155 ? -27.234 20.312 1.957 1 88.19 155 PHE B O 1
ATOM 3132 N N . GLN B 1 156 ? -28.875 21.5 2.863 1 91.31 156 GLN B N 1
ATOM 3133 C CA . GLN B 1 156 ? -28.453 22.75 2.24 1 91.31 156 GLN B CA 1
ATOM 3134 C C . GLN B 1 156 ? -27.078 23.172 2.762 1 91.31 156 GLN B C 1
ATOM 3136 O O . GLN B 1 156 ? -26.219 23.609 1.986 1 91.31 156 GLN B O 1
ATOM 3141 N N . THR B 1 157 ? -26.938 23.078 4.059 1 89.25 157 THR B N 1
ATOM 3142 C CA . THR B 1 157 ? -25.672 23.438 4.68 1 89.25 157 THR B CA 1
ATOM 3143 C C . THR B 1 157 ? -24.547 22.531 4.191 1 89.25 157 THR B C 1
ATOM 3145 O O . THR B 1 157 ? -23.438 23 3.887 1 89.25 157 THR B O 1
ATOM 3148 N N . PHE B 1 158 ? -24.844 21.25 4.07 1 88.81 158 PHE B N 1
ATOM 3149 C CA . PHE B 1 158 ? -23.844 20.312 3.582 1 88.81 158 PHE B CA 1
ATOM 3150 C C . PHE B 1 158 ? -23.453 20.625 2.148 1 88.81 158 PHE B C 1
ATOM 3152 O O . PHE B 1 158 ? -22.266 20.734 1.836 1 88.81 158 PHE B O 1
ATOM 3159 N N . ARG B 1 159 ? -24.391 20.812 1.33 1 91.12 159 ARG B N 1
ATOM 3160 C CA . ARG B 1 159 ? -24.172 20.953 -0.104 1 91.12 159 ARG B CA 1
ATOM 3161 C C . ARG B 1 159 ? -23.531 22.312 -0.423 1 91.12 159 ARG B C 1
ATOM 3163 O O . ARG B 1 159 ? -22.656 22.406 -1.284 1 91.12 159 ARG B O 1
ATOM 3170 N N . LYS B 1 160 ? -23.891 23.312 0.313 1 92.81 160 LYS B N 1
ATOM 3171 C CA . LYS B 1 160 ? -23.5 24.672 -0.085 1 92.81 160 LYS B CA 1
ATOM 3172 C C . LYS B 1 160 ? -22.328 25.188 0.748 1 92.81 160 LYS B C 1
ATOM 3174 O O . LYS B 1 160 ? -21.641 26.109 0.343 1 92.81 160 LYS B O 1
ATOM 3179 N N . VAL B 1 161 ? -22.094 24.609 1.865 1 91.31 161 VAL B N 1
ATOM 3180 C CA . VAL B 1 161 ? -21.078 25.141 2.76 1 91.31 161 VAL B CA 1
ATOM 3181 C C . VAL B 1 161 ? -20.016 24.078 3.031 1 91.31 161 VAL B C 1
ATOM 3183 O O . VAL B 1 161 ? -18.875 24.203 2.607 1 91.31 161 VAL B O 1
ATOM 3186 N N . THR B 1 162 ? -20.438 22.984 3.564 1 90.5 162 THR B N 1
ATOM 3187 C CA . THR B 1 162 ? -19.516 21.969 4.051 1 90.5 162 THR B CA 1
ATOM 3188 C C . THR B 1 162 ? -18.781 21.297 2.885 1 90.5 162 THR B C 1
ATOM 3190 O O . THR B 1 162 ? -17.562 21.188 2.891 1 90.5 162 THR B O 1
ATOM 3193 N N . LEU B 1 163 ? -19.547 20.922 1.883 1 92.75 163 LEU B N 1
ATOM 3194 C CA . LEU B 1 163 ? -19 20.172 0.763 1 92.75 163 LEU B CA 1
ATOM 3195 C C . LEU B 1 163 ? -17.953 20.984 0.007 1 92.75 163 LEU B C 1
ATOM 3197 O O . LEU B 1 163 ? -16.844 20.516 -0.252 1 92.75 163 LEU B O 1
ATOM 3201 N N . PRO B 1 164 ? -18.297 22.188 -0.299 1 92.5 164 PRO B N 1
ATOM 3202 C CA . PRO B 1 164 ? -17.297 23.016 -0.965 1 92.5 164 PRO B CA 1
ATOM 3203 C C . PRO B 1 164 ? -16.031 23.188 -0.131 1 92.5 164 PRO B C 1
ATOM 3205 O O . PRO B 1 164 ? -14.922 23.234 -0.68 1 92.5 164 PRO B O 1
ATOM 3208 N N . LEU B 1 165 ? -16.188 23.297 1.126 1 90.12 165 LEU B N 1
ATOM 3209 C CA . LEU B 1 165 ? -15.047 23.469 2.01 1 90.12 165 LEU B CA 1
ATOM 3210 C C . LEU B 1 165 ? -14.219 22.188 2.086 1 90.12 165 LEU B C 1
ATOM 3212 O O . LEU B 1 165 ? -13.008 22.25 2.303 1 90.12 165 LEU B O 1
ATOM 3216 N N . LEU B 1 166 ? -14.828 21.078 1.844 1 93.12 166 LEU B N 1
ATOM 3217 C CA . LEU B 1 166 ? -14.164 19.781 1.926 1 93.12 166 LEU B CA 1
ATOM 3218 C C . LEU B 1 166 ? -13.562 19.391 0.578 1 93.12 166 LEU B C 1
ATOM 3220 O O . LEU B 1 166 ? -12.781 18.438 0.492 1 93.12 166 LEU B O 1
ATOM 3224 N N . MET B 1 167 ? -13.859 20.125 -0.435 1 93.19 167 MET B N 1
ATOM 3225 C CA . MET B 1 167 ? -13.57 19.719 -1.807 1 93.19 167 MET B CA 1
ATOM 3226 C C . MET B 1 167 ? -12.07 19.5 -2 1 93.19 167 MET B C 1
ATOM 3228 O O . MET B 1 167 ? -11.656 18.531 -2.637 1 93.19 167 MET B O 1
ATOM 3232 N N . PRO B 1 168 ? -11.242 20.312 -1.48 1 88.75 168 PRO B N 1
ATOM 3233 C CA . PRO B 1 168 ? -9.812 20.047 -1.65 1 88.75 168 PRO B CA 1
ATOM 3234 C C . PRO B 1 168 ? -9.406 18.688 -1.065 1 88.75 168 PRO B C 1
ATOM 3236 O O . PRO B 1 168 ? -8.609 17.969 -1.672 1 88.75 168 PRO B O 1
ATOM 3239 N N . GLY B 1 169 ? -9.938 18.453 0.12 1 91 169 GLY B N 1
ATOM 3240 C CA . GLY B 1 169 ? -9.688 17.141 0.72 1 91 169 GLY B CA 1
ATOM 3241 C C . GLY B 1 169 ? -10.273 16 -0.082 1 91 169 GLY B C 1
ATOM 3242 O O . GLY B 1 169 ? -9.641 14.953 -0.225 1 91 169 GLY B O 1
ATOM 3243 N N . ILE B 1 170 ? -11.43 16.219 -0.623 1 94.88 170 ILE B N 1
ATOM 3244 C CA . ILE B 1 170 ? -12.125 15.203 -1.41 1 94.88 170 ILE B CA 1
ATOM 3245 C C . ILE B 1 170 ? -11.344 14.93 -2.693 1 94.88 170 ILE B C 1
ATOM 3247 O O . ILE B 1 170 ? -11.172 13.773 -3.086 1 94.88 170 ILE B O 1
ATOM 3251 N N . ILE B 1 171 ? -10.898 15.93 -3.289 1 92.44 171 ILE B N 1
ATOM 3252 C CA . ILE B 1 171 ? -10.102 15.789 -4.508 1 92.44 171 ILE B CA 1
ATOM 3253 C C . ILE B 1 171 ? -8.82 15.023 -4.199 1 92.44 171 ILE B C 1
ATOM 3255 O O . ILE B 1 171 ? -8.438 14.109 -4.934 1 92.44 171 ILE B O 1
ATOM 3259 N N . ALA B 1 172 ? -8.156 15.383 -3.135 1 89.94 172 ALA B N 1
ATOM 3260 C CA . ALA B 1 172 ? -6.945 14.68 -2.727 1 89.94 172 ALA B CA 1
ATOM 3261 C C . ALA B 1 172 ? -7.238 13.203 -2.441 1 89.94 172 ALA B C 1
ATOM 3263 O O . ALA B 1 172 ? -6.5 12.32 -2.883 1 89.94 172 ALA B O 1
ATOM 3264 N N . ALA B 1 173 ? -8.297 13.008 -1.745 1 94.25 173 ALA B N 1
ATOM 3265 C CA . ALA B 1 173 ? -8.695 11.641 -1.407 1 94.25 173 ALA B CA 1
ATOM 3266 C C . ALA B 1 173 ? -9.016 10.836 -2.662 1 94.25 173 ALA B C 1
ATOM 3268 O O . ALA B 1 173 ? -8.727 9.641 -2.734 1 94.25 173 ALA B O 1
ATOM 3269 N N . SER B 1 174 ? -9.633 11.484 -3.584 1 94.75 174 SER B N 1
ATOM 3270 C CA . SER B 1 174 ? -10.008 10.797 -4.82 1 94.75 174 SER B CA 1
ATOM 3271 C C . SER B 1 174 ? -8.773 10.336 -5.586 1 94.75 174 SER B C 1
ATOM 3273 O O . SER B 1 174 ? -8.766 9.25 -6.168 1 94.75 174 SER B O 1
ATOM 3275 N N . LEU B 1 175 ? -7.801 11.148 -5.645 1 91.38 175 LEU B N 1
ATOM 3276 C CA . LEU B 1 175 ? -6.566 10.781 -6.336 1 91.38 175 LEU B CA 1
ATOM 3277 C C . LEU B 1 175 ? -5.891 9.602 -5.648 1 91.38 175 LEU B C 1
ATOM 3279 O O . LEU B 1 175 ? -5.43 8.672 -6.316 1 91.38 175 LEU B O 1
ATOM 3283 N N . ILE B 1 176 ? -5.832 9.664 -4.359 1 91.44 176 ILE B N 1
ATOM 3284 C CA . ILE B 1 176 ? -5.207 8.594 -3.596 1 91.44 176 ILE B CA 1
ATOM 3285 C C . ILE B 1 176 ? -5.98 7.293 -3.795 1 91.44 176 ILE B C 1
ATOM 3287 O O . ILE B 1 176 ? -5.391 6.246 -4.066 1 91.44 176 ILE B O 1
ATOM 3291 N N . ALA B 1 177 ? -7.266 7.371 -3.717 1 95.38 177 ALA B N 1
ATOM 3292 C CA . ALA B 1 177 ? -8.117 6.199 -3.898 1 95.38 177 ALA B CA 1
ATOM 3293 C C . ALA B 1 177 ? -7.93 5.598 -5.289 1 95.38 177 ALA B C 1
ATOM 3295 O O . ALA B 1 177 ? -7.836 4.379 -5.438 1 95.38 177 ALA B O 1
ATOM 3296 N N . PHE B 1 178 ? -7.91 6.445 -6.258 1 94.56 178 PHE B N 1
ATOM 3297 C CA . PHE B 1 178 ? -7.723 5.98 -7.625 1 94.56 178 PHE B CA 1
ATOM 3298 C C . PHE B 1 178 ? -6.383 5.273 -7.777 1 94.56 178 PHE B C 1
ATOM 3300 O O . PHE B 1 178 ? -6.309 4.184 -8.352 1 94.56 178 PHE B O 1
ATOM 3307 N N . THR B 1 179 ? -5.355 5.891 -7.32 1 92.25 179 THR B N 1
ATOM 3308 C CA . THR B 1 179 ? -4.008 5.344 -7.449 1 92.25 179 THR B CA 1
ATOM 3309 C C . THR B 1 179 ? -3.908 3.99 -6.754 1 92.25 179 THR B C 1
ATOM 3311 O O . THR B 1 179 ? -3.309 3.055 -7.289 1 92.25 179 THR B O 1
ATOM 3314 N N . LEU B 1 180 ? -4.48 3.9 -5.586 1 93.56 180 LEU B N 1
ATOM 3315 C CA . LEU B 1 180 ? -4.445 2.664 -4.812 1 93.56 180 LEU B CA 1
ATOM 3316 C C . LEU B 1 180 ? -5.176 1.543 -5.547 1 93.56 180 LEU B C 1
ATOM 3318 O O . LEU B 1 180 ? -4.758 0.384 -5.488 1 93.56 180 LEU B O 1
ATOM 3322 N N . SER B 1 181 ? -6.223 1.896 -6.188 1 96.62 181 SER B N 1
ATOM 3323 C CA . SER B 1 181 ? -7 0.907 -6.926 1 96.62 181 SER B CA 1
ATOM 3324 C C . SER B 1 181 ? -6.34 0.561 -8.258 1 96.62 181 SER B C 1
ATOM 3326 O O . SER B 1 181 ? -6.273 -0.61 -8.633 1 96.62 181 SER B O 1
ATOM 3328 N N . TRP B 1 182 ? -5.805 1.51 -8.93 1 95.44 182 TRP B N 1
ATOM 3329 C CA . TRP B 1 182 ? -5.188 1.374 -10.242 1 95.44 182 TRP B CA 1
ATOM 3330 C C . TRP B 1 182 ? -4.086 0.316 -10.219 1 95.44 182 TRP B C 1
ATOM 3332 O O . TRP B 1 182 ? -3.943 -0.457 -11.172 1 95.44 182 TRP B O 1
ATOM 3342 N N . ASP B 1 183 ? -3.438 0.215 -9.195 1 93.56 183 ASP B N 1
ATOM 3343 C CA . ASP B 1 183 ? -2.279 -0.672 -9.164 1 93.56 183 ASP B CA 1
ATOM 3344 C C . ASP B 1 183 ? -2.504 -1.832 -8.195 1 93.56 183 ASP B C 1
ATOM 3346 O O . ASP B 1 183 ? -1.577 -2.586 -7.895 1 93.56 183 ASP B O 1
ATOM 3350 N N . ASN B 1 184 ? -3.689 -1.972 -7.758 1 96.75 184 ASN B N 1
ATOM 3351 C CA . ASN B 1 184 ? -3.902 -2.961 -6.707 1 96.75 184 ASN B CA 1
ATOM 3352 C C . ASN B 1 184 ? -3.834 -4.383 -7.254 1 96.75 184 ASN B C 1
ATOM 3354 O O . ASN B 1 184 ? -4.594 -4.742 -8.156 1 96.75 184 ASN B O 1
ATOM 3358 N N . PHE B 1 185 ? -3.01 -5.168 -6.781 1 96.25 185 PHE B N 1
ATOM 3359 C CA . PHE B 1 185 ? -2.875 -6.574 -7.133 1 96.25 185 PHE B CA 1
ATOM 3360 C C . PHE B 1 185 ? -3.514 -7.461 -6.07 1 96.25 185 PHE B C 1
ATOM 3362 O O . PHE B 1 185 ? -4.293 -8.359 -6.395 1 96.25 185 PHE B O 1
ATOM 3369 N N . ILE B 1 186 ? -3.287 -7.172 -4.824 1 95.56 186 ILE B N 1
ATOM 3370 C CA . ILE B 1 186 ? -3.586 -8.078 -3.725 1 95.56 186 ILE B CA 1
ATOM 3371 C C . ILE B 1 186 ? -5.098 -8.242 -3.586 1 95.56 186 ILE B C 1
ATOM 3373 O O . ILE B 1 186 ? -5.613 -9.359 -3.604 1 95.56 186 ILE B O 1
ATOM 3377 N N . LYS B 1 187 ? -5.781 -7.137 -3.516 1 95.5 187 LYS B N 1
ATOM 3378 C CA . LYS B 1 187 ? -7.23 -7.254 -3.395 1 95.5 187 LYS B CA 1
ATOM 3379 C C . LYS B 1 187 ? -7.836 -7.914 -4.633 1 95.5 187 LYS B C 1
ATOM 3381 O O . LYS B 1 187 ? -8.781 -8.703 -4.523 1 95.5 187 LYS B O 1
ATOM 3386 N N . THR B 1 188 ? -7.254 -7.574 -5.719 1 96.81 188 THR B N 1
ATOM 3387 C CA . THR B 1 188 ? -7.801 -8.094 -6.973 1 96.81 188 THR B CA 1
ATOM 3388 C C . THR B 1 188 ? -7.602 -9.602 -7.066 1 96.81 188 THR B C 1
ATOM 3390 O O . THR B 1 188 ? -8.539 -10.344 -7.363 1 96.81 188 THR B O 1
ATOM 3393 N N . VAL B 1 189 ? -6.453 -10.07 -6.805 1 95.19 189 VAL B N 1
ATOM 3394 C CA . VAL B 1 189 ? -6.121 -11.469 -7.055 1 95.19 189 VAL B CA 1
ATOM 3395 C C . VAL B 1 189 ? -6.93 -12.367 -6.125 1 95.19 189 VAL B C 1
ATOM 3397 O O . VAL B 1 189 ? -7.277 -13.492 -6.488 1 95.19 189 VAL B O 1
ATOM 3400 N N . PHE B 1 190 ? -7.289 -11.93 -4.973 1 95 190 PHE B N 1
ATOM 3401 C CA . PHE B 1 190 ? -8.031 -12.742 -4.016 1 95 190 PHE B CA 1
ATOM 3402 C C . PHE B 1 190 ? -9.531 -12.656 -4.285 1 95 190 PHE B C 1
ATOM 3404 O O . PHE B 1 190 ? -10.305 -13.469 -3.773 1 95 190 PHE B O 1
ATOM 3411 N N . THR B 1 191 ? -9.922 -11.727 -5.062 1 95.19 191 THR B N 1
ATOM 3412 C CA . THR B 1 191 ? -11.367 -11.539 -5.203 1 95.19 191 THR B CA 1
ATOM 3413 C C . THR B 1 191 ? -11.781 -11.648 -6.664 1 95.19 191 THR B C 1
ATOM 3415 O O . THR B 1 191 ? -12.961 -11.477 -6.996 1 95.19 191 THR B O 1
ATOM 3418 N N . THR B 1 192 ? -10.82 -11.891 -7.539 1 95.94 192 THR B N 1
ATOM 3419 C CA . THR B 1 192 ? -11.133 -12.023 -8.961 1 95.94 192 THR B CA 1
ATOM 3420 C C . THR B 1 192 ? -11.672 -13.414 -9.266 1 95.94 192 THR B C 1
ATOM 3422 O O . THR B 1 192 ? -11.617 -14.312 -8.422 1 95.94 192 THR B O 1
ATOM 3425 N N . GLY B 1 193 ? -12.32 -13.547 -10.422 1 93.5 193 GLY B N 1
ATOM 3426 C CA . GLY B 1 193 ? -12.852 -14.797 -10.938 1 93.5 193 GLY B CA 1
ATOM 3427 C C . GLY B 1 193 ? -12.594 -14.992 -12.414 1 93.5 193 GLY B C 1
ATOM 3428 O O . GLY B 1 193 ? -11.922 -14.172 -13.047 1 93.5 193 GLY B O 1
ATOM 3429 N N . PRO B 1 194 ? -13.094 -16.125 -12.836 1 91.19 194 PRO B N 1
ATOM 3430 C CA . PRO B 1 194 ? -12.867 -16.422 -14.25 1 91.19 194 PRO B CA 1
ATOM 3431 C C . PRO B 1 194 ? -13.297 -15.281 -15.172 1 91.19 194 PRO B C 1
ATOM 3433 O O . PRO B 1 194 ? -14.352 -14.68 -14.961 1 91.19 194 PRO B O 1
ATOM 3436 N N . GLY B 1 195 ? -12.43 -14.953 -16.047 1 92.25 195 GLY B N 1
ATOM 3437 C CA . GLY B 1 195 ? -12.773 -14.008 -17.094 1 92.25 195 GLY B CA 1
ATOM 3438 C C . GLY B 1 195 ? -12.523 -12.562 -16.703 1 92.25 195 GLY B C 1
ATOM 3439 O O . GLY B 1 195 ? -12.766 -11.648 -17.5 1 92.25 195 GLY B O 1
ATOM 3440 N N . PHE B 1 196 ? -12.172 -12.297 -15.508 1 96.69 196 PHE B N 1
ATOM 3441 C CA . PHE B 1 196 ? -11.93 -10.922 -15.086 1 96.69 196 PHE B CA 1
ATOM 3442 C C . PHE B 1 196 ? -10.484 -10.734 -14.648 1 96.69 196 PHE B C 1
ATOM 3444 O O . PHE B 1 196 ? -10.062 -11.289 -13.625 1 96.69 196 PHE B O 1
ATOM 3451 N N . GLU B 1 197 ? -9.781 -9.867 -15.406 1 96.69 197 GLU B N 1
ATOM 3452 C CA . GLU B 1 197 ? -8.375 -9.609 -15.109 1 96.69 197 GLU B CA 1
ATOM 3453 C C . GLU B 1 197 ? -8.062 -8.109 -15.18 1 96.69 197 GLU B C 1
ATOM 3455 O O . GLU B 1 197 ? -8.641 -7.395 -16 1 96.69 197 GLU B O 1
ATOM 3460 N N . THR B 1 198 ? -7.164 -7.68 -14.258 1 98.06 198 THR B N 1
ATOM 3461 C CA . THR B 1 198 ? -6.629 -6.324 -14.297 1 98.06 198 THR B CA 1
ATOM 3462 C C . THR B 1 198 ? -5.172 -6.332 -14.75 1 98.06 198 THR B C 1
ATOM 3464 O O . THR B 1 198 ? -4.555 -7.395 -14.859 1 98.06 198 THR B O 1
ATOM 3467 N N . LEU B 1 199 ? -4.633 -5.18 -15.055 1 97.81 199 LEU B N 1
ATOM 3468 C CA . LEU B 1 199 ? -3.271 -5.074 -15.57 1 97.81 199 LEU B CA 1
ATOM 3469 C C . LEU B 1 199 ? -2.266 -5.648 -14.578 1 97.81 199 LEU B C 1
ATOM 3471 O O . LEU B 1 199 ? -1.367 -6.398 -14.961 1 97.81 199 LEU B O 1
ATOM 3475 N N . PRO B 1 200 ? -2.412 -5.336 -13.266 1 97.31 200 PRO B N 1
ATOM 3476 C CA . PRO B 1 200 ? -1.468 -5.926 -12.312 1 97.31 200 PRO B CA 1
ATOM 3477 C C . PRO B 1 200 ? -1.49 -7.453 -12.328 1 97.31 200 PRO B C 1
ATOM 3479 O O . PRO B 1 200 ? -0.448 -8.094 -12.164 1 97.31 200 PRO B O 1
ATOM 3482 N N . LEU B 1 201 ? -2.67 -8.031 -12.562 1 96.12 201 LEU B N 1
ATOM 3483 C CA . LEU B 1 201 ? -2.762 -9.484 -12.633 1 96.12 201 LEU B CA 1
ATOM 3484 C C . LEU B 1 201 ? -2.029 -10.016 -13.859 1 96.12 201 LEU B C 1
ATOM 3486 O O . LEU B 1 201 ? -1.418 -11.086 -13.812 1 96.12 201 LEU B O 1
ATOM 3490 N N . ILE B 1 202 ? -2.125 -9.266 -14.93 1 95.88 202 ILE B N 1
ATOM 3491 C CA . ILE B 1 202 ? -1.42 -9.664 -16.141 1 95.88 202 ILE B CA 1
ATOM 3492 C C . ILE B 1 202 ? 0.087 -9.602 -15.906 1 95.88 202 ILE B C 1
ATOM 3494 O O . ILE B 1 202 ? 0.82 -10.516 -16.281 1 95.88 202 ILE B O 1
ATOM 3498 N N . ILE B 1 203 ? 0.528 -8.57 -15.305 1 95.31 203 ILE B N 1
ATOM 3499 C CA . ILE B 1 203 ? 1.947 -8.43 -15 1 95.31 203 ILE B CA 1
ATOM 3500 C C . ILE B 1 203 ? 2.396 -9.586 -14.102 1 95.31 203 ILE B C 1
ATOM 3502 O O . ILE B 1 203 ? 3.436 -10.203 -14.352 1 95.31 203 ILE B O 1
ATOM 3506 N N . TRP B 1 204 ? 1.617 -9.852 -13.125 1 92.69 204 TRP B N 1
ATOM 3507 C CA . TRP B 1 204 ? 1.922 -10.953 -12.211 1 92.69 204 TRP B CA 1
ATOM 3508 C C . TRP B 1 204 ? 2.018 -12.273 -12.969 1 92.69 204 TRP B C 1
ATOM 3510 O O . TRP B 1 204 ? 3.002 -13 -12.828 1 92.69 204 TRP B O 1
ATOM 3520 N N . SER B 1 205 ? 1.023 -12.609 -13.742 1 90 205 SER B N 1
ATOM 3521 C CA . SER B 1 205 ? 0.94 -13.891 -14.43 1 90 205 SER B CA 1
ATOM 3522 C C . SER B 1 205 ? 2.123 -14.094 -15.367 1 90 205 SER B C 1
ATOM 3524 O O . SER B 1 205 ? 2.555 -15.219 -15.602 1 90 205 SER B O 1
ATOM 3526 N N . GLN B 1 206 ? 2.729 -13 -15.766 1 87.44 206 GLN B N 1
ATOM 3527 C CA . GLN B 1 206 ? 3.801 -13.109 -16.75 1 87.44 206 GLN B CA 1
ATOM 3528 C C . GLN B 1 206 ? 5.168 -12.984 -16.078 1 87.44 206 GLN B C 1
ATOM 3530 O O . GLN B 1 206 ? 6.152 -13.555 -16.562 1 87.44 206 GLN B O 1
ATOM 3535 N N . ALA B 1 207 ? 5.23 -12.305 -15.008 1 85.94 207 ALA B N 1
ATOM 3536 C CA . ALA B 1 207 ? 6.539 -11.969 -14.445 1 85.94 207 ALA B CA 1
ATOM 3537 C C . ALA B 1 207 ? 6.852 -12.836 -13.227 1 85.94 207 ALA B C 1
ATOM 3539 O O . ALA B 1 207 ? 8.016 -12.961 -12.828 1 85.94 207 ALA B O 1
ATOM 3540 N N . ALA B 1 208 ? 5.887 -13.391 -12.586 1 72.94 208 ALA B N 1
ATOM 3541 C CA . ALA B 1 208 ? 6.09 -14.07 -11.305 1 72.94 208 ALA B CA 1
ATOM 3542 C C . ALA B 1 208 ? 6.941 -15.328 -11.484 1 72.94 208 ALA B C 1
ATOM 3544 O O . ALA B 1 208 ? 7.535 -15.82 -10.523 1 72.94 208 ALA B O 1
ATOM 3545 N N . ARG B 1 209 ? 7.125 -15.766 -12.648 1 73.19 209 ARG B N 1
ATOM 3546 C CA . ARG B 1 209 ? 7.941 -16.953 -12.867 1 73.19 209 ARG B CA 1
ATOM 3547 C C . ARG B 1 209 ? 9.398 -16.578 -13.125 1 73.19 209 ARG B C 1
ATOM 3549 O O . ARG B 1 209 ? 10.195 -17.438 -13.523 1 73.19 209 ARG B O 1
ATOM 3556 N N . GLY B 1 210 ? 9.656 -15.383 -12.953 1 75.44 210 GLY B N 1
ATOM 3557 C CA . GLY B 1 210 ? 11.047 -14.969 -13.055 1 75.44 210 GLY B CA 1
ATOM 3558 C C . GLY B 1 210 ? 11.445 -14.562 -14.461 1 75.44 210 GLY B C 1
ATOM 3559 O O . GLY B 1 210 ? 12.625 -14.344 -14.734 1 75.44 210 GLY B O 1
ATOM 3560 N N . VAL B 1 211 ? 10.547 -14.578 -15.266 1 78.56 211 VAL B N 1
ATOM 3561 C CA . VAL B 1 211 ? 10.852 -14.18 -16.641 1 78.56 211 VAL B CA 1
ATOM 3562 C C . VAL B 1 211 ? 10.227 -12.82 -16.922 1 78.56 211 VAL B C 1
ATOM 3564 O O . VAL B 1 211 ? 9.023 -12.625 -16.734 1 78.56 211 VAL B O 1
ATOM 3567 N N . VAL B 1 212 ? 11.172 -11.984 -17.281 1 85.81 212 VAL B N 1
ATOM 3568 C CA . VAL B 1 212 ? 10.703 -10.656 -17.656 1 85.81 212 VAL B CA 1
ATOM 3569 C C . VAL B 1 212 ? 10.945 -10.422 -19.141 1 85.81 212 VAL B C 1
ATOM 3571 O O . VAL B 1 212 ? 12.086 -10.266 -19.578 1 85.81 212 VAL B O 1
ATOM 3574 N N . SER B 1 213 ? 9.82 -10.406 -19.891 1 90.88 213 SER B N 1
ATOM 3575 C CA . SER B 1 213 ? 9.898 -10.203 -21.328 1 90.88 213 SER B CA 1
ATOM 3576 C C . SER B 1 213 ? 9.867 -8.719 -21.688 1 90.88 213 SER B C 1
ATOM 3578 O O . SER B 1 213 ? 9.461 -7.891 -20.859 1 90.88 213 SER B O 1
ATOM 3580 N N . PRO B 1 214 ? 10.234 -8.398 -22.875 1 93.06 214 PRO B N 1
ATOM 3581 C CA . PRO B 1 214 ? 10.141 -7 -23.312 1 93.06 214 PRO B CA 1
ATOM 3582 C C . PRO B 1 214 ? 8.711 -6.477 -23.312 1 93.06 214 PRO B C 1
ATOM 3584 O O . PRO B 1 214 ? 8.477 -5.293 -23.047 1 93.06 214 PRO B O 1
ATOM 3587 N N . THR B 1 215 ? 7.812 -7.379 -23.547 1 92.75 215 THR B N 1
ATOM 3588 C CA . THR B 1 215 ? 6.41 -6.98 -23.547 1 92.75 215 THR B CA 1
ATOM 3589 C C . THR B 1 215 ? 5.965 -6.621 -22.125 1 92.75 215 THR B C 1
ATOM 3591 O O . THR B 1 215 ? 5.215 -5.66 -21.938 1 92.75 215 THR B O 1
ATOM 3594 N N . ILE B 1 216 ? 6.43 -7.316 -21.172 1 93.44 216 ILE B N 1
ATOM 3595 C CA . ILE B 1 216 ? 6.113 -7.02 -19.781 1 93.44 216 ILE B CA 1
ATOM 3596 C C . ILE B 1 216 ? 6.77 -5.699 -19.375 1 93.44 216 ILE B C 1
ATOM 3598 O O . ILE B 1 216 ? 6.168 -4.902 -18.641 1 93.44 216 ILE B O 1
ATOM 3602 N N . ASN B 1 217 ? 8 -5.535 -19.859 1 96.19 217 ASN B N 1
ATOM 3603 C CA . ASN B 1 217 ? 8.664 -4.254 -19.625 1 96.19 217 ASN B CA 1
ATOM 3604 C C . ASN B 1 217 ? 7.844 -3.09 -20.172 1 96.19 217 ASN B C 1
ATOM 3606 O O . ASN B 1 217 ? 7.727 -2.051 -19.516 1 96.19 217 ASN B O 1
ATOM 3610 N N . ALA B 1 218 ? 7.359 -3.326 -21.312 1 97.38 218 ALA B N 1
ATOM 3611 C CA . ALA B 1 218 ? 6.551 -2.291 -21.938 1 97.38 218 ALA B CA 1
ATOM 3612 C C . ALA B 1 218 ? 5.266 -2.039 -21.156 1 97.38 218 ALA B C 1
ATOM 3614 O O . ALA B 1 218 ? 4.883 -0.888 -20.938 1 97.38 218 ALA B O 1
ATOM 3615 N N . LEU B 1 219 ? 4.59 -3.102 -20.797 1 97 219 LEU B N 1
ATOM 3616 C CA . LEU B 1 219 ? 3.354 -2.992 -20.031 1 97 219 LEU B CA 1
ATOM 3617 C C . LEU B 1 219 ? 3.596 -2.27 -18.703 1 97 219 LEU B C 1
ATOM 3619 O O . LEU B 1 219 ? 2.84 -1.365 -18.344 1 97 219 LEU B O 1
ATOM 3623 N N . ALA B 1 220 ? 4.605 -2.646 -17.969 1 97 220 ALA B N 1
ATOM 3624 C CA . ALA B 1 220 ? 4.969 -2.014 -16.703 1 97 220 ALA B CA 1
ATOM 3625 C C . ALA B 1 220 ? 5.305 -0.538 -16.906 1 97 220 ALA B C 1
ATOM 3627 O O . ALA B 1 220 ? 4.879 0.313 -16.125 1 97 220 ALA B O 1
ATOM 3628 N N . SER B 1 221 ? 6.059 -0.255 -17.938 1 97.44 221 SER B N 1
ATOM 3629 C CA . SER B 1 221 ? 6.422 1.123 -18.266 1 97.44 221 SER B CA 1
ATOM 3630 C C . SER B 1 221 ? 5.184 1.973 -18.531 1 97.44 221 SER B C 1
ATOM 3632 O O . SER B 1 221 ? 5.078 3.1 -18.031 1 97.44 221 SER B O 1
ATOM 3634 N N . LEU B 1 222 ? 4.344 1.386 -19.266 1 96.69 222 LEU B N 1
ATOM 3635 C CA . LEU B 1 222 ? 3.109 2.098 -19.578 1 96.69 222 LEU B CA 1
ATOM 3636 C C . LEU B 1 222 ? 2.312 2.387 -18.312 1 96.69 222 LEU B C 1
ATOM 3638 O O . LEU B 1 222 ? 1.76 3.479 -18.156 1 96.69 222 LEU B O 1
ATOM 3642 N N . MET B 1 223 ? 2.191 1.443 -17.453 1 96.44 223 MET B N 1
ATOM 3643 C CA . MET B 1 223 ? 1.473 1.627 -16.203 1 96.44 223 MET B CA 1
ATOM 3644 C C . MET B 1 223 ? 2.104 2.738 -15.367 1 96.44 223 MET B C 1
ATOM 3646 O O . MET B 1 223 ? 1.396 3.527 -14.734 1 96.44 223 MET B O 1
ATOM 3650 N N . ILE B 1 224 ? 3.436 2.816 -15.328 1 96.31 224 ILE B N 1
ATOM 3651 C CA . ILE B 1 224 ? 4.152 3.861 -14.602 1 96.31 224 ILE B CA 1
ATOM 3652 C C . ILE B 1 224 ? 3.814 5.227 -15.195 1 96.31 224 ILE B C 1
ATOM 3654 O O . ILE B 1 224 ? 3.477 6.16 -14.469 1 96.31 224 ILE B O 1
ATOM 3658 N N . VAL B 1 225 ? 3.859 5.32 -16.484 1 95.12 225 VAL B N 1
ATOM 3659 C CA . VAL B 1 225 ? 3.619 6.582 -17.188 1 95.12 225 VAL B CA 1
ATOM 3660 C C . VAL B 1 225 ? 2.201 7.07 -16.891 1 95.12 225 VAL B C 1
ATOM 3662 O O . VAL B 1 225 ? 1.992 8.25 -16.594 1 95.12 225 VAL B O 1
ATOM 3665 N N . ILE B 1 226 ? 1.297 6.176 -16.938 1 93.44 226 ILE B N 1
ATOM 3666 C CA . ILE B 1 226 ? -0.093 6.539 -16.688 1 93.44 226 ILE B CA 1
ATOM 3667 C C . ILE B 1 226 ? -0.245 7.012 -15.242 1 93.44 226 ILE B C 1
ATOM 3669 O O . ILE B 1 226 ? -0.896 8.023 -14.977 1 93.44 226 ILE B O 1
ATOM 3673 N N . SER B 1 227 ? 0.347 6.297 -14.336 1 93.19 227 SER B N 1
ATOM 3674 C CA . SER B 1 227 ? 0.277 6.668 -12.93 1 93.19 227 SER B CA 1
ATOM 3675 C C . SER B 1 227 ? 0.879 8.047 -12.688 1 93.19 227 SER B C 1
ATOM 3677 O O . SER B 1 227 ? 0.286 8.875 -12 1 93.19 227 SER B O 1
ATOM 3679 N N . LEU B 1 228 ? 2.025 8.336 -13.25 1 93 228 LEU B N 1
ATOM 3680 C CA . LEU B 1 228 ? 2.709 9.609 -13.062 1 93 228 LEU B CA 1
ATOM 3681 C C . LEU B 1 228 ? 1.943 10.742 -13.742 1 93 228 LEU B C 1
ATOM 3683 O O . LEU B 1 228 ? 1.862 11.852 -13.203 1 93 228 LEU B O 1
ATOM 3687 N N . LEU B 1 229 ? 1.428 10.469 -14.875 1 92.44 229 LEU B N 1
ATOM 3688 C CA . LEU B 1 229 ? 0.654 11.469 -15.594 1 92.44 229 LEU B CA 1
ATOM 3689 C C . LEU B 1 229 ? -0.595 11.867 -14.812 1 92.44 229 LEU B C 1
ATOM 3691 O O . LEU B 1 229 ? -0.91 13.047 -14.695 1 92.44 229 LEU B O 1
ATOM 3695 N N . LEU B 1 230 ? -1.235 10.891 -14.32 1 86.06 230 LEU B N 1
ATOM 3696 C CA . LEU B 1 230 ? -2.438 11.164 -13.547 1 86.06 230 LEU B CA 1
ATOM 3697 C C . LEU B 1 230 ? -2.1 11.945 -12.281 1 86.06 230 LEU B C 1
ATOM 3699 O O . LEU B 1 230 ? -2.826 12.867 -11.898 1 86.06 230 LEU B O 1
ATOM 3703 N N . SER B 1 231 ? -1.06 11.508 -11.648 1 85.31 231 SER B N 1
ATOM 3704 C CA . SER B 1 231 ? -0.613 12.227 -10.461 1 85.31 231 SER B CA 1
ATOM 3705 C C . SER B 1 231 ? -0.241 13.672 -10.789 1 85.31 231 SER B C 1
ATOM 3707 O O . SER B 1 231 ? -0.552 14.586 -10.031 1 85.31 231 SER B O 1
ATOM 3709 N N . TYR B 1 232 ? 0.396 13.898 -11.883 1 87.12 232 TYR B N 1
ATOM 3710 C CA . TYR B 1 232 ? 0.794 15.234 -12.312 1 87.12 232 TYR B CA 1
ATOM 3711 C C . TYR B 1 232 ? -0.426 16.094 -12.586 1 87.12 232 TYR B C 1
ATOM 3713 O O . TYR B 1 232 ? -0.487 17.25 -12.148 1 87.12 232 TYR B O 1
ATOM 3721 N N . ILE B 1 233 ? -1.254 15.594 -13.344 1 84.19 233 ILE B N 1
ATOM 3722 C CA . ILE B 1 233 ? -2.479 16.312 -13.672 1 84.19 233 ILE B CA 1
ATOM 3723 C C . ILE B 1 233 ? -3.217 16.688 -12.391 1 84.19 233 ILE B C 1
ATOM 3725 O O . ILE B 1 233 ? -3.699 17.812 -12.25 1 84.19 233 ILE B O 1
ATOM 3729 N N . TYR B 1 234 ? -3.203 15.766 -11.523 1 77.19 234 TYR B N 1
ATOM 3730 C CA . TYR B 1 234 ? -3.877 15.992 -10.25 1 77.19 234 TYR B CA 1
ATOM 3731 C C . TYR B 1 234 ? -3.223 17.125 -9.484 1 77.19 234 TYR B C 1
ATOM 3733 O O . TYR B 1 234 ? -3.908 18.031 -8.992 1 77.19 234 TYR B O 1
ATOM 3741 N N . VAL B 1 235 ? -1.961 17.156 -9.352 1 77.25 235 VAL B N 1
ATOM 3742 C CA . VAL B 1 235 ? -1.229 18.188 -8.625 1 77.25 235 VAL B CA 1
ATOM 3743 C C . VAL B 1 235 ? -1.446 19.547 -9.297 1 77.25 235 VAL B C 1
ATOM 3745 O O . VAL B 1 235 ? -1.635 20.562 -8.617 1 77.25 235 VAL B O 1
ATOM 3748 N N . ARG B 1 236 ? -1.472 19.562 -10.531 1 82.38 236 ARG B N 1
ATOM 3749 C CA . ARG B 1 236 ? -1.649 20.797 -11.281 1 82.38 236 ARG B CA 1
ATOM 3750 C C . ARG B 1 236 ? -3.037 21.391 -11.055 1 82.38 236 ARG B C 1
ATOM 3752 O O . ARG B 1 236 ? -3.193 22.609 -10.945 1 82.38 236 ARG B O 1
ATOM 3759 N N . ILE B 1 237 ? -3.922 20.547 -11.039 1 75.12 237 ILE B N 1
ATOM 3760 C CA . ILE B 1 237 ? -5.297 21 -10.867 1 75.12 237 ILE B CA 1
ATOM 3761 C C . ILE B 1 237 ? -5.504 21.484 -9.438 1 75.12 237 ILE B C 1
ATOM 3763 O O . ILE B 1 237 ? -6.168 22.5 -9.203 1 75.12 237 ILE B O 1
ATOM 3767 N N . THR B 1 238 ? -4.953 20.766 -8.508 1 68 238 THR B N 1
ATOM 3768 C CA . THR B 1 238 ? -5.184 21.078 -7.102 1 68 238 THR B CA 1
ATOM 3769 C C . THR B 1 238 ? -4.309 22.25 -6.66 1 68 238 THR B C 1
ATOM 3771 O O . THR B 1 238 ? -4.727 23.078 -5.84 1 68 238 THR B O 1
ATOM 3774 N N . VAL B 1 239 ? -3.078 22.266 -6.992 1 63.22 239 VAL B N 1
ATOM 3775 C CA . VAL B 1 239 ? -2.182 23.359 -6.613 1 63.22 239 VAL B CA 1
ATOM 3776 C C . VAL B 1 239 ? -2.525 24.609 -7.41 1 63.22 239 VAL B C 1
ATOM 3778 O O . VAL B 1 239 ? -2.404 25.734 -6.902 1 63.22 239 VAL B O 1
ATOM 3781 N N . SER B 1 240 ? -2.805 24.484 -8.648 1 56.62 240 SER B N 1
ATOM 3782 C CA . SER B 1 240 ? -3.143 25.672 -9.414 1 56.62 240 SER B CA 1
ATOM 3783 C C . SER B 1 240 ? -4.285 26.438 -8.758 1 56.62 240 SER B C 1
ATOM 3785 O O . SER B 1 240 ? -4.434 27.656 -8.977 1 56.62 240 SER B O 1
ATOM 3787 N N . GLU B 1 241 ? -5.062 25.766 -8.008 1 50.28 241 GLU B N 1
ATOM 3788 C CA . GLU B 1 241 ? -6.152 26.516 -7.383 1 50.28 241 GLU B CA 1
ATOM 3789 C C . GLU B 1 241 ? -5.695 27.156 -6.082 1 50.28 241 GLU B C 1
ATOM 3791 O O . GLU B 1 241 ? -6.434 27.953 -5.48 1 50.28 241 GLU B O 1
ATOM 3796 N N . ARG B 1 242 ? -4.375 26.922 -5.664 1 45.66 242 ARG B N 1
ATOM 3797 C CA . ARG B 1 242 ? -3.893 27.766 -4.578 1 45.66 242 ARG B CA 1
ATOM 3798 C C . ARG B 1 242 ? -3.176 29 -5.121 1 45.66 242 ARG B C 1
ATOM 3800 O O . ARG B 1 242 ? -2.561 28.953 -6.191 1 45.66 242 ARG B O 1
#

Secondary structure (DSSP, 8-state):
-HHHHHHHHHHHHHHHHHHHHHHHTTBSSSB-SHHHHHHHH-HHHHHHHHHHHHHHHHHHHHHHHHHHHHHHHHHHHT-TTGGGGSHHHHS-HHHHHHHHHHHHHHHTPPPSHHHHHHHHHHHHHHHHHHHHHHHHHTS-HHHHHHHHHTT--HHHHIIIIIHHHHHHHHHHHHHHHHHHHHT--HHHHHH--TT---HHHHHHHHHTTS---HHHHHHHHHHHHHHHHHHHHHHHHHHHT-/-HHHHHHHHHHHHHHHHHHHHHHHTTBSSSB-SHHHHHHHH-HHHHHHHHHHHHHHHHHHHHHHHHHHHHHHHHHHHT-TTGGGGSHHHHS-HHHHHHHHHHHHHHHTPPPSHHHHHHHHHHHHHHHHHHHHHHHHHTS-HHHHHHHHHTT--HHHHIIIIIHHHHHHHHHHHHHHHHHHHHT--HHHHHH--TT---HHHHHHHHHTTS---HHHHHHHHHHHHHHHHHHHHHHHHHHHT-

Nearest PDB structures (foldseek):
  8y5f-assembly1_C  TM=8.857E-01  e=9.102E-13  Escherichia coli
  7cad-assembly1_B  TM=8.124E-01  e=1.460E-08  Mycolicibacterium smegmatis MC2 155
  8zx1-assembly1_B  TM=7.652E-01  e=2.117E-07  Escherichia coli
  8ja7-assembly1_B  TM=7.944E-01  e=5.574E-07  Mycobacterium tuberculosis H37Rv
  7ahd-assembly1_B  TM=6.633E-01  e=2.347E-03  Lactococcus lactis subsp. lactis

pLDDT: mean 90.37, std 8.82, range [45.66, 98.44]